Protein AF-0000000074538468 (afdb_homodimer)

InterPro domains:
  IPR001920 Asp/Glu racemase [G3DSA:3.40.50.1860] (4-218)
  IPR001920 Asp/Glu racemase [G3DSA:3.40.50.1860] (105-212)
  IPR001920 Asp/Glu racemase [SSF53681] (1-112)
  IPR001920 Asp/Glu racemase [SSF53681] (119-224)
  IPR004380 Aspartate racemase [TIGR00035] (1-227)
  IPR015942 Asp/Glu/hydantoin racemase [PF01177] (7-216)

pLDDT: mean 96.05, std 5.83, range [41.28, 98.94]

Nearest PDB structures (foldseek):
  2dx7-assembly1_B  TM=8.673E-01  e=2.577E-19  Pyrococcus horikoshii OT3
  3s7z-assembly1_B  TM=9.199E-01  e=1.679E-17  Salmonella enterica subsp. enterica serovar Typhimurium str. LT2
  5b19-assembly1_A  TM=8.582E-01  e=2.141E-14  Picrophilus oshimae DSM 9789
  3ojc-assembly1_A  TM=7.921E-01  e=1.109E-12  Yersinia pestis CO92
  5xnk-assembly1_A-2  TM=8.083E-01  e=8.701E-12  Microcystis aeruginosa PCC 7806

Structure (mmCIF, N/CA/C/O backbone):
data_AF-0000000074538468-model_v1
#
loop_
_entity.id
_entity.type
_entity.pdbx_description
1 polymer 'Aspartate racemase'
#
loop_
_atom_site.group_PDB
_atom_site.id
_atom_site.type_symbol
_atom_site.label_atom_id
_atom_site.label_alt_id
_atom_site.label_comp_id
_atom_site.label_asym_id
_atom_site.label_entity_id
_atom_site.label_seq_id
_atom_site.pdbx_PDB_ins_code
_atom_site.Cartn_x
_atom_site.Cartn_y
_atom_site.Cartn_z
_atom_site.occupancy
_atom_site.B_iso_or_equiv
_atom_site.auth_seq_id
_atom_site.auth_comp_id
_atom_site.auth_asym_id
_atom_site.auth_atom_id
_atom_site.pdbx_PDB_model_num
ATOM 1 N N . MET A 1 1 ? -18.062 -7.855 8.156 1 86.06 1 MET A N 1
ATOM 2 C CA . MET A 1 1 ? -16.875 -7.801 7.316 1 86.06 1 MET A CA 1
ATOM 3 C C . MET A 1 1 ? -15.68 -8.438 8.023 1 86.06 1 MET A C 1
ATOM 5 O O . MET A 1 1 ? -15.508 -8.266 9.234 1 86.06 1 MET A O 1
ATOM 9 N N . LYS A 1 2 ? -14.969 -9.227 7.297 1 93.81 2 LYS A N 1
ATOM 10 C CA . LYS A 1 2 ? -13.852 -9.961 7.898 1 93.81 2 LYS A CA 1
ATOM 11 C C . LYS A 1 2 ? -12.555 -9.164 7.801 1 93.81 2 LYS A C 1
ATOM 13 O O . LYS A 1 2 ? -12.352 -8.414 6.848 1 93.81 2 LYS A O 1
ATOM 18 N N . CYS A 1 3 ? -11.75 -9.344 8.805 1 97.38 3 CYS A N 1
ATOM 19 C CA . CYS A 1 3 ? -10.398 -8.797 8.742 1 97.38 3 CYS A CA 1
ATOM 20 C C . CYS A 1 3 ? -9.484 -9.711 7.934 1 97.38 3 CYS A C 1
ATOM 22 O O . CYS A 1 3 ? -9.453 -10.922 8.156 1 97.38 3 CYS A O 1
ATOM 24 N N . LEU A 1 4 ? -8.797 -9.164 6.98 1 98.62 4 LEU A N 1
ATOM 25 C CA . LEU A 1 4 ? -7.879 -9.914 6.129 1 98.62 4 LEU A CA 1
ATOM 26 C C . LEU A 1 4 ? -6.438 -9.484 6.379 1 98.62 4 LEU A C 1
ATOM 28 O O . LEU A 1 4 ? -6.188 -8.344 6.781 1 98.62 4 LEU A O 1
ATOM 32 N N . GLY A 1 5 ? -5.551 -10.422 6.223 1 98.81 5 GLY A N 1
ATOM 33 C CA . GLY A 1 5 ? -4.129 -10.125 6.34 1 98.81 5 GLY A CA 1
ATOM 34 C C . GLY A 1 5 ? -3.375 -10.297 5.035 1 98.81 5 GLY A C 1
ATOM 35 O O . GLY A 1 5 ? -3.711 -11.156 4.223 1 98.81 5 GLY A O 1
ATOM 36 N N . ILE A 1 6 ? -2.383 -9.484 4.812 1 98.88 6 ILE A N 1
ATOM 37 C CA . ILE A 1 6 ? -1.454 -9.641 3.699 1 98.88 6 ILE A CA 1
ATOM 38 C C . ILE A 1 6 ? -0.046 -9.898 4.234 1 98.88 6 ILE A C 1
ATOM 40 O O . ILE A 1 6 ? 0.525 -9.055 4.926 1 98.88 6 ILE A O 1
ATOM 44 N N . ILE A 1 7 ? 0.457 -11.055 3.99 1 98.88 7 ILE A N 1
ATOM 45 C CA . ILE A 1 7 ? 1.894 -11.25 4.148 1 98.88 7 ILE A CA 1
ATOM 46 C C . ILE A 1 7 ? 2.635 -10.594 2.984 1 98.88 7 ILE A C 1
ATOM 48 O O . ILE A 1 7 ? 2.523 -11.039 1.839 1 98.88 7 ILE A O 1
ATOM 52 N N . GLY A 1 8 ? 3.326 -9.508 3.305 1 98.31 8 GLY A N 1
ATOM 53 C CA . GLY A 1 8 ? 4.031 -8.742 2.293 1 98.31 8 GLY A CA 1
ATOM 54 C C . GLY A 1 8 ? 5.508 -8.562 2.598 1 98.31 8 GLY A C 1
ATOM 55 O O . GLY A 1 8 ? 6.074 -9.312 3.404 1 98.31 8 GLY A O 1
ATOM 56 N N . GLY A 1 9 ? 6.137 -7.703 1.834 1 96.81 9 GLY A N 1
ATOM 57 C CA . GLY A 1 9 ? 7.547 -7.398 2.035 1 96.81 9 GLY A CA 1
ATOM 58 C C . GLY A 1 9 ? 8.461 -8.195 1.123 1 96.81 9 GLY A C 1
ATOM 59 O O . GLY A 1 9 ? 9.664 -7.91 1.039 1 96.81 9 GLY A O 1
ATOM 60 N N . MET A 1 10 ? 7.965 -9.203 0.436 1 96.25 10 MET A N 1
ATOM 61 C CA . MET A 1 10 ? 8.711 -9.977 -0.553 1 96.25 10 MET A CA 1
ATOM 62 C C . MET A 1 10 ? 8.656 -9.305 -1.922 1 96.25 10 MET A C 1
ATOM 64 O O . MET A 1 10 ? 8.383 -9.961 -2.928 1 96.25 10 MET A O 1
ATOM 68 N N . GLY A 1 11 ? 8.922 -8.055 -1.853 1 93.19 11 GLY A N 1
ATOM 69 C CA . GLY A 1 11 ? 8.648 -7.035 -2.857 1 93.19 11 GLY A CA 1
ATOM 70 C C . GLY A 1 11 ? 7.617 -6.016 -2.408 1 93.19 11 GLY A C 1
ATOM 71 O O . GLY A 1 11 ? 6.43 -6.145 -2.717 1 93.19 11 GLY A O 1
ATOM 72 N N . PRO A 1 12 ? 8.07 -5.105 -1.552 1 94.56 12 PRO A N 1
ATOM 73 C CA . PRO A 1 12 ? 7.152 -4.176 -0.893 1 94.56 12 PRO A CA 1
ATOM 74 C C . PRO A 1 12 ? 6.262 -3.424 -1.881 1 94.56 12 PRO A C 1
ATOM 76 O O . PRO A 1 12 ? 5.098 -3.146 -1.582 1 94.56 12 PRO A O 1
ATOM 79 N N . LEU A 1 13 ? 6.766 -3.096 -3.049 1 92 13 LEU A N 1
ATOM 80 C CA . LEU A 1 13 ? 5.949 -2.422 -4.051 1 92 13 LEU A CA 1
ATOM 81 C C . LEU A 1 13 ? 4.805 -3.32 -4.512 1 92 13 LEU A C 1
ATOM 83 O O . LEU A 1 13 ? 3.699 -2.838 -4.777 1 92 13 LEU A O 1
ATOM 87 N N . ALA A 1 14 ? 5.098 -4.645 -4.555 1 90.88 14 ALA A N 1
ATOM 88 C C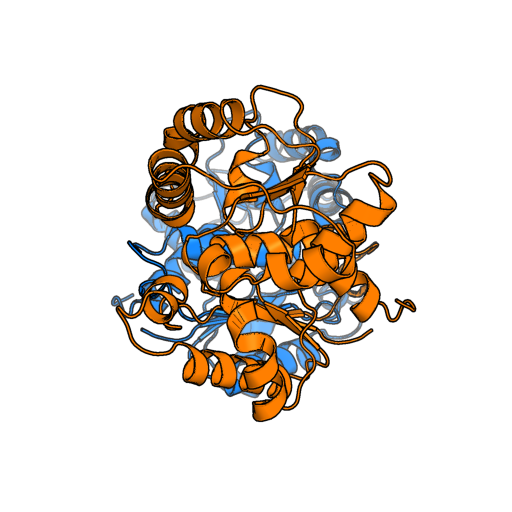A . ALA A 1 14 ? 4.062 -5.609 -4.914 1 90.88 14 ALA A CA 1
ATOM 89 C C . ALA A 1 14 ? 2.98 -5.68 -3.838 1 90.88 14 ALA A C 1
ATOM 91 O O . ALA A 1 14 ? 1.796 -5.824 -4.148 1 90.88 14 ALA A O 1
ATOM 92 N N . SER A 1 15 ? 3.434 -5.605 -2.564 1 95.38 15 SER A N 1
ATOM 93 C CA . SER A 1 15 ? 2.479 -5.57 -1.462 1 95.38 15 SER A CA 1
ATOM 94 C C . SER A 1 15 ? 1.578 -4.34 -1.551 1 95.38 15 SER A C 1
ATOM 96 O O . SER A 1 15 ? 0.366 -4.438 -1.346 1 95.38 15 SER A O 1
ATOM 98 N N . ALA A 1 16 ? 2.203 -3.229 -1.885 1 95.5 16 ALA A N 1
ATOM 99 C CA . ALA A 1 16 ? 1.443 -1.99 -2.037 1 95.5 16 ALA A CA 1
ATOM 100 C C . ALA A 1 16 ? 0.444 -2.098 -3.186 1 95.5 16 ALA A C 1
ATOM 102 O O . ALA A 1 16 ? -0.68 -1.6 -3.088 1 95.5 16 ALA A O 1
ATOM 103 N N . ASP A 1 17 ? 0.855 -2.727 -4.211 1 94.12 17 ASP A N 1
ATOM 104 C CA . ASP A 1 17 ? -0.009 -2.902 -5.375 1 94.12 17 ASP A CA 1
ATOM 105 C C . ASP A 1 17 ? -1.227 -3.758 -5.031 1 94.12 17 ASP A C 1
ATOM 107 O O . ASP A 1 17 ? -2.352 -3.426 -5.41 1 94.12 17 ASP A O 1
ATOM 111 N N . LEU A 1 18 ? -0.994 -4.859 -4.32 1 97.38 18 LEU A N 1
ATOM 112 C CA . LEU A 1 18 ? -2.102 -5.715 -3.91 1 97.38 18 LEU A CA 1
ATOM 113 C C . LEU A 1 18 ? -3.066 -4.957 -3.006 1 97.38 18 LEU A C 1
ATOM 115 O O . LEU A 1 18 ? -4.285 -5.035 -3.189 1 97.38 18 LEU A O 1
ATOM 119 N N . TYR A 1 19 ? -2.557 -4.219 -2.094 1 98.19 19 TYR A N 1
ATOM 120 C CA . TYR A 1 19 ? -3.35 -3.406 -1.18 1 98.19 19 TYR A CA 1
ATOM 121 C C . TYR A 1 19 ? -4.191 -2.391 -1.943 1 98.19 19 TYR A C 1
ATOM 123 O O . TYR A 1 19 ? -5.391 -2.258 -1.692 1 98.19 19 TYR A O 1
ATOM 131 N N . LYS A 1 20 ? -3.592 -1.747 -2.906 1 95.5 20 LYS A N 1
ATOM 132 C CA . LYS A 1 20 ? -4.289 -0.762 -3.727 1 95.5 20 LYS A CA 1
ATOM 133 C C . LYS A 1 20 ? -5.406 -1.414 -4.539 1 95.5 20 LYS A C 1
ATOM 135 O O . LYS A 1 20 ? -6.52 -0.89 -4.605 1 95.5 20 LYS A O 1
ATOM 140 N N . LYS A 1 21 ? -5.125 -2.523 -5.129 1 96.69 21 LYS A N 1
ATOM 141 C CA . LYS A 1 21 ? -6.121 -3.236 -5.926 1 96.69 21 LYS A CA 1
ATOM 142 C C . LYS A 1 21 ? -7.324 -3.635 -5.074 1 96.69 21 LYS A C 1
ATOM 144 O O . LYS A 1 21 ? -8.469 -3.461 -5.492 1 96.69 21 LYS A O 1
ATOM 149 N N . MET A 1 22 ? -7.035 -4.152 -3.869 1 97.69 22 MET A N 1
ATOM 150 C CA . MET A 1 22 ? -8.133 -4.547 -2.984 1 97.69 22 MET A CA 1
ATOM 151 C C . MET A 1 22 ? -8.977 -3.338 -2.594 1 97.69 22 MET A C 1
ATOM 153 O O . MET A 1 22 ? -10.203 -3.432 -2.52 1 97.69 22 MET A O 1
ATOM 157 N N . THR A 1 23 ? -8.32 -2.213 -2.359 1 95.69 23 THR A N 1
ATOM 158 C CA . THR A 1 23 ? -9.016 -0.98 -2.008 1 95.69 23 THR A CA 1
ATOM 159 C C . THR A 1 23 ? -9.93 -0.533 -3.146 1 95.69 23 THR A C 1
ATOM 161 O O . THR A 1 23 ? -11.109 -0.236 -2.928 1 95.69 23 THR A O 1
ATOM 164 N N . GLU A 1 24 ? -9.422 -0.569 -4.352 1 93.88 24 GLU A N 1
ATOM 165 C CA . GLU A 1 24 ? -10.156 -0.087 -5.52 1 93.88 24 GLU A CA 1
ATOM 166 C C . GLU A 1 24 ? -11.305 -1.022 -5.871 1 93.88 24 GLU A C 1
ATOM 168 O O . GLU A 1 24 ? -12.336 -0.581 -6.383 1 93.88 24 GLU A O 1
ATOM 173 N N . LEU A 1 25 ? -11.148 -2.285 -5.535 1 96.25 25 LEU A N 1
ATOM 174 C CA . LEU A 1 25 ? -12.156 -3.285 -5.875 1 96.25 25 LEU A CA 1
ATOM 175 C C . LEU A 1 25 ? -13.289 -3.287 -4.848 1 96.25 25 LEU A C 1
ATOM 177 O O . LEU A 1 25 ? -14.352 -3.865 -5.09 1 96.25 25 LEU A O 1
ATOM 181 N N . THR A 1 26 ? -13.023 -2.74 -3.654 1 95.81 26 THR A N 1
ATOM 182 C CA . THR A 1 26 ? -14.055 -2.689 -2.621 1 95.81 26 THR A CA 1
ATOM 183 C C . THR A 1 26 ? -15.102 -1.632 -2.953 1 95.81 26 THR A C 1
ATOM 185 O O . THR A 1 26 ? -14.766 -0.462 -3.156 1 95.81 26 THR A O 1
ATOM 188 N N . PRO A 1 27 ? -16.391 -2.02 -3.107 1 93 27 PRO A N 1
ATOM 189 C CA . PRO A 1 27 ? -17.438 -1.052 -3.451 1 93 27 PRO A CA 1
ATOM 190 C C . PRO A 1 27 ? -17.797 -0.133 -2.285 1 93 27 PRO A C 1
ATOM 192 O O . PRO A 1 27 ? -18.953 -0.137 -1.823 1 93 27 PRO A O 1
ATOM 195 N N . ALA A 1 28 ? -16.906 0.673 -1.908 1 92.25 28 ALA A N 1
ATOM 196 C CA . ALA A 1 28 ? -17.078 1.569 -0.767 1 92.25 28 ALA A CA 1
ATOM 197 C C . ALA A 1 28 ? -17.469 2.973 -1.223 1 92.25 28 ALA A C 1
ATOM 199 O O . ALA A 1 28 ? -16.969 3.461 -2.24 1 92.25 28 ALA A O 1
ATOM 200 N N . THR A 1 29 ? -18.359 3.574 -0.439 1 90.56 29 THR A N 1
ATOM 201 C CA . THR A 1 29 ? -18.75 4.949 -0.732 1 90.56 29 THR A CA 1
ATOM 202 C C . THR A 1 29 ? -18.172 5.914 0.293 1 90.56 29 THR A C 1
ATOM 204 O O . THR A 1 29 ? -18.281 7.129 0.143 1 90.56 29 THR A O 1
ATOM 207 N N . CYS A 1 30 ? -17.609 5.352 1.353 1 91.5 30 CYS A N 1
ATOM 208 C CA . CYS A 1 30 ? -16.875 6.082 2.381 1 91.5 30 CYS A CA 1
ATOM 209 C C . CYS A 1 30 ? -15.805 5.203 3.008 1 91.5 30 CYS A C 1
ATOM 211 O O . CYS A 1 30 ? -15.734 4.004 2.732 1 91.5 30 CYS A O 1
ATOM 213 N N . ASP A 1 31 ? -14.984 5.742 3.791 1 92.38 31 ASP A N 1
ATOM 214 C CA . ASP A 1 31 ? -13.859 5.012 4.367 1 92.38 31 ASP A CA 1
ATOM 215 C C . ASP A 1 31 ? -14.336 3.775 5.125 1 92.38 31 ASP A C 1
ATOM 217 O O . ASP A 1 31 ? -13.773 2.688 4.961 1 92.38 31 ASP A O 1
ATOM 221 N N . GLN A 1 32 ? -15.391 3.9 5.867 1 94.38 32 GLN A N 1
ATOM 222 C CA . GLN A 1 32 ? -15.812 2.91 6.852 1 94.38 32 GLN A CA 1
ATOM 223 C C . GLN A 1 32 ? -16.391 1.668 6.176 1 94.38 32 GLN A C 1
ATOM 225 O O . GLN A 1 32 ? -16.562 0.633 6.82 1 94.38 32 GLN A O 1
ATOM 230 N N . GLU A 1 33 ? -16.547 1.762 4.863 1 94.62 33 GLU A N 1
ATOM 231 C CA . GLU A 1 33 ? -17.094 0.637 4.113 1 94.62 33 GLU A CA 1
ATOM 232 C C . GLU A 1 33 ? -15.992 -0.214 3.504 1 94.62 33 GLU A C 1
ATOM 234 O O . GLU A 1 33 ? -16.25 -1.307 2.994 1 94.62 33 GLU A O 1
ATOM 239 N N . HIS A 1 34 ? -14.742 0.233 3.629 1 96.5 34 HIS A N 1
ATOM 240 C CA . HIS A 1 34 ? -13.625 -0.563 3.143 1 96.5 34 HIS A CA 1
ATOM 241 C C . HIS A 1 34 ? -13.297 -1.704 4.102 1 96.5 34 HIS A C 1
ATOM 243 O O . HIS A 1 34 ? -13.672 -1.658 5.273 1 96.5 34 HIS A O 1
ATOM 249 N N . LEU A 1 35 ? -12.609 -2.695 3.615 1 97.56 35 LEU 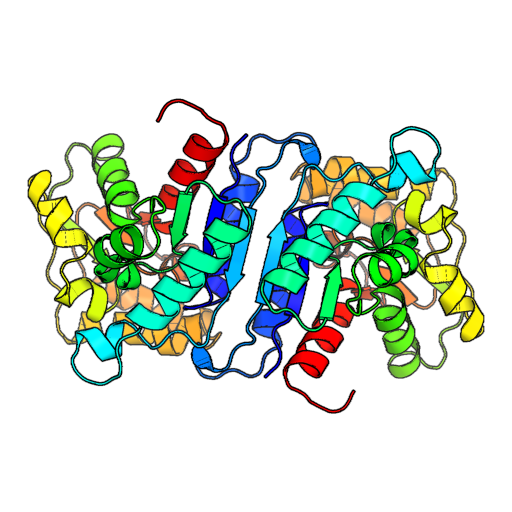A N 1
ATOM 250 C CA . LEU A 1 35 ? -12.219 -3.859 4.406 1 97.56 35 LEU A CA 1
ATOM 251 C C . LEU A 1 35 ? -11.195 -3.477 5.465 1 97.56 35 LEU A C 1
ATOM 253 O O . LEU A 1 35 ? -10.414 -2.537 5.273 1 97.56 35 LEU A O 1
ATOM 257 N N . HIS A 1 36 ? -11.258 -4.113 6.625 1 98.38 36 HIS A N 1
ATOM 258 C CA . HIS A 1 36 ? -10.141 -4.098 7.562 1 98.38 36 HIS A CA 1
ATOM 259 C C . HIS A 1 36 ? -9.016 -5.02 7.102 1 98.38 36 HIS A C 1
ATOM 261 O O . HIS A 1 36 ? -9.188 -6.242 7.062 1 98.38 36 HIS A O 1
ATOM 267 N N . ILE A 1 37 ? -7.914 -4.445 6.668 1 98.75 37 ILE A N 1
ATOM 268 C CA . ILE A 1 37 ? -6.773 -5.188 6.148 1 98.75 37 ILE A CA 1
ATOM 269 C C . ILE A 1 37 ? -5.531 -4.879 6.984 1 98.75 37 ILE A C 1
ATOM 271 O O . ILE A 1 37 ? -5.203 -3.713 7.207 1 98.75 37 ILE A O 1
ATOM 275 N N . VAL A 1 38 ? -4.867 -5.863 7.473 1 98.88 38 VAL A N 1
ATOM 276 C CA . VAL A 1 38 ? -3.58 -5.703 8.141 1 98.88 38 VAL A CA 1
ATOM 277 C C . VAL A 1 38 ? -2.467 -6.25 7.246 1 98.88 38 VAL A C 1
ATOM 279 O O . VAL A 1 38 ? -2.551 -7.379 6.758 1 98.88 38 VAL A O 1
ATOM 282 N N . ILE A 1 39 ? -1.467 -5.438 6.996 1 98.94 39 ILE A N 1
ATOM 283 C CA . ILE A 1 39 ? -0.357 -5.824 6.129 1 98.94 39 ILE A CA 1
ATOM 284 C C . ILE A 1 39 ? 0.92 -5.957 6.957 1 98.94 39 ILE A C 1
ATOM 286 O O . ILE A 1 39 ? 1.281 -5.043 7.703 1 98.94 39 ILE A O 1
ATOM 290 N N . ASP A 1 40 ? 1.543 -7.062 6.918 1 98.88 40 ASP A N 1
ATOM 291 C CA . ASP A 1 40 ? 2.881 -7.258 7.469 1 98.88 40 ASP A CA 1
ATOM 292 C C . ASP A 1 40 ? 3.934 -7.273 6.359 1 98.88 40 ASP A C 1
ATOM 294 O O . ASP A 1 40 ? 4.246 -8.328 5.809 1 98.88 40 ASP A O 1
ATOM 298 N N . SER A 1 41 ? 4.461 -6.082 6.059 1 98.69 41 SER A N 1
ATOM 299 C CA . SER A 1 41 ? 5.574 -5.992 5.121 1 98.69 41 SER A CA 1
ATOM 300 C C . SER A 1 41 ? 6.887 -6.41 5.781 1 98.69 41 SER A C 1
ATOM 302 O O . SER A 1 41 ? 7.684 -5.559 6.176 1 98.69 41 SER A O 1
ATOM 304 N N . TYR A 1 42 ? 7.078 -7.695 5.828 1 98.5 42 TYR A N 1
ATOM 305 C CA . TYR A 1 42 ? 8.211 -8.305 6.516 1 98.5 42 TYR A CA 1
ATOM 306 C C . TYR A 1 42 ? 9.336 -8.625 5.539 1 98.5 42 TYR A C 1
ATOM 308 O O . TYR A 1 42 ? 9.586 -9.789 5.227 1 98.5 42 TYR A O 1
ATOM 316 N N . SER A 1 43 ? 10.102 -7.609 5.156 1 97.44 43 SER A N 1
ATOM 317 C CA . SER A 1 43 ? 11.07 -7.68 4.062 1 97.44 43 SER A CA 1
ATOM 318 C C . SER A 1 43 ? 12.242 -8.586 4.414 1 97.44 43 SER A C 1
ATOM 320 O O . SER A 1 43 ? 12.977 -9.031 3.531 1 97.44 43 SER A O 1
ATOM 322 N N . GLN A 1 44 ? 12.406 -8.922 5.668 1 97.62 44 GLN A N 1
ATOM 323 C CA . GLN A 1 44 ? 13.516 -9.75 6.133 1 97.62 44 GLN A CA 1
ATOM 324 C C . GLN A 1 44 ? 13.289 -11.219 5.785 1 97.62 44 GLN A C 1
ATOM 326 O O . GLN A 1 44 ? 14.195 -12.039 5.945 1 97.62 44 GLN A O 1
ATOM 331 N N . ILE A 1 45 ? 12.086 -11.562 5.285 1 98.31 45 ILE A N 1
ATOM 332 C CA . ILE A 1 45 ? 11.836 -12.914 4.797 1 98.31 45 ILE A CA 1
ATOM 333 C C . ILE A 1 45 ? 12.859 -13.273 3.721 1 98.31 45 ILE A C 1
ATOM 335 O O . ILE A 1 45 ? 13.094 -12.492 2.797 1 98.31 45 ILE A O 1
ATOM 339 N N . GLU A 1 46 ? 13.398 -14.406 3.795 1 98 46 GLU A N 1
ATOM 340 C CA . GLU A 1 46 ? 14.453 -14.844 2.893 1 98 46 GLU A CA 1
ATOM 341 C C . GLU A 1 46 ? 13.938 -14.992 1.465 1 98 46 GLU A C 1
ATOM 343 O O . GLU A 1 46 ? 12.734 -15.125 1.247 1 98 46 GLU A O 1
ATOM 348 N N . ASP A 1 47 ? 14.836 -14.906 0.55 1 96.75 47 ASP A N 1
ATOM 349 C CA . ASP A 1 47 ? 14.492 -15.023 -0.863 1 96.75 47 ASP A CA 1
ATOM 350 C C . ASP A 1 47 ? 13.922 -16.406 -1.174 1 96.75 47 ASP A C 1
ATOM 352 O O . ASP A 1 47 ? 14.594 -17.422 -0.977 1 96.75 47 ASP A O 1
ATOM 356 N N . ARG A 1 48 ? 12.75 -16.453 -1.669 1 97.38 48 ARG A N 1
ATOM 357 C CA . ARG A 1 48 ? 12.031 -17.703 -1.934 1 97.38 48 ARG A CA 1
ATOM 358 C C . ARG A 1 48 ? 12.68 -18.469 -3.08 1 97.38 48 ARG A C 1
ATOM 360 O O . ARG A 1 48 ? 12.922 -19.672 -2.967 1 97.38 48 ARG A O 1
ATOM 367 N N . THR A 1 49 ? 13.008 -17.766 -4.105 1 96.69 49 THR A N 1
ATOM 368 C CA . THR A 1 49 ? 13.586 -18.391 -5.285 1 96.69 49 THR A CA 1
ATOM 369 C C . THR A 1 49 ? 14.945 -19 -4.961 1 96.69 49 THR A C 1
ATOM 371 O O . THR A 1 49 ? 15.227 -20.141 -5.336 1 96.69 49 THR A O 1
ATOM 374 N N . LYS A 1 50 ? 15.773 -18.297 -4.207 1 96.25 50 LYS A N 1
ATOM 375 C CA . LYS A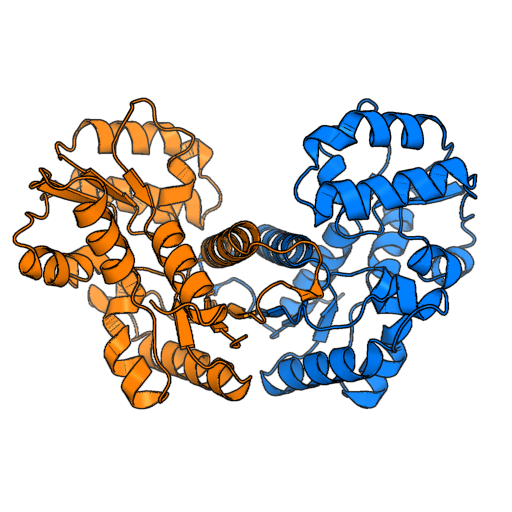 1 50 ? 17.094 -18.812 -3.838 1 96.25 50 LYS A CA 1
ATOM 376 C C . LYS A 1 50 ? 16.969 -20.109 -3.047 1 96.25 50 LYS A C 1
ATOM 378 O O . LYS A 1 50 ? 17.688 -21.078 -3.314 1 96.25 50 LYS A O 1
ATOM 383 N N . PHE A 1 51 ? 16.078 -20.156 -2.168 1 97.81 51 PHE A N 1
ATOM 384 C CA . PHE A 1 51 ? 15.898 -21.375 -1.365 1 97.81 51 PHE A CA 1
ATOM 385 C C . PHE A 1 51 ? 15.453 -22.531 -2.234 1 97.81 51 PHE A C 1
ATOM 387 O O . PHE A 1 51 ? 16.031 -23.625 -2.162 1 97.81 51 PHE A O 1
ATOM 394 N N . ILE A 1 52 ? 14.422 -22.281 -3.049 1 97.69 52 ILE A N 1
ATOM 395 C CA . ILE A 1 52 ? 13.836 -23.344 -3.871 1 97.69 52 ILE A CA 1
ATOM 396 C C . ILE A 1 52 ? 14.883 -23.875 -4.84 1 97.69 52 ILE A C 1
ATOM 398 O O . ILE A 1 52 ? 14.914 -25.078 -5.133 1 97.69 52 ILE A O 1
ATOM 402 N N . MET A 1 53 ? 15.805 -22.984 -5.242 1 96.44 53 MET A N 1
ATOM 403 C CA . MET A 1 53 ? 16.859 -23.375 -6.172 1 96.44 53 MET A CA 1
ATOM 404 C C . MET A 1 53 ? 18.047 -23.984 -5.426 1 96.44 53 MET A C 1
ATOM 406 O O . MET A 1 53 ? 19.062 -24.312 -6.035 1 96.44 53 MET A O 1
ATOM 410 N N . GLY A 1 54 ? 18 -24.047 -4.102 1 96 54 GLY A N 1
ATOM 411 C CA . GLY A 1 54 ? 19.016 -24.688 -3.299 1 96 54 GLY A CA 1
ATOM 412 C C . GLY A 1 54 ? 20.156 -23.766 -2.918 1 96 54 GLY A C 1
ATOM 413 O O . GLY A 1 54 ? 21.266 -24.234 -2.627 1 96 54 GLY A O 1
ATOM 414 N N . GLU A 1 55 ? 19.984 -22.453 -2.883 1 94.5 55 GLU A N 1
ATOM 415 C CA . GLU A 1 55 ? 21.078 -21.516 -2.725 1 94.5 55 GLU A CA 1
ATOM 416 C C . GLU A 1 55 ? 20.875 -20.625 -1.494 1 94.5 55 GLU A C 1
ATOM 418 O O . GLU A 1 55 ? 21.609 -19.656 -1.297 1 94.5 55 GLU A O 1
ATOM 423 N N . GLY A 1 56 ? 20.016 -20.891 -0.596 1 94.94 56 GLY A N 1
ATOM 424 C CA . GLY A 1 56 ? 19.797 -19.984 0.525 1 94.94 56 GLY A CA 1
ATOM 425 C C . GLY A 1 56 ? 18.922 -20.594 1.612 1 94.94 56 GLY A C 1
ATOM 426 O O . GLY A 1 56 ? 18.438 -21.719 1.465 1 94.94 56 GLY A O 1
ATOM 427 N N . PRO A 1 57 ? 18.828 -19.844 2.715 1 97.69 57 PRO A N 1
ATOM 428 C CA . PRO A 1 57 ? 18.031 -20.344 3.842 1 97.69 57 PRO A CA 1
ATOM 429 C C . PRO A 1 57 ? 16.531 -20.359 3.541 1 97.69 57 PRO A C 1
ATOM 431 O O . PRO A 1 57 ? 16.078 -19.656 2.631 1 97.69 57 PRO A O 1
ATOM 434 N N . SER A 1 58 ? 15.852 -21.203 4.355 1 98.5 58 SER A N 1
ATOM 435 C CA . SER A 1 58 ? 14.406 -21.328 4.184 1 98.5 58 SER A CA 1
ATOM 436 C C . SER A 1 58 ? 13.688 -20.062 4.648 1 98.5 58 SER A C 1
ATOM 438 O O . SER A 1 58 ? 13.969 -19.547 5.727 1 98.5 58 SER A O 1
ATOM 440 N N . PRO A 1 59 ? 12.781 -19.562 3.816 1 98.56 59 PRO A N 1
ATOM 441 C CA . PRO A 1 59 ? 11.953 -18.422 4.242 1 98.56 59 PRO A CA 1
ATOM 442 C C . PRO A 1 59 ? 10.812 -18.844 5.164 1 98.56 59 PRO A C 1
ATOM 444 O O . PRO A 1 59 ? 10.125 -17.984 5.73 1 98.56 59 PRO A O 1
ATOM 447 N N . LEU A 1 60 ? 10.594 -20.141 5.402 1 98.75 60 LEU A N 1
ATOM 448 C CA . LEU A 1 60 ? 9.398 -20.672 6.051 1 98.75 60 LEU A CA 1
ATOM 449 C C . LEU A 1 60 ? 9.266 -20.141 7.473 1 98.75 60 LEU A C 1
ATOM 451 O O . LEU A 1 60 ? 8.188 -19.703 7.887 1 98.75 60 LEU A O 1
ATOM 455 N N . PRO A 1 61 ? 10.344 -20.078 8.242 1 98.75 61 PRO A N 1
ATOM 456 C CA . PRO A 1 61 ? 10.18 -19.594 9.617 1 98.75 61 PRO A CA 1
ATOM 457 C C . PRO A 1 61 ? 9.633 -18.172 9.695 1 98.75 61 PRO A C 1
ATOM 459 O O . PRO A 1 61 ? 8.727 -17.906 10.484 1 98.75 61 PRO A O 1
ATOM 462 N N . LYS A 1 62 ? 10.062 -17.297 8.867 1 98.81 62 LYS A N 1
ATOM 463 C CA . LYS A 1 62 ? 9.609 -15.914 8.914 1 98.81 62 LYS A CA 1
ATOM 464 C C . LYS A 1 62 ? 8.234 -15.758 8.273 1 98.81 62 LYS A C 1
ATOM 466 O O . LYS A 1 62 ? 7.453 -14.891 8.672 1 98.81 62 LYS A O 1
ATOM 471 N N . LEU A 1 63 ? 7.996 -16.594 7.273 1 98.88 63 LEU A N 1
ATOM 472 C CA . LEU A 1 63 ? 6.648 -16.609 6.719 1 98.88 63 LEU A CA 1
ATOM 473 C C . LEU A 1 63 ? 5.629 -17.016 7.777 1 98.88 63 LEU A C 1
ATOM 475 O O . LEU A 1 63 ? 4.57 -16.391 7.895 1 98.88 63 LEU A O 1
ATOM 479 N N . VAL A 1 64 ? 5.961 -18.016 8.562 1 98.88 64 VAL A N 1
ATOM 480 C CA . VAL A 1 64 ? 5.086 -18.484 9.633 1 98.88 64 VAL A CA 1
ATOM 481 C C . VAL A 1 64 ? 4.961 -17.406 10.711 1 98.88 64 VAL A C 1
ATOM 483 O O . VAL A 1 64 ? 3.867 -17.156 11.227 1 98.88 64 VAL A O 1
ATOM 486 N N . GLU A 1 65 ? 6.043 -16.797 11 1 98.88 65 GLU A N 1
ATOM 487 C CA . GLU A 1 65 ? 6.039 -15.711 11.969 1 98.88 65 GLU A CA 1
ATOM 488 C C . GLU A 1 65 ? 5.094 -14.594 11.531 1 98.88 65 GLU A C 1
ATOM 490 O O . GLU A 1 65 ? 4.305 -14.094 12.336 1 98.88 65 GLU A O 1
ATOM 495 N N . SER A 1 66 ? 5.176 -14.211 10.32 1 98.88 66 SER A N 1
ATOM 496 C CA . SER A 1 66 ? 4.305 -13.172 9.773 1 98.88 66 SER A CA 1
ATOM 497 C C . SER A 1 66 ? 2.842 -13.602 9.828 1 98.88 66 SER A C 1
ATOM 499 O O . SER A 1 66 ? 1.974 -12.805 10.203 1 98.88 66 SER A O 1
ATOM 501 N N . ALA A 1 67 ? 2.576 -14.836 9.438 1 98.88 67 ALA A N 1
ATOM 502 C CA . ALA A 1 67 ? 1.213 -15.359 9.461 1 98.88 67 ALA A CA 1
ATOM 503 C C . ALA A 1 67 ? 0.64 -15.32 10.875 1 98.88 67 ALA A C 1
ATOM 505 O O . ALA A 1 67 ? -0.509 -14.914 11.078 1 98.88 67 ALA A O 1
ATOM 506 N N . LYS A 1 68 ? 1.414 -15.695 11.828 1 98.88 68 LYS A N 1
ATOM 507 C CA . LYS A 1 68 ? 0.97 -15.688 13.219 1 98.88 68 LYS A CA 1
ATOM 508 C C . LYS A 1 68 ? 0.723 -14.258 13.703 1 98.88 68 LYS A C 1
ATOM 510 O O . LYS A 1 68 ? -0.225 -14.008 14.445 1 98.88 68 LYS A O 1
ATOM 515 N N . ARG A 1 69 ? 1.621 -13.352 13.289 1 98.75 69 ARG A N 1
ATOM 516 C CA . ARG A 1 69 ? 1.437 -11.938 13.633 1 98.75 69 ARG A CA 1
ATOM 517 C C . ARG A 1 69 ? 0.1 -11.422 13.109 1 98.75 69 ARG A C 1
ATOM 519 O O . ARG A 1 69 ? -0.634 -10.742 13.836 1 98.75 69 ARG A O 1
ATOM 526 N N . LEU A 1 70 ? -0.223 -11.758 11.914 1 98.88 70 LEU A N 1
ATOM 527 C CA . LEU A 1 70 ? -1.46 -11.312 11.289 1 98.88 70 LEU A CA 1
ATOM 528 C C . LEU A 1 70 ? -2.67 -11.984 11.93 1 98.88 70 LEU A C 1
ATOM 530 O O . LEU A 1 70 ? -3.705 -11.352 12.133 1 98.88 70 LEU A O 1
ATOM 534 N N . LYS A 1 71 ? -2.535 -13.266 12.234 1 98.62 71 LYS A N 1
ATOM 535 C CA . LYS A 1 71 ? -3.596 -13.961 12.953 1 98.62 71 LYS A CA 1
ATOM 536 C C . LYS A 1 71 ? -3.867 -13.289 14.305 1 98.62 71 LYS A C 1
ATOM 538 O O . LYS A 1 71 ? -5.023 -13.062 14.664 1 98.62 71 LYS A O 1
ATOM 543 N N . ASN A 1 72 ? -2.814 -12.953 14.992 1 98.19 72 ASN A N 1
ATOM 544 C CA . ASN A 1 72 ? -2.93 -12.312 16.297 1 98.19 72 ASN A CA 1
ATOM 545 C C . ASN A 1 72 ? -3.543 -10.922 16.188 1 98.19 72 ASN A C 1
ATOM 547 O O . ASN A 1 72 ? -4.113 -10.414 17.141 1 98.19 72 ASN A O 1
ATOM 551 N N . ALA A 1 73 ? -3.41 -10.359 15.016 1 98.06 73 ALA A N 1
ATOM 552 C CA . ALA A 1 73 ? -3.998 -9.047 14.766 1 98.06 73 ALA A CA 1
ATOM 553 C C . ALA A 1 73 ? -5.488 -9.164 14.453 1 98.06 73 ALA A C 1
ATOM 555 O O . ALA A 1 73 ? -6.176 -8.156 14.289 1 98.06 73 ALA A O 1
ATOM 556 N N . GLY A 1 74 ? -5.973 -10.406 14.312 1 97.56 74 GLY A N 1
ATOM 557 C CA . GLY A 1 74 ? -7.402 -10.609 14.148 1 97.56 74 GLY A CA 1
ATOM 558 C C . GLY A 1 74 ? -7.785 -11.047 12.742 1 97.56 74 GLY A C 1
ATOM 559 O O . GLY A 1 74 ? -8.969 -11.203 12.438 1 97.56 74 GLY A O 1
ATOM 560 N N . CYS A 1 75 ? -6.84 -11.312 11.859 1 98.44 75 CYS A N 1
ATOM 561 C CA . CYS A 1 75 ? -7.137 -11.664 10.477 1 98.44 75 CYS A CA 1
ATOM 562 C C . CYS A 1 75 ? -7.695 -13.078 10.383 1 98.44 75 CYS A C 1
ATOM 564 O O . CYS A 1 75 ? -7.168 -14.008 11.008 1 98.44 75 CYS A O 1
ATOM 566 N N . GLU A 1 76 ? -8.695 -13.234 9.578 1 97.94 76 GLU A N 1
ATOM 567 C CA . GLU A 1 76 ? -9.391 -14.516 9.453 1 97.94 76 GLU A CA 1
ATOM 568 C C . GLU A 1 76 ? -8.883 -15.312 8.258 1 97.94 76 GLU A C 1
ATOM 570 O O . GLU A 1 76 ? -9.094 -16.516 8.172 1 97.94 76 GLU A O 1
ATOM 575 N N . ALA A 1 77 ? -8.273 -14.656 7.328 1 98.44 77 ALA A N 1
ATOM 576 C CA . ALA A 1 77 ? -7.594 -15.25 6.18 1 98.44 77 ALA A CA 1
ATOM 577 C C . ALA A 1 77 ? -6.445 -14.367 5.703 1 98.44 77 ALA A C 1
ATOM 579 O O . ALA A 1 77 ? -6.422 -13.164 5.98 1 98.44 77 ALA A O 1
ATOM 580 N N . LEU A 1 78 ? -5.535 -15.023 5.082 1 98.81 78 LEU A N 1
ATOM 581 C CA . LEU A 1 78 ? -4.34 -14.297 4.656 1 98.81 78 LEU A CA 1
ATOM 582 C C . LEU A 1 78 ? -4.176 -14.359 3.143 1 98.81 78 LEU A C 1
ATOM 584 O O . LEU A 1 78 ? -4.566 -15.344 2.5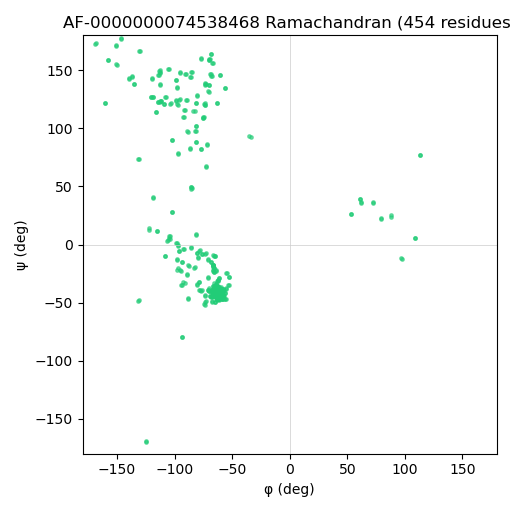14 1 98.81 78 LEU A O 1
ATOM 588 N N . LEU A 1 79 ? -3.73 -13.312 2.59 1 98.75 79 LEU A N 1
ATOM 589 C CA . LEU A 1 79 ? -3.154 -13.242 1.251 1 98.75 79 LEU A CA 1
ATOM 590 C C . LEU A 1 79 ? -1.638 -13.102 1.317 1 98.75 79 LEU A C 1
ATOM 592 O O . LEU A 1 79 ? -1.103 -12.562 2.287 1 98.75 79 LEU A O 1
ATOM 596 N N . MET A 1 80 ? -0.952 -13.586 0.331 1 98.62 80 MET A N 1
ATOM 597 C CA . MET A 1 80 ? 0.481 -13.352 0.176 1 98.62 80 MET A CA 1
ATOM 598 C C . MET A 1 80 ? 0.772 -12.617 -1.128 1 98.62 80 MET A C 1
ATOM 600 O O . MET A 1 80 ? 0.332 -13.039 -2.197 1 98.62 80 MET A O 1
ATOM 604 N N . SER A 1 81 ? 1.49 -11.531 -1.006 1 97.06 81 SER A N 1
ATOM 605 C CA . SER A 1 81 ? 1.828 -10.758 -2.193 1 97.06 81 SER A CA 1
ATOM 606 C C . SER A 1 81 ? 3.084 -11.297 -2.869 1 97.06 81 SER A C 1
ATOM 608 O O . SER A 1 81 ? 4.012 -10.539 -3.168 1 97.06 81 SER A O 1
ATOM 610 N N . CYS A 1 82 ? 3.119 -12.562 -3.09 1 97.44 82 CYS A N 1
ATOM 611 C CA . CYS A 1 82 ? 4.234 -13.25 -3.734 1 97.44 82 CYS A CA 1
ATOM 612 C C . CYS A 1 82 ? 3.797 -14.609 -4.277 1 97.44 82 CYS A C 1
ATOM 614 O O . CYS A 1 82 ? 3.373 -15.477 -3.516 1 97.44 82 CYS A O 1
ATOM 616 N N . ASN A 1 83 ? 3.963 -14.805 -5.543 1 97.69 83 ASN A N 1
ATOM 617 C CA . ASN A 1 83 ? 3.586 -16.062 -6.172 1 97.69 83 ASN A CA 1
ATOM 618 C C . ASN A 1 83 ? 4.48 -17.219 -5.707 1 97.69 83 ASN A C 1
ATOM 620 O O . ASN A 1 83 ? 3.986 -18.281 -5.336 1 97.69 83 ASN A O 1
ATOM 624 N N . THR A 1 84 ? 5.77 -16.984 -5.645 1 97.5 84 THR A N 1
ATOM 625 C CA . THR A 1 84 ? 6.73 -18.031 -5.305 1 97.5 84 THR A CA 1
ATOM 626 C C . THR A 1 84 ? 6.52 -18.5 -3.869 1 97.5 84 THR A C 1
ATOM 628 O O . THR A 1 84 ? 6.664 -19.703 -3.58 1 97.5 84 THR A O 1
ATOM 631 N N . ALA A 1 85 ? 6.125 -17.641 -3.02 1 98.06 85 ALA A N 1
ATOM 632 C CA . ALA A 1 85 ? 5.961 -17.953 -1.604 1 98.06 85 ALA A CA 1
ATOM 633 C C . ALA A 1 85 ? 4.816 -18.953 -1.394 1 98.06 85 ALA A C 1
ATOM 635 O O . ALA A 1 85 ? 4.734 -19.594 -0.349 1 98.06 85 ALA A O 1
ATOM 636 N N . HIS A 1 86 ? 3.953 -19.109 -2.342 1 98.31 86 HIS A N 1
ATOM 637 C CA . HIS A 1 86 ? 2.82 -20.016 -2.195 1 98.31 86 HIS A CA 1
ATOM 638 C C . HIS A 1 86 ? 3.275 -21.469 -2.215 1 98.31 86 HIS A C 1
ATOM 640 O O . HIS A 1 86 ? 2.514 -22.375 -1.852 1 98.31 86 HIS A O 1
ATOM 646 N N . PHE A 1 87 ? 4.551 -21.656 -2.635 1 98.06 87 PHE A N 1
ATOM 647 C CA . PHE A 1 87 ? 5.176 -22.969 -2.443 1 98.06 87 PHE A CA 1
ATOM 648 C C . PHE A 1 87 ? 5.074 -23.406 -0.988 1 98.06 87 PHE A C 1
ATOM 650 O O . PHE A 1 87 ? 4.934 -24.594 -0.705 1 98.06 87 PHE A O 1
ATOM 657 N N . PHE A 1 88 ? 5.012 -22.469 -0.08 1 98.56 88 PHE A N 1
ATOM 658 C CA . PHE A 1 88 ? 5.051 -22.75 1.352 1 98.56 88 PHE A CA 1
ATOM 659 C C . PHE A 1 88 ? 3.662 -22.625 1.964 1 98.56 88 PHE A C 1
ATOM 661 O O . PHE A 1 88 ? 3.504 -22.719 3.182 1 98.56 88 PHE A O 1
ATOM 668 N N . ALA A 1 89 ? 2.615 -22.438 1.192 1 98.44 89 ALA A N 1
ATOM 669 C CA . ALA A 1 89 ? 1.291 -22.078 1.686 1 98.44 89 ALA A CA 1
ATOM 670 C C . ALA A 1 89 ? 0.745 -23.125 2.639 1 98.44 89 ALA A C 1
ATOM 672 O O . ALA A 1 89 ? 0.233 -22.812 3.713 1 98.44 89 ALA A O 1
ATOM 673 N N . GLU A 1 90 ? 0.88 -24.391 2.27 1 98 90 GLU A N 1
ATOM 674 C CA . GLU A 1 90 ? 0.345 -25.469 3.098 1 98 90 GLU A CA 1
ATOM 675 C C . GLU A 1 90 ? 1.044 -25.531 4.453 1 98 90 GLU A C 1
ATOM 677 O O . GLU A 1 90 ? 0.391 -25.672 5.488 1 98 90 GLU A O 1
ATOM 682 N N . ASP A 1 91 ? 2.34 -25.375 4.441 1 98.62 91 ASP A N 1
ATOM 683 C CA . ASP A 1 91 ? 3.115 -25.406 5.676 1 98.62 91 ASP A CA 1
ATOM 684 C C . ASP A 1 91 ? 2.779 -24.203 6.566 1 98.62 91 ASP A C 1
ATOM 686 O O . ASP A 1 91 ? 2.68 -24.344 7.785 1 98.62 91 ASP A O 1
ATOM 690 N N . ILE A 1 92 ? 2.586 -23.062 5.961 1 98.81 92 ILE A N 1
ATOM 691 C CA . ILE A 1 92 ? 2.238 -21.859 6.707 1 98.81 92 ILE A CA 1
ATOM 692 C C . ILE A 1 92 ? 0.882 -22.031 7.383 1 98.81 92 ILE A C 1
ATOM 694 O O . ILE A 1 92 ? 0.731 -21.75 8.57 1 98.81 92 ILE A O 1
ATOM 698 N N . GLN A 1 93 ? -0.105 -22.547 6.613 1 98.62 93 GLN A N 1
ATOM 699 C CA . GLN A 1 93 ? -1.448 -22.75 7.145 1 98.62 93 GLN A CA 1
ATOM 700 C C . GLN A 1 93 ? -1.432 -23.734 8.32 1 98.62 93 GLN A C 1
ATOM 702 O O . GLN A 1 93 ? -2.076 -23.5 9.344 1 98.62 93 GLN A O 1
ATOM 707 N N . LYS A 1 94 ? -0.711 -24.75 8.141 1 98.44 94 LYS A N 1
ATOM 708 C CA . LYS A 1 94 ? -0.638 -25.781 9.172 1 98.44 94 LYS A CA 1
ATOM 709 C C . LYS A 1 94 ? -0.003 -25.234 10.445 1 98.44 94 LYS A C 1
ATOM 711 O O . LYS A 1 94 ? -0.501 -25.484 11.547 1 98.44 94 LYS A O 1
ATOM 716 N N . GLN A 1 95 ? 1.027 -24.516 10.312 1 98.69 95 GLN A N 1
ATOM 717 C CA . GLN A 1 95 ? 1.798 -24.062 11.469 1 98.69 95 GLN A CA 1
ATOM 718 C C . GLN A 1 95 ? 1.154 -22.844 12.125 1 98.69 95 GLN A C 1
ATOM 720 O O . GLN A 1 95 ? 1.222 -22.688 13.344 1 98.69 95 GLN A O 1
ATOM 725 N N . ALA A 1 96 ? 0.533 -21.969 11.336 1 98.56 96 ALA A N 1
ATOM 726 C CA . ALA A 1 96 ? -0.018 -20.719 11.875 1 98.56 96 ALA A CA 1
ATOM 727 C C . ALA A 1 96 ? -1.502 -20.875 12.195 1 98.56 96 ALA A C 1
ATOM 729 O O . ALA A 1 96 ? -2.066 -20.078 12.945 1 98.56 96 ALA A O 1
ATOM 730 N N . GLY A 1 97 ? -2.17 -21.844 11.578 1 98.31 97 GLY A N 1
ATOM 731 C CA . GLY A 1 97 ? -3.578 -22.094 11.844 1 98.31 97 GLY A CA 1
ATOM 732 C C . GLY A 1 97 ? -4.492 -21.031 11.273 1 98.31 97 GLY A C 1
ATOM 733 O O . GLY A 1 97 ? -5.457 -20.625 11.914 1 98.31 97 GLY A O 1
ATOM 734 N N . VAL A 1 98 ? -4.172 -20.516 10.148 1 98.12 98 VAL A N 1
ATOM 735 C CA . VAL A 1 98 ? -4.992 -19.5 9.492 1 98.12 98 VAL A CA 1
ATOM 736 C C . VAL A 1 98 ? -5.035 -19.781 7.988 1 98.12 98 VAL A C 1
ATOM 738 O O . VAL A 1 98 ? -4.035 -20.203 7.398 1 98.12 98 VAL A O 1
ATOM 741 N N . LYS A 1 99 ? -6.125 -19.578 7.355 1 98.25 99 LYS A N 1
ATOM 742 C CA . LYS A 1 99 ? -6.375 -19.875 5.949 1 98.25 99 LYS A CA 1
ATOM 743 C C . LYS A 1 99 ? -5.586 -18.922 5.043 1 98.25 99 LYS A C 1
ATOM 745 O O . LYS A 1 99 ? -5.492 -17.734 5.32 1 98.25 99 LYS A O 1
ATOM 750 N N . ILE A 1 100 ? -5 -19.469 4 1 98.62 100 ILE A N 1
ATOM 751 C CA . ILE A 1 100 ? -4.344 -18.672 2.973 1 98.62 100 ILE A CA 1
ATOM 752 C C . ILE A 1 100 ? -5.121 -18.781 1.662 1 98.62 100 ILE A C 1
ATOM 754 O O . ILE A 1 100 ? -5.398 -19.875 1.184 1 98.62 100 ILE A O 1
ATOM 758 N N . LEU A 1 101 ? -5.57 -17.656 1.088 1 98.38 101 LEU A N 1
ATOM 759 C CA . LEU A 1 101 ? -6.148 -17.609 -0.251 1 98.38 101 LEU A CA 1
ATOM 760 C C . LEU A 1 101 ? -5.062 -17.766 -1.314 1 98.38 101 LEU A C 1
ATOM 762 O O . LEU A 1 101 ? -4.113 -16.969 -1.35 1 98.38 101 LEU A O 1
ATOM 766 N N . HIS A 1 102 ? -5.16 -18.703 -2.113 1 98.06 102 HIS A N 1
ATOM 767 C CA . HIS A 1 102 ? -4.059 -19.125 -2.967 1 98.06 102 HIS A CA 1
ATOM 768 C C . HIS A 1 102 ? -4.074 -18.391 -4.301 1 98.06 102 HIS A C 1
ATOM 770 O O . HIS A 1 102 ? -5.027 -18.516 -5.074 1 98.06 102 HIS A O 1
ATOM 776 N N . ILE A 1 103 ? -3.021 -17.734 -4.668 1 98.31 103 ILE A N 1
ATOM 777 C CA . ILE A 1 103 ? -2.939 -16.812 -5.793 1 98.31 103 ILE A CA 1
ATOM 778 C C . ILE A 1 103 ? -3.008 -17.594 -7.105 1 98.31 103 ILE A C 1
ATOM 780 O O . ILE A 1 103 ? -3.674 -17.172 -8.055 1 98.31 103 ILE A O 1
ATOM 784 N N . ALA A 1 104 ? -2.377 -18.734 -7.164 1 98.12 104 ALA A N 1
ATOM 785 C CA . ALA A 1 104 ? -2.377 -19.516 -8.391 1 98.12 104 ALA A CA 1
ATOM 786 C C . ALA A 1 104 ? -3.768 -20.078 -8.688 1 98.12 104 ALA A C 1
ATOM 788 O O . ALA A 1 104 ? -4.195 -20.109 -9.844 1 98.12 104 ALA A O 1
ATOM 789 N N . ARG A 1 105 ? -4.41 -20.5 -7.633 1 97.75 105 ARG A N 1
ATOM 790 C CA . ARG A 1 105 ? -5.781 -20.984 -7.809 1 97.75 105 ARG A CA 1
ATOM 791 C C . ARG A 1 105 ? -6.68 -19.859 -8.336 1 97.75 105 ARG A C 1
ATOM 793 O O . ARG A 1 105 ? -7.461 -20.078 -9.266 1 97.75 105 ARG A O 1
ATOM 800 N N . ALA A 1 106 ? -6.562 -18.672 -7.758 1 97.88 106 ALA A N 1
ATOM 801 C CA . ALA A 1 106 ? -7.344 -17.531 -8.203 1 97.88 106 ALA A CA 1
ATOM 802 C C . ALA A 1 106 ? -7.098 -17.234 -9.688 1 97.88 106 ALA A C 1
ATOM 804 O O . ALA A 1 106 ? -8.039 -17 -10.445 1 97.88 106 ALA A O 1
ATOM 805 N N . ALA A 1 107 ? -5.848 -17.25 -10.102 1 98.06 107 ALA A N 1
ATOM 806 C CA . ALA A 1 107 ? -5.469 -16.922 -11.477 1 98.06 107 ALA A CA 1
ATOM 807 C C . ALA A 1 107 ? -5.969 -17.984 -12.453 1 98.06 107 ALA A C 1
ATOM 809 O O . ALA A 1 107 ? -6.539 -17.656 -13.492 1 98.06 107 ALA A O 1
ATOM 810 N N . VAL A 1 108 ? -5.785 -19.234 -12.109 1 97.94 108 VAL A N 1
ATOM 811 C CA . VAL A 1 108 ? -6.145 -20.328 -13.016 1 97.94 108 VAL A CA 1
ATOM 812 C C . VAL A 1 108 ? -7.664 -20.422 -13.117 1 97.94 108 VAL A C 1
ATOM 814 O O . VAL A 1 108 ? -8.203 -20.672 -14.203 1 97.94 108 VAL A O 1
ATOM 817 N N . ASP A 1 109 ? -8.375 -20.234 -12.031 1 97.19 109 ASP A N 1
ATOM 818 C CA . ASP A 1 109 ? -9.836 -20.203 -12.07 1 97.19 109 ASP A CA 1
ATOM 819 C C . ASP A 1 109 ? -10.344 -19.109 -13.008 1 97.19 109 ASP A C 1
ATOM 821 O O . ASP A 1 109 ? -11.352 -19.297 -13.703 1 97.19 109 ASP A O 1
ATOM 825 N N . ALA A 1 110 ? -9.672 -17.984 -13 1 97.25 110 ALA A N 1
ATOM 826 C CA . ALA A 1 110 ? -10.055 -16.859 -13.867 1 97.25 110 ALA A CA 1
ATOM 827 C C . ALA A 1 110 ? -9.898 -17.234 -15.344 1 97.25 110 ALA A C 1
ATOM 829 O O . ALA A 1 110 ? -10.68 -16.797 -16.188 1 97.25 110 ALA A O 1
ATOM 830 N N . ILE A 1 111 ? -8.875 -18.031 -15.688 1 97 111 ILE A N 1
ATOM 831 C CA . ILE A 1 111 ? -8.641 -18.469 -17.062 1 97 111 ILE A CA 1
ATOM 832 C C . ILE A 1 111 ? -9.82 -19.312 -17.547 1 97 111 ILE A C 1
ATOM 834 O O . ILE A 1 111 ? -10.328 -19.109 -18.656 1 97 111 ILE A O 1
ATOM 838 N N . LYS A 1 112 ? -10.211 -20.156 -16.703 1 92.75 112 LYS A N 1
ATOM 839 C CA . LYS A 1 112 ? -11.297 -21.062 -17.062 1 92.75 112 LYS A CA 1
ATOM 840 C C . LYS A 1 112 ? -12.586 -20.297 -17.359 1 92.75 112 LYS A C 1
ATOM 842 O O . LYS A 1 112 ? -13.336 -20.672 -18.266 1 92.75 112 LYS A O 1
ATOM 847 N N . GLY A 1 113 ? -12.836 -19.281 -16.656 1 92.62 113 GLY A N 1
ATOM 848 C CA . GLY A 1 113 ? -14.039 -18.484 -16.859 1 92.62 113 GLY A CA 1
ATOM 849 C C . GLY A 1 113 ? -13.969 -17.578 -18.062 1 92.62 113 GLY A C 1
ATOM 850 O O . GLY A 1 113 ? -14.922 -17.484 -18.844 1 92.62 113 GLY A O 1
ATOM 851 N N . ARG A 1 114 ? -12.859 -16.984 -18.312 1 96.56 114 ARG A N 1
ATOM 852 C CA . ARG A 1 114 ? -12.734 -15.922 -19.312 1 96.56 114 ARG A CA 1
ATOM 853 C C . ARG A 1 114 ? -12.336 -16.5 -20.656 1 96.56 114 ARG A C 1
ATOM 855 O O . ARG A 1 114 ? -12.688 -15.953 -21.703 1 96.56 114 ARG A O 1
ATOM 862 N N . TYR A 1 115 ? -11.531 -17.609 -20.578 1 96.88 115 TYR A N 1
ATOM 863 C CA . TYR A 1 115 ? -11.008 -18.203 -21.797 1 96.88 115 TYR A CA 1
ATOM 864 C C . TYR A 1 115 ? -11.234 -19.719 -21.797 1 96.88 115 TYR A C 1
ATOM 866 O O . TYR A 1 115 ? -10.281 -20.484 -21.781 1 96.88 115 TYR A O 1
ATOM 874 N N . PRO A 1 116 ? -12.43 -20.156 -22 1 94 116 PRO A N 1
ATOM 875 C CA . PRO A 1 116 ? -12.766 -21.578 -21.875 1 94 116 PRO A CA 1
ATOM 876 C C . PRO A 1 116 ? -12.094 -22.438 -22.953 1 94 116 PRO A C 1
ATOM 878 O O . PRO A 1 116 ? -11.922 -23.641 -22.75 1 94 116 PRO A O 1
ATOM 881 N N . ASP A 1 117 ? -11.641 -21.812 -24.031 1 96.06 117 ASP A N 1
ATOM 882 C CA . ASP A 1 117 ? -11.062 -22.594 -25.109 1 96.06 117 ASP A CA 1
ATOM 883 C C . ASP A 1 117 ? -9.531 -22.594 -25.031 1 96.06 117 ASP A C 1
ATOM 885 O O . ASP A 1 117 ? -8.867 -23.25 -25.828 1 96.06 117 ASP A O 1
ATOM 889 N N . ALA A 1 118 ? -9.031 -21.938 -24.031 1 97.38 118 ALA A N 1
ATOM 890 C CA . ALA A 1 118 ? -7.578 -21.875 -23.875 1 97.38 118 ALA A CA 1
ATOM 891 C C . ALA A 1 118 ? -7.008 -23.234 -23.516 1 97.38 118 ALA A C 1
ATOM 893 O O . ALA A 1 118 ? -7.652 -24.016 -22.797 1 97.38 118 ALA A O 1
ATOM 894 N N . LYS A 1 119 ? -5.777 -23.516 -24 1 97.88 119 LYS A N 1
ATOM 895 C CA . LYS A 1 119 ? -5.098 -24.766 -23.656 1 97.88 119 LYS A CA 1
ATOM 896 C C . LYS A 1 119 ? -3.662 -24.5 -23.219 1 97.88 119 LYS A C 1
ATOM 898 O O . LYS A 1 119 ? -3.211 -25.062 -22.203 1 97.88 119 LYS A O 1
ATOM 903 N N . ASP A 1 120 ? -2.932 -23.703 -24.016 1 98.44 120 ASP A N 1
ATOM 904 C CA . ASP A 1 120 ? -1.535 -23.391 -23.734 1 98.44 120 ASP A CA 1
ATOM 905 C C . ASP A 1 120 ? -1.42 -22.125 -22.875 1 98.44 120 ASP A C 1
ATOM 907 O O . ASP A 1 120 ? -1.795 -21.031 -23.312 1 98.44 120 ASP A O 1
ATOM 911 N N . ILE A 1 121 ? -0.898 -22.281 -21.656 1 98.69 121 ILE A N 1
ATOM 912 C CA . ILE A 1 121 ? -0.811 -21.172 -20.703 1 98.69 121 ILE A CA 1
ATOM 913 C C . ILE A 1 121 ? 0.655 -20.828 -20.438 1 98.69 121 ILE A C 1
ATOM 915 O O . ILE A 1 121 ? 1.441 -21.703 -20.047 1 98.69 121 ILE A O 1
ATOM 919 N N . ALA A 1 122 ? 1.079 -19.578 -20.672 1 98.69 122 ALA A N 1
ATOM 920 C CA . ALA A 1 122 ? 2.42 -19.109 -20.344 1 98.69 122 ALA A CA 1
ATOM 921 C C . ALA A 1 122 ? 2.447 -18.484 -18.938 1 98.69 122 ALA A C 1
ATOM 923 O O . ALA A 1 122 ? 1.875 -17.422 -18.719 1 98.69 122 ALA A O 1
ATOM 924 N N . VAL A 1 123 ? 3.084 -19.172 -18.031 1 98.56 123 VAL A N 1
ATOM 925 C CA . VAL A 1 123 ? 3.213 -18.688 -16.656 1 98.56 123 VAL A CA 1
ATOM 926 C C . VAL A 1 123 ? 4.469 -17.828 -16.531 1 98.56 123 VAL A C 1
ATOM 928 O O . VAL A 1 123 ? 5.57 -18.359 -16.359 1 98.56 123 VAL A O 1
ATOM 931 N N . ILE A 1 124 ? 4.289 -16.531 -16.609 1 98.44 124 ILE A N 1
ATOM 932 C CA . ILE A 1 124 ? 5.418 -15.609 -16.531 1 98.44 124 ILE A CA 1
ATOM 933 C C . ILE A 1 124 ? 5.781 -15.367 -15.07 1 98.44 124 ILE A C 1
ATOM 935 O O . ILE A 1 124 ? 5.148 -14.562 -14.391 1 98.44 124 ILE A O 1
ATOM 939 N N . ALA A 1 125 ? 6.797 -16.109 -14.633 1 97.75 125 ALA A N 1
ATOM 940 C CA . ALA A 1 125 ? 7.105 -16.156 -13.203 1 97.75 125 ALA A CA 1
ATOM 941 C C . ALA A 1 125 ? 8.602 -16.312 -12.969 1 97.75 125 ALA A C 1
ATOM 943 O O . ALA A 1 125 ? 9.383 -16.359 -13.922 1 97.75 125 ALA A O 1
ATOM 944 N N . THR A 1 126 ? 8.992 -16.312 -11.727 1 95.94 126 THR A N 1
ATOM 945 C CA . THR A 1 126 ? 10.375 -16.562 -11.352 1 95.94 126 THR A CA 1
ATOM 946 C C . THR A 1 126 ? 10.758 -18.016 -11.633 1 95.94 126 THR A C 1
ATOM 948 O O . THR A 1 126 ? 9.883 -18.875 -11.742 1 95.94 126 THR A O 1
ATOM 951 N N . SER A 1 127 ? 12.07 -18.25 -11.648 1 96.69 127 SER A N 1
ATOM 952 C CA . SER A 1 127 ? 12.57 -19.625 -11.781 1 96.69 127 SER A CA 1
ATOM 953 C C . SER A 1 127 ? 12.133 -20.484 -10.602 1 96.69 127 SER A C 1
ATOM 955 O O . SER A 1 127 ? 11.891 -21.672 -10.758 1 96.69 127 SER A O 1
ATOM 957 N N . GLY A 1 128 ? 12.008 -19.828 -9.453 1 96.38 128 GLY A N 1
ATOM 958 C CA . GLY A 1 128 ? 11.531 -20.562 -8.281 1 96.38 128 GLY A CA 1
ATOM 959 C C . GLY A 1 128 ? 10.102 -21.047 -8.422 1 96.38 128 GLY A C 1
ATOM 960 O O . GLY A 1 128 ? 9.797 -22.203 -8.109 1 96.38 128 GLY A O 1
ATOM 961 N N . THR A 1 129 ? 9.25 -20.156 -8.914 1 97.12 129 THR A N 1
ATOM 962 C CA . THR A 1 129 ? 7.848 -20.5 -9.125 1 97.12 129 THR A CA 1
ATOM 963 C C . THR A 1 129 ? 7.715 -21.656 -10.117 1 97.12 129 THR A C 1
ATOM 965 O O . THR A 1 129 ? 6.922 -22.578 -9.914 1 97.12 129 THR A O 1
ATOM 968 N N . LYS A 1 130 ? 8.508 -21.594 -11.164 1 96.81 130 LYS A N 1
ATOM 969 C CA . LYS A 1 130 ? 8.484 -22.625 -12.195 1 96.81 130 LYS A CA 1
ATOM 970 C C . LYS A 1 130 ? 9 -23.953 -11.648 1 96.81 130 LYS A C 1
ATOM 972 O O . LYS A 1 130 ? 8.344 -24.984 -11.805 1 96.81 130 LYS A O 1
ATOM 977 N N . LYS A 1 131 ? 10.117 -23.922 -11 1 96.12 131 LYS A N 1
ATOM 978 C CA . LYS A 1 131 ? 10.734 -25.125 -10.461 1 96.12 131 LYS A CA 1
ATOM 979 C C . LYS A 1 131 ? 9.82 -25.797 -9.438 1 96.12 131 LYS A C 1
ATOM 981 O O . LYS A 1 131 ? 9.695 -27.031 -9.422 1 96.12 131 LYS A O 1
ATOM 986 N N . ALA A 1 132 ? 9.188 -25 -8.664 1 96.81 132 ALA A N 1
ATOM 987 C CA . ALA A 1 132 ? 8.328 -25.5 -7.594 1 96.81 132 ALA A CA 1
ATOM 988 C C . ALA A 1 132 ? 6.969 -25.938 -8.141 1 96.81 132 ALA A C 1
ATOM 990 O O . ALA A 1 132 ? 6.16 -26.516 -7.418 1 96.81 132 ALA A O 1
ATOM 991 N N . ARG A 1 133 ? 6.707 -25.594 -9.359 1 97.19 133 ARG A N 1
ATOM 992 C CA . ARG A 1 133 ? 5.469 -25.969 -10.039 1 97.19 133 ARG A CA 1
ATOM 993 C C . ARG A 1 133 ? 4.254 -25.391 -9.32 1 97.19 133 ARG A C 1
ATOM 995 O O . ARG A 1 133 ? 3.229 -26.062 -9.188 1 97.19 133 ARG A O 1
ATOM 1002 N N . VAL A 1 134 ? 4.371 -24.188 -8.844 1 97.62 134 VAL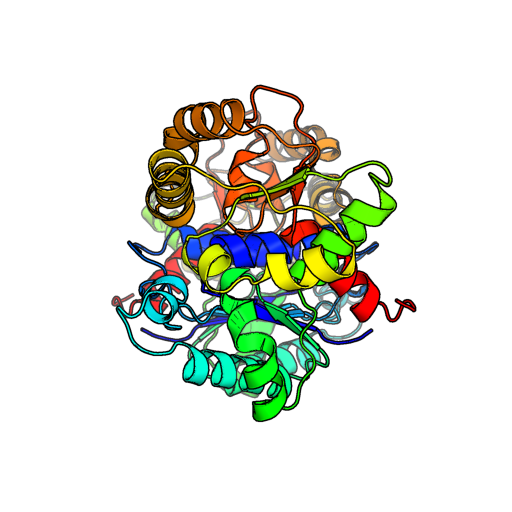 A N 1
ATOM 1003 C CA . VAL A 1 134 ? 3.328 -23.516 -8.062 1 97.62 134 VAL A CA 1
ATOM 1004 C C . VAL A 1 134 ? 2.045 -23.438 -8.883 1 97.62 134 VAL A C 1
ATOM 1006 O O . VAL A 1 134 ? 0.949 -23.656 -8.359 1 97.62 134 VAL A O 1
ATOM 1009 N N . TYR A 1 135 ? 2.158 -23.125 -10.164 1 98.19 135 TYR A N 1
ATOM 1010 C CA . TYR A 1 135 ? 1.001 -22.984 -11.039 1 98.19 135 TYR A CA 1
ATOM 1011 C C . TYR A 1 135 ? 0.708 -24.297 -11.766 1 98.19 135 TYR A C 1
ATOM 1013 O O . TYR A 1 135 ? -0.454 -24.656 -11.977 1 98.19 135 TYR A O 1
ATOM 1021 N N . ASP A 1 136 ? 1.742 -25.031 -12.102 1 97.06 136 ASP A N 1
ATOM 1022 C CA . ASP A 1 136 ? 1.616 -26.203 -12.953 1 97.06 136 ASP A CA 1
ATOM 1023 C C . ASP A 1 136 ? 0.733 -27.266 -12.297 1 97.06 136 ASP A C 1
ATOM 1025 O O . ASP A 1 136 ? -0.036 -27.953 -12.977 1 97.06 136 ASP A O 1
ATOM 1029 N N . LYS A 1 137 ? 0.837 -27.391 -11.031 1 95.94 137 LYS A N 1
ATOM 1030 C CA . LYS A 1 137 ? 0.017 -28.359 -10.305 1 95.94 137 LYS A CA 1
ATOM 1031 C C . LYS A 1 137 ? -1.47 -28.062 -10.484 1 95.94 137 LYS A C 1
ATOM 1033 O O . LYS A 1 137 ? -2.273 -28.984 -10.656 1 95.94 137 LYS A O 1
ATOM 1038 N N . ILE A 1 138 ? -1.802 -26.844 -10.461 1 96.69 138 ILE A N 1
ATOM 1039 C CA . ILE A 1 138 ? -3.195 -26.438 -10.586 1 96.69 138 ILE A CA 1
ATOM 1040 C C . ILE A 1 138 ? -3.623 -26.5 -12.047 1 96.69 138 ILE A C 1
ATOM 1042 O O . ILE A 1 138 ? -4.746 -26.906 -12.352 1 96.69 138 ILE A O 1
ATOM 1046 N N . LEU A 1 139 ? -2.74 -26.109 -12.969 1 97.69 139 LEU A N 1
ATOM 1047 C CA . LEU A 1 139 ? -3.023 -26.203 -14.391 1 97.69 139 LEU A CA 1
ATOM 1048 C C . LEU A 1 139 ? -3.33 -27.656 -14.781 1 97.69 139 LEU A C 1
ATOM 1050 O O . LEU A 1 139 ? -4.246 -27.906 -15.57 1 97.69 139 LEU A O 1
ATOM 1054 N N . ASP A 1 140 ? -2.607 -28.562 -14.195 1 96.81 140 ASP A N 1
ATOM 1055 C CA . ASP A 1 140 ? -2.801 -29.984 -14.469 1 96.81 140 ASP A CA 1
ATOM 1056 C C . ASP A 1 140 ? -4.211 -30.422 -14.086 1 96.81 140 ASP A C 1
ATOM 1058 O O . ASP A 1 140 ? -4.816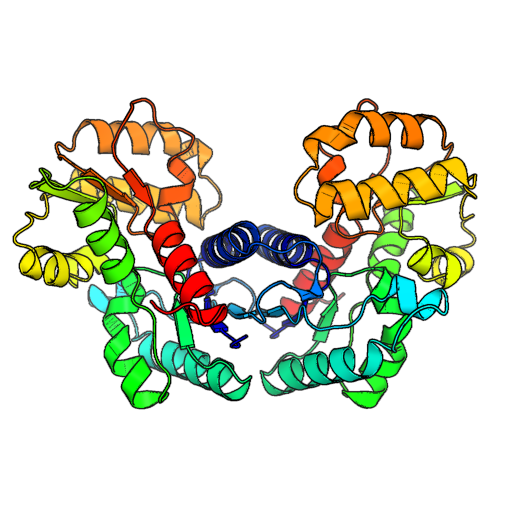 -31.25 -14.773 1 96.81 140 ASP A O 1
ATOM 1062 N N . GLU A 1 141 ? -4.711 -29.859 -13.016 1 95.31 141 GLU A N 1
ATOM 1063 C CA . GLU A 1 141 ? -6.059 -30.203 -12.562 1 95.31 141 GLU A CA 1
ATOM 1064 C C . GLU A 1 141 ? -7.102 -29.844 -13.617 1 95.31 141 GLU A C 1
ATOM 1066 O O . GLU A 1 141 ? -8.148 -30.484 -13.695 1 95.31 141 GLU A O 1
ATOM 1071 N N . TYR A 1 142 ? -6.828 -28.859 -14.414 1 94.75 142 TYR A N 1
ATOM 1072 C CA . TYR A 1 142 ? -7.781 -28.391 -15.414 1 94.75 142 TYR A CA 1
ATOM 1073 C C . TYR A 1 142 ? -7.375 -28.844 -16.812 1 94.75 142 TYR A C 1
ATOM 1075 O O . TYR A 1 142 ? -7.957 -28.406 -17.812 1 94.75 142 TYR A O 1
ATOM 1083 N N . ARG A 1 143 ? -6.344 -29.641 -16.906 1 95.75 143 ARG A N 1
ATOM 1084 C CA . ARG A 1 143 ? -5.84 -30.172 -18.156 1 95.75 143 ARG A CA 1
ATOM 1085 C C . ARG A 1 143 ? -5.367 -29.062 -19.094 1 95.75 143 ARG A C 1
ATOM 1087 O O . ARG A 1 143 ? -5.641 -29.094 -20.297 1 95.75 143 ARG A O 1
ATOM 1094 N N . LEU A 1 144 ? -4.812 -28.078 -18.5 1 97.62 144 LEU A N 1
ATOM 1095 C CA . LEU A 1 144 ? -4.156 -27.016 -19.234 1 97.62 144 LEU A CA 1
ATOM 1096 C C . LEU A 1 144 ? -2.66 -27.266 -19.359 1 97.62 144 LEU A C 1
ATOM 1098 O O . LEU A 1 144 ? -2.062 -27.891 -18.484 1 97.62 144 LEU A O 1
ATOM 1102 N N . ASN A 1 145 ? -2.08 -26.812 -20.469 1 97.75 145 ASN A N 1
ATOM 1103 C CA . ASN A 1 145 ? -0.657 -27.016 -20.719 1 97.75 145 ASN A CA 1
ATOM 1104 C C . ASN A 1 145 ? 0.166 -25.812 -20.281 1 97.75 145 ASN A C 1
ATOM 1106 O O . ASN A 1 145 ? -0.124 -24.672 -20.672 1 97.75 145 ASN A O 1
ATOM 1110 N N . SER A 1 146 ? 1.118 -26.047 -19.453 1 97.69 146 SER A N 1
ATOM 1111 C CA . SER A 1 146 ? 2.086 -25 -19.141 1 97.69 146 SER A CA 1
ATOM 1112 C C . SER A 1 146 ? 3.162 -24.906 -20.219 1 97.69 146 SER A C 1
ATOM 1114 O O . SER A 1 146 ? 3.92 -25.859 -20.438 1 97.69 146 SER A O 1
ATOM 1116 N N . VAL A 1 147 ? 3.291 -23.781 -20.797 1 97.5 147 VAL A N 1
ATOM 1117 C CA . VAL A 1 147 ? 4.238 -23.578 -21.891 1 97.5 147 VAL A CA 1
ATOM 1118 C C . VAL A 1 147 ? 5.66 -23.531 -21.328 1 97.5 147 VAL A C 1
ATOM 1120 O O . VAL A 1 147 ? 5.906 -22.922 -20.281 1 97.5 147 VAL A O 1
ATOM 1123 N N . SER A 1 148 ? 6.574 -24.156 -22.031 1 96.06 148 SER A N 1
ATOM 1124 C CA . SER A 1 148 ? 7.98 -24.141 -21.656 1 96.06 148 SER A CA 1
ATOM 1125 C C . SER A 1 148 ? 8.688 -22.906 -22.203 1 96.06 148 SER A C 1
ATOM 1127 O O . SER A 1 148 ? 8.32 -22.391 -23.266 1 96.06 148 SER A O 1
ATOM 1129 N N . PHE A 1 149 ? 9.648 -22.484 -21.453 1 97.5 149 PHE A N 1
ATOM 1130 C CA . PHE A 1 149 ? 10.484 -21.359 -21.875 1 97.5 149 PHE A CA 1
ATOM 1131 C C . PHE A 1 149 ? 11.914 -21.828 -22.141 1 97.5 149 PHE A C 1
ATOM 1133 O O . PHE A 1 149 ? 12.398 -22.766 -21.5 1 97.5 149 PHE A O 1
ATOM 1140 N N . THR A 1 150 ? 12.617 -21.141 -23.094 1 97.44 150 THR A N 1
ATOM 1141 C CA . THR A 1 150 ? 14.055 -21.344 -23.203 1 97.44 150 THR A CA 1
ATOM 1142 C C . THR A 1 150 ? 14.781 -20.734 -22 1 97.44 150 THR A C 1
ATOM 1144 O O . THR A 1 150 ? 14.211 -19.922 -21.266 1 97.44 150 THR A O 1
ATOM 1147 N N . LYS A 1 151 ? 16.016 -21.25 -21.797 1 97.44 151 LYS A N 1
ATOM 1148 C CA . LYS A 1 151 ? 16.812 -20.672 -20.719 1 97.44 151 LYS A CA 1
ATOM 1149 C C . LYS A 1 151 ? 16.969 -19.172 -20.891 1 97.44 151 LYS A C 1
ATOM 1151 O O . LYS A 1 151 ? 16.906 -18.422 -19.906 1 97.44 151 LYS A O 1
ATOM 1156 N N . GLU A 1 152 ? 17.109 -18.75 -22.094 1 97.12 152 GLU A N 1
ATOM 1157 C CA . GLU A 1 152 ? 17.266 -17.328 -22.391 1 97.12 152 GLU A CA 1
ATOM 1158 C C . GLU A 1 152 ? 16.016 -16.547 -22.031 1 97.12 152 GLU A C 1
ATOM 1160 O O . GLU A 1 152 ? 16.094 -15.453 -21.453 1 97.12 152 GLU A O 1
ATOM 1165 N N . GLN A 1 153 ? 14.883 -17.078 -22.359 1 97.81 153 GLN A N 1
ATOM 1166 C CA . GLN A 1 153 ? 13.609 -16.438 -22.031 1 97.81 153 GLN A CA 1
ATOM 1167 C C . GLN A 1 153 ? 13.43 -16.328 -20.531 1 97.81 153 GLN A C 1
ATOM 1169 O O . GLN A 1 153 ? 13.086 -15.258 -20.016 1 97.81 153 GLN A O 1
ATOM 1174 N N . GLN A 1 154 ? 13.703 -17.422 -19.844 1 98.12 154 GLN A N 1
ATOM 1175 C CA . GLN A 1 154 ? 13.531 -17.438 -18.391 1 98.12 154 GLN A CA 1
ATOM 1176 C C . GLN A 1 154 ? 14.508 -16.5 -17.703 1 98.12 154 GLN A C 1
ATOM 1178 O O . GLN A 1 154 ? 14.141 -15.789 -16.766 1 98.12 154 GLN A O 1
ATOM 1183 N N . ASP A 1 155 ? 15.766 -16.469 -18.172 1 97.88 155 ASP A N 1
ATOM 1184 C CA . ASP A 1 155 ? 16.766 -15.57 -17.609 1 97.88 155 ASP A CA 1
ATOM 1185 C C . ASP A 1 155 ? 16.359 -14.109 -17.812 1 97.88 155 ASP A C 1
ATOM 1187 O O . ASP A 1 155 ? 16.562 -13.273 -16.938 1 97.88 155 ASP A O 1
ATOM 1191 N N . GLY A 1 156 ? 15.812 -13.867 -18.984 1 97.88 156 GLY A N 1
ATOM 1192 C CA . GLY A 1 156 ? 15.328 -12.523 -19.266 1 97.88 156 GLY A CA 1
ATOM 1193 C C . GLY A 1 156 ? 14.195 -12.102 -18.359 1 97.88 156 GLY A C 1
ATOM 1194 O O . GLY A 1 156 ? 14.156 -10.961 -17.891 1 97.88 156 GLY A O 1
ATOM 1195 N N . ILE A 1 157 ? 13.227 -13 -18.141 1 98 157 ILE A N 1
ATOM 1196 C CA . ILE A 1 157 ? 12.109 -12.734 -17.234 1 98 157 ILE A CA 1
ATOM 1197 C C . ILE A 1 157 ? 12.633 -12.453 -15.836 1 98 157 ILE A C 1
ATOM 1199 O O . ILE A 1 157 ? 12.219 -11.492 -15.188 1 98 157 ILE A O 1
ATOM 1203 N N . MET A 1 158 ? 13.609 -13.227 -15.398 1 97.69 158 MET A N 1
ATOM 1204 C CA . MET A 1 158 ? 14.219 -13.023 -14.086 1 97.69 158 MET A CA 1
ATOM 1205 C C . MET A 1 158 ? 14.867 -11.648 -13.992 1 97.69 158 MET A C 1
ATOM 1207 O O . MET A 1 158 ? 14.742 -10.969 -12.969 1 97.69 158 MET A O 1
ATOM 1211 N N . ASP A 1 159 ? 15.531 -11.242 -15.039 1 97.25 159 ASP A N 1
ATOM 1212 C CA . ASP A 1 159 ? 16.172 -9.922 -15.062 1 97.25 159 ASP A CA 1
ATOM 1213 C C . ASP A 1 159 ? 15.125 -8.812 -14.961 1 97.25 159 ASP A C 1
ATOM 1215 O O . ASP A 1 159 ? 15.328 -7.836 -14.234 1 97.25 159 ASP A O 1
ATOM 1219 N N . CYS A 1 160 ? 14.055 -8.992 -15.68 1 96.81 160 CYS A N 1
ATOM 1220 C CA . CYS A 1 160 ? 12.984 -8 -15.633 1 96.81 160 CYS A CA 1
ATOM 1221 C C . CYS A 1 160 ? 12.445 -7.855 -14.211 1 96.81 160 CYS A C 1
ATOM 1223 O O . CYS A 1 160 ? 12.148 -6.746 -13.766 1 96.81 160 CYS A O 1
ATOM 1225 N N . ILE A 1 161 ? 12.344 -8.984 -13.5 1 95.19 161 ILE A N 1
ATOM 1226 C CA . ILE A 1 161 ? 11.781 -9 -12.156 1 95.19 161 ILE A CA 1
ATOM 1227 C C . ILE A 1 161 ? 12.781 -8.398 -11.172 1 95.19 161 ILE A C 1
ATOM 1229 O O . ILE A 1 161 ? 12.469 -7.43 -10.477 1 95.19 161 ILE A O 1
ATOM 1233 N N . TYR A 1 162 ? 14.023 -8.867 -11.18 1 94.44 162 TYR A N 1
ATOM 1234 C CA . TYR A 1 162 ? 14.977 -8.555 -10.117 1 94.44 162 TYR A CA 1
ATOM 1235 C C . TYR A 1 162 ? 15.742 -7.277 -10.422 1 94.44 162 TYR A C 1
ATOM 1237 O O . TYR A 1 162 ? 15.898 -6.414 -9.555 1 94.44 162 TYR A O 1
ATOM 1245 N N . LYS A 1 163 ? 16.203 -7.188 -11.625 1 93.62 163 LYS A N 1
ATOM 1246 C CA . LYS A 1 163 ? 17.016 -6.031 -11.992 1 93.62 163 LYS A CA 1
ATOM 1247 C C . LYS A 1 163 ? 16.141 -4.883 -12.484 1 93.62 163 LYS A C 1
ATOM 1249 O O . LYS A 1 163 ? 16.562 -3.729 -12.508 1 93.62 163 LYS A O 1
ATOM 1254 N N . GLY A 1 164 ? 14.938 -5.125 -12.852 1 93.56 164 GLY A N 1
ATOM 1255 C CA . GLY A 1 164 ? 14.008 -4.113 -13.32 1 93.56 164 GLY A CA 1
ATOM 1256 C C . GLY A 1 164 ? 13.117 -3.562 -12.227 1 93.56 164 GLY A C 1
ATOM 1257 O O . GLY A 1 164 ? 13.438 -2.545 -11.609 1 93.56 164 GLY A O 1
ATOM 1258 N N . VAL A 1 165 ? 12.047 -4.375 -11.898 1 90.12 165 VAL A N 1
ATOM 1259 C CA . VAL A 1 165 ? 10.984 -3.854 -11.047 1 90.12 165 VAL A CA 1
ATOM 1260 C C . VAL A 1 165 ? 11.484 -3.742 -9.609 1 90.12 165 VAL A C 1
ATOM 1262 O O . VAL A 1 165 ? 11.367 -2.686 -8.984 1 90.12 165 VAL A O 1
ATOM 1265 N N . LYS A 1 166 ? 12.117 -4.816 -9.07 1 88.94 166 LYS A N 1
ATOM 1266 C CA . LYS A 1 166 ? 12.555 -4.801 -7.68 1 88.94 166 LYS A CA 1
ATOM 1267 C C . LYS A 1 166 ? 13.656 -3.762 -7.461 1 88.94 166 LYS A C 1
ATOM 1269 O O . LYS A 1 166 ? 13.844 -3.279 -6.34 1 88.94 166 LYS A O 1
ATOM 1274 N N . ALA A 1 167 ? 14.297 -3.381 -8.562 1 87.81 167 ALA A N 1
ATOM 1275 C CA . ALA A 1 167 ? 15.359 -2.387 -8.477 1 87.81 167 ALA A CA 1
ATOM 1276 C C . ALA A 1 167 ? 14.836 -0.993 -8.812 1 87.81 167 ALA A C 1
ATOM 1278 O O . ALA A 1 167 ? 15.602 -0.027 -8.844 1 87.81 167 ALA A O 1
ATOM 1279 N N . GLY A 1 168 ? 13.609 -0.906 -9.125 1 84.38 168 GLY A N 1
ATOM 1280 C CA . GLY A 1 168 ? 13.016 0.388 -9.43 1 84.38 168 GLY A CA 1
ATOM 1281 C C . GLY A 1 168 ? 13.32 0.875 -10.828 1 84.38 168 GLY A C 1
ATOM 1282 O O . GLY A 1 168 ? 13.297 2.08 -11.094 1 84.38 168 GLY A O 1
ATOM 1283 N N . LYS A 1 169 ? 13.656 0.01 -11.758 1 90.69 169 LYS A N 1
ATOM 1284 C CA . LYS A 1 169 ? 14.055 0.352 -13.117 1 90.69 169 LYS A CA 1
ATOM 1285 C C . LYS A 1 169 ? 13.102 -0.252 -14.141 1 90.69 169 LYS A C 1
ATOM 1287 O O . LYS A 1 169 ? 13.531 -0.764 -15.18 1 90.69 169 LYS A O 1
ATOM 1292 N N . THR A 1 170 ? 11.836 -0.236 -13.844 1 91.31 170 THR A N 1
ATOM 1293 C CA . THR A 1 170 ? 10.805 -0.87 -14.664 1 91.31 170 THR A CA 1
ATOM 1294 C C . THR A 1 170 ? 10.859 -0.354 -16.094 1 91.31 170 THR A C 1
ATOM 1296 O O . THR A 1 170 ? 10.898 -1.143 -17.047 1 91.31 170 THR A O 1
ATOM 1299 N N . GLN A 1 171 ? 10.945 0.921 -16.297 1 94.12 171 GLN A N 1
ATOM 1300 C CA . GLN A 1 171 ? 10.891 1.522 -17.625 1 94.12 171 GLN A CA 1
ATOM 1301 C C . GLN A 1 171 ? 12.055 1.06 -18.484 1 94.12 171 GLN A C 1
ATOM 1303 O O . GLN A 1 171 ? 11.898 0.835 -19.688 1 94.12 171 GLN A O 1
ATOM 1308 N N . GLU A 1 172 ? 13.172 0.888 -17.875 1 96.12 172 GLU A N 1
ATOM 1309 C CA . GLU A 1 172 ? 14.375 0.476 -18.594 1 96.12 172 GLU A CA 1
ATOM 1310 C C . GLU A 1 172 ? 14.234 -0.941 -19.141 1 96.12 172 GLU A C 1
ATOM 1312 O O . GLU A 1 172 ? 14.867 -1.295 -20.125 1 96.12 172 GLU A O 1
ATOM 1317 N N . PHE A 1 173 ? 13.367 -1.694 -18.562 1 97.25 173 PHE A N 1
ATOM 1318 C CA . PHE A 1 173 ? 13.297 -3.109 -18.906 1 97.25 173 PHE A CA 1
ATOM 1319 C C . PHE A 1 173 ? 12.07 -3.402 -19.75 1 97.25 173 PHE A C 1
ATOM 1321 O O . PHE A 1 173 ? 11.836 -4.547 -20.156 1 97.25 173 PHE A O 1
ATOM 1328 N N . VAL A 1 174 ? 11.281 -2.391 -20.109 1 97.56 174 VAL A N 1
ATOM 1329 C CA . VAL A 1 174 ? 10.055 -2.559 -20.875 1 97.56 174 VAL A CA 1
ATOM 1330 C C . VAL A 1 174 ? 10.383 -3.162 -22.234 1 97.56 174 VAL A C 1
ATOM 1332 O O . VAL A 1 174 ? 9.766 -4.145 -22.656 1 97.56 174 VAL A O 1
ATOM 1335 N N . PRO A 1 175 ? 11.43 -2.65 -22.984 1 97.69 175 PRO A N 1
ATOM 1336 C CA . PRO A 1 175 ? 11.727 -3.246 -24.281 1 97.69 175 PRO A CA 1
ATOM 1337 C C . PRO A 1 175 ? 12.188 -4.699 -24.188 1 97.69 175 PRO A C 1
ATOM 1339 O O . PRO A 1 175 ? 11.844 -5.52 -25.031 1 97.69 175 PRO A O 1
ATOM 1342 N N . ILE A 1 176 ? 12.922 -4.98 -23.156 1 97.62 176 ILE A N 1
ATOM 1343 C CA . ILE A 1 176 ? 13.406 -6.34 -22.953 1 97.62 176 ILE A CA 1
ATOM 1344 C C . ILE A 1 176 ? 12.234 -7.273 -22.672 1 97.62 176 ILE A C 1
ATOM 1346 O O . ILE A 1 176 ? 12.141 -8.359 -23.25 1 97.62 176 ILE A O 1
ATOM 1350 N N . PHE A 1 177 ? 11.344 -6.859 -21.891 1 98.06 177 PHE A N 1
ATOM 1351 C CA . PHE A 1 177 ? 10.164 -7.652 -21.547 1 98.06 177 PHE A CA 1
ATOM 1352 C C . PHE A 1 177 ? 9.328 -7.941 -22.781 1 98.06 177 PHE A C 1
ATOM 1354 O O . PHE A 1 177 ? 8.953 -9.086 -23.031 1 98.06 177 PHE A O 1
ATOM 1361 N N . ASN A 1 178 ? 9.109 -6.883 -23.531 1 98.31 178 ASN A N 1
ATOM 1362 C CA . ASN A 1 178 ? 8.312 -7.039 -24.75 1 98.31 178 ASN A CA 1
ATOM 1363 C C . ASN A 1 178 ? 8.961 -8 -25.734 1 98.31 178 ASN A C 1
ATOM 1365 O O . ASN A 1 178 ? 8.273 -8.805 -26.359 1 98.31 178 ASN A O 1
ATOM 1369 N N . LYS A 1 179 ? 10.211 -7.922 -25.812 1 97.94 179 LYS A N 1
ATOM 1370 C CA . LYS A 1 179 ? 10.938 -8.828 -26.703 1 97.94 179 LYS A CA 1
ATOM 1371 C C . LYS A 1 179 ? 10.781 -10.281 -26.25 1 97.94 179 LYS A C 1
ATOM 1373 O O . LYS A 1 179 ? 10.547 -11.164 -27.078 1 97.94 179 LYS A O 1
ATOM 1378 N N . ILE A 1 180 ? 10.898 -10.555 -25 1 98.12 180 ILE A N 1
ATOM 1379 C CA . ILE A 1 180 ? 10.789 -11.898 -24.453 1 98.12 180 ILE A CA 1
ATOM 1380 C C . ILE A 1 180 ? 9.383 -12.445 -24.688 1 98.12 180 ILE A C 1
ATOM 1382 O O . ILE A 1 180 ? 9.219 -13.562 -25.188 1 98.12 180 ILE A O 1
ATOM 1386 N N . ILE A 1 181 ? 8.352 -11.633 -24.391 1 98 181 ILE A N 1
ATOM 1387 C CA . ILE A 1 181 ? 6.965 -12.062 -24.469 1 98 181 ILE A CA 1
ATOM 1388 C C . ILE A 1 181 ? 6.594 -12.336 -25.922 1 98 181 ILE A C 1
ATOM 1390 O O . ILE A 1 181 ? 5.855 -13.281 -26.219 1 98 181 ILE A O 1
ATOM 1394 N N . SER A 1 182 ? 7.137 -11.539 -26.828 1 97.56 182 SER A N 1
ATOM 1395 C CA . SER A 1 182 ? 6.828 -11.703 -28.25 1 97.56 182 SER A CA 1
ATOM 1396 C C . SER A 1 182 ? 7.328 -13.047 -28.766 1 97.56 182 SER A C 1
ATOM 1398 O O . SER A 1 182 ? 6.797 -13.578 -29.734 1 97.56 182 SER A O 1
ATOM 1400 N N . GLY A 1 183 ? 8.305 -13.648 -28.094 1 97.12 183 GLY A N 1
ATOM 1401 C CA . GLY A 1 183 ? 8.875 -14.914 -28.5 1 97.12 183 GLY A CA 1
ATOM 1402 C C . GLY A 1 183 ? 8.203 -16.109 -27.859 1 97.12 183 GLY A C 1
ATOM 1403 O O . GLY A 1 183 ? 8.531 -17.266 -28.172 1 97.12 183 GLY A O 1
ATOM 1404 N N . ILE A 1 184 ? 7.273 -15.914 -26.984 1 97.56 184 ILE A N 1
ATOM 1405 C CA . ILE A 1 184 ? 6.543 -16.969 -26.297 1 97.56 184 ILE A CA 1
ATOM 1406 C C . ILE A 1 184 ? 5.152 -17.109 -26.906 1 97.56 184 ILE A C 1
ATOM 1408 O O . ILE A 1 184 ? 4.3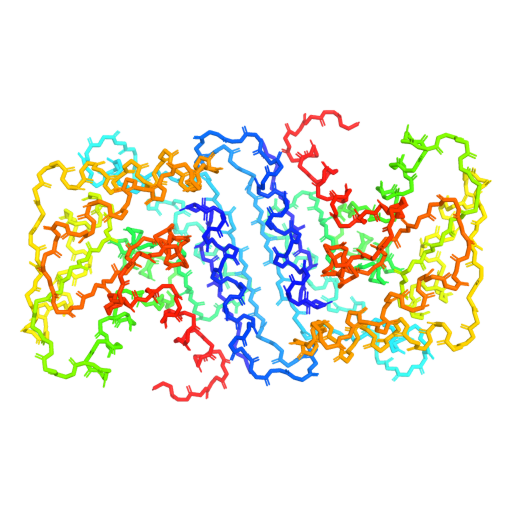75 -16.156 -26.922 1 97.56 184 ILE A O 1
ATOM 1412 N N . LYS A 1 185 ? 4.852 -18.266 -27.391 1 96.94 185 LYS A N 1
ATOM 1413 C CA . LYS A 1 185 ? 3.529 -18.516 -27.953 1 96.94 185 LYS A CA 1
ATOM 1414 C C . LYS A 1 185 ? 2.633 -19.234 -26.953 1 96.94 185 LYS A C 1
ATOM 1416 O O . LYS A 1 185 ? 2.98 -20.312 -26.469 1 96.94 185 LYS A O 1
ATOM 1421 N N . ALA A 1 186 ? 1.506 -18.688 -26.656 1 98.19 186 ALA A N 1
ATOM 1422 C CA . ALA A 1 186 ? 0.52 -19.25 -25.734 1 98.19 186 ALA A CA 1
ATOM 1423 C C . ALA A 1 186 ? -0.871 -18.688 -26 1 98.19 186 ALA A C 1
ATOM 1425 O O . ALA A 1 186 ? -1.011 -17.656 -26.672 1 98.19 186 ALA A O 1
ATOM 1426 N N . ASP A 1 187 ? -1.878 -19.359 -25.578 1 98.25 187 ASP A N 1
ATOM 1427 C CA . ASP A 1 187 ? -3.244 -18.844 -25.672 1 98.25 187 ASP A CA 1
ATOM 1428 C C . ASP A 1 187 ? -3.486 -17.734 -24.656 1 98.25 187 ASP A C 1
ATOM 1430 O O . ASP A 1 187 ? -4.168 -16.75 -24.953 1 98.25 187 ASP A O 1
ATOM 1434 N N . VAL A 1 188 ? -3.016 -17.938 -23.438 1 98.44 188 VAL A N 1
ATOM 1435 C CA . VAL A 1 188 ? -3.17 -17.016 -22.312 1 98.44 188 VAL A CA 1
ATOM 1436 C C . VAL A 1 188 ? -1.858 -16.922 -21.547 1 98.44 188 VAL A C 1
ATOM 1438 O O . VAL A 1 188 ? -1.104 -17.891 -21.453 1 98.44 188 VAL A O 1
ATOM 1441 N N . TYR A 1 189 ? -1.584 -15.727 -21.047 1 98.56 189 TYR A N 1
ATOM 1442 C CA . TYR A 1 189 ? -0.414 -15.453 -20.219 1 98.56 189 TYR A CA 1
ATOM 1443 C C . TYR A 1 189 ? -0.822 -15.117 -18.781 1 98.56 189 TYR A C 1
ATOM 1445 O O . TYR A 1 189 ? -1.818 -14.422 -18.562 1 98.56 189 TYR A O 1
ATOM 1453 N N . ILE A 1 190 ? -0.119 -15.648 -17.844 1 98.56 190 ILE A N 1
ATOM 1454 C CA . ILE A 1 190 ? -0.347 -15.273 -16.453 1 98.56 190 ILE A CA 1
ATOM 1455 C C . ILE A 1 190 ? 0.822 -14.438 -15.945 1 98.56 190 ILE A C 1
ATOM 1457 O O . ILE A 1 190 ? 1.977 -14.867 -16 1 98.56 190 ILE A O 1
ATOM 1461 N N . ALA A 1 191 ? 0.534 -13.219 -15.516 1 98.25 191 ALA A N 1
ATOM 1462 C CA . ALA A 1 191 ? 1.515 -12.453 -14.758 1 98.25 191 ALA A CA 1
ATOM 1463 C C . ALA A 1 191 ? 1.68 -13.016 -13.352 1 98.25 191 ALA A C 1
ATOM 1465 O O . ALA A 1 191 ? 1.086 -12.508 -12.391 1 98.25 191 ALA A O 1
ATOM 1466 N N . ALA A 1 192 ? 2.562 -14 -13.273 1 97.88 192 ALA A N 1
ATOM 1467 C CA . ALA A 1 192 ? 2.645 -14.844 -12.086 1 97.88 192 ALA A CA 1
ATOM 1468 C C . ALA A 1 192 ? 3.832 -14.445 -11.211 1 97.88 192 ALA A C 1
ATOM 1470 O O . ALA A 1 192 ? 4.504 -15.312 -10.641 1 97.88 192 ALA A O 1
ATOM 1471 N N . CYS A 1 193 ? 4.215 -13.297 -11.25 1 95.56 193 CYS A N 1
ATOM 1472 C CA . CYS A 1 193 ? 5.055 -12.57 -10.305 1 95.56 193 CYS A CA 1
ATOM 1473 C C . CYS A 1 193 ? 4.492 -11.18 -10.023 1 95.56 193 CYS A C 1
ATOM 1475 O O . CYS A 1 193 ? 4.027 -10.5 -10.938 1 95.56 193 CYS A O 1
ATOM 1477 N N . THR A 1 194 ? 4.539 -10.836 -8.828 1 89.56 194 THR A N 1
ATOM 1478 C CA . THR A 1 194 ? 3.852 -9.617 -8.406 1 89.56 194 THR A CA 1
ATOM 1479 C C . THR A 1 194 ? 4.5 -8.391 -9.031 1 89.56 194 THR A C 1
ATOM 1481 O O . THR A 1 194 ? 3.895 -7.312 -9.07 1 89.56 194 THR A O 1
ATOM 1484 N N . GLU A 1 195 ? 5.633 -8.578 -9.656 1 90.19 195 GLU A N 1
ATOM 1485 C CA . GLU A 1 195 ? 6.328 -7.512 -10.367 1 90.19 195 GLU A CA 1
ATOM 1486 C C . GLU A 1 195 ? 5.867 -7.434 -11.82 1 90.19 195 GLU A C 1
ATOM 1488 O O . GLU A 1 195 ? 5.906 -6.367 -12.438 1 90.19 195 GLU A O 1
ATOM 1493 N N . ILE A 1 196 ? 5.395 -8.484 -12.375 1 94.44 196 ILE A N 1
ATOM 1494 C CA . ILE A 1 196 ? 5.113 -8.594 -13.805 1 94.44 196 ILE A CA 1
ATOM 1495 C C . ILE A 1 196 ? 3.963 -7.668 -14.18 1 94.44 196 ILE A C 1
ATOM 1497 O O . ILE A 1 196 ? 3.988 -7.031 -15.234 1 94.44 196 ILE A O 1
ATOM 1501 N N . PRO A 1 197 ? 2.922 -7.543 -13.344 1 93.12 197 PRO A N 1
ATOM 1502 C CA . PRO A 1 197 ? 1.833 -6.621 -13.672 1 93.12 197 PRO A CA 1
ATOM 1503 C C . PRO A 1 197 ? 2.324 -5.199 -13.93 1 93.12 197 PRO A C 1
ATOM 1505 O O . PRO A 1 197 ? 1.682 -4.445 -14.672 1 93.12 197 PRO A O 1
ATOM 1508 N N . MET A 1 198 ? 3.447 -4.879 -13.383 1 90.44 198 MET A N 1
ATOM 1509 C CA . MET A 1 198 ? 3.988 -3.535 -13.555 1 90.44 198 MET A CA 1
ATOM 1510 C C . MET A 1 198 ? 4.387 -3.289 -15.008 1 90.44 198 MET A C 1
ATOM 1512 O O . MET A 1 198 ? 4.551 -2.143 -15.422 1 90.44 198 MET A O 1
ATOM 1516 N N . PHE A 1 199 ? 4.559 -4.301 -15.852 1 94.56 199 PHE A N 1
ATOM 1517 C CA . PHE A 1 199 ? 4.941 -4.195 -17.25 1 94.56 199 PHE A CA 1
ATOM 1518 C C . PHE A 1 199 ? 3.709 -4.164 -18.156 1 94.56 199 PHE A C 1
ATOM 1520 O O . PHE A 1 199 ? 3.797 -3.791 -19.328 1 94.56 199 PHE A O 1
ATOM 1527 N N . LEU A 1 200 ? 2.555 -4.512 -17.688 1 95.69 200 LEU A N 1
ATOM 1528 C CA . LEU A 1 200 ? 1.389 -4.781 -18.516 1 95.69 200 LEU A CA 1
ATOM 1529 C C . LEU A 1 200 ? 0.922 -3.518 -19.234 1 95.69 200 LEU A C 1
ATOM 1531 O O . LEU A 1 200 ? 0.526 -3.564 -20.406 1 95.69 200 LEU A O 1
ATOM 1535 N N . PRO A 1 201 ? 0.996 -2.344 -18.578 1 93.12 201 PRO A N 1
ATOM 1536 C CA . PRO A 1 201 ? 0.573 -1.122 -19.281 1 93.12 201 PRO A CA 1
ATOM 1537 C C . PRO A 1 201 ? 1.457 -0.783 -20.469 1 93.12 201 PRO A C 1
ATOM 1539 O O . PRO A 1 201 ? 1.083 0.045 -21.312 1 93.12 201 PRO A O 1
ATOM 1542 N N . PHE A 1 202 ? 2.559 -1.438 -20.641 1 95.31 202 PHE A N 1
ATOM 1543 C CA . PHE A 1 202 ? 3.535 -1.055 -21.656 1 95.31 202 PHE A CA 1
ATOM 1544 C C . PHE A 1 202 ? 3.666 -2.137 -22.719 1 95.31 202 PHE A C 1
ATOM 1546 O O . PHE A 1 202 ? 4.574 -2.09 -23.547 1 95.31 202 PHE A O 1
ATOM 1553 N N . LEU A 1 203 ? 2.775 -3.055 -22.688 1 96.5 203 LEU A N 1
ATOM 1554 C CA . LEU A 1 203 ? 2.809 -4.109 -23.688 1 96.5 203 LEU A CA 1
ATOM 1555 C C . LEU A 1 203 ? 2.652 -3.531 -25.094 1 96.5 203 LEU A C 1
ATOM 1557 O O . LEU A 1 203 ? 1.879 -2.592 -25.297 1 96.5 203 LEU A O 1
ATOM 1561 N N . ASP A 1 204 ? 3.314 -4.145 -26.031 1 95.88 204 ASP A N 1
ATOM 1562 C CA . ASP A 1 204 ? 3.309 -3.611 -27.391 1 95.88 204 ASP A CA 1
ATOM 1563 C C . ASP A 1 204 ? 2.277 -4.332 -28.25 1 95.88 204 ASP A C 1
ATOM 1565 O O . ASP A 1 204 ? 2.045 -3.943 -29.406 1 95.88 204 ASP A O 1
ATOM 1569 N N . ARG A 1 205 ? 1.758 -5.441 -27.766 1 94.69 205 ARG A N 1
ATOM 1570 C CA . ARG A 1 205 ? 0.704 -6.203 -28.422 1 94.69 205 ARG A CA 1
ATOM 1571 C C . ARG A 1 205 ? -0.425 -6.535 -27.453 1 94.69 205 ARG A C 1
ATOM 1573 O O . ARG A 1 205 ? -0.284 -6.352 -26.25 1 94.69 205 ARG A O 1
ATOM 1580 N N . ASP A 1 206 ? -1.511 -6.977 -28.094 1 93.5 206 ASP A N 1
ATOM 1581 C CA . ASP A 1 206 ? -2.666 -7.336 -27.281 1 93.5 206 ASP A CA 1
ATOM 1582 C C . ASP A 1 206 ? -2.582 -8.789 -26.812 1 93.5 206 ASP A C 1
ATOM 1584 O O . ASP A 1 206 ? -3.184 -9.68 -27.422 1 93.5 206 ASP A O 1
ATOM 1588 N N . TYR A 1 207 ? -1.886 -9.07 -25.797 1 96.38 207 TYR A N 1
ATOM 1589 C CA . TYR A 1 207 ? -1.806 -10.398 -25.188 1 96.38 207 TYR A CA 1
ATOM 1590 C C . TYR A 1 207 ? -2.939 -10.609 -24.203 1 96.38 207 TYR A C 1
ATOM 1592 O O . TYR A 1 207 ? -3.365 -9.672 -23.516 1 96.38 207 TYR A O 1
ATOM 1600 N N . LYS A 1 208 ? -3.4 -11.781 -24.156 1 97.19 208 LYS A N 1
ATOM 1601 C CA . LYS A 1 208 ? -4.379 -12.141 -23.141 1 97.19 208 LYS A CA 1
ATOM 1602 C C . LYS A 1 208 ? -3.691 -12.461 -21.812 1 97.19 208 LYS A C 1
ATOM 1604 O O . LYS A 1 208 ? -3.416 -13.625 -21.516 1 97.19 208 LYS A O 1
ATOM 1609 N N . PHE A 1 209 ? -3.502 -11.422 -21.016 1 97.75 209 PHE A N 1
ATOM 1610 C CA . PHE A 1 209 ? -2.834 -11.586 -19.734 1 97.75 209 PHE A CA 1
ATOM 1611 C C . PHE A 1 209 ? -3.85 -11.695 -18.609 1 97.75 209 PHE A C 1
ATOM 1613 O O . PHE A 1 209 ? -4.816 -10.93 -18.562 1 97.75 209 PHE A O 1
ATOM 1620 N N . ILE A 1 210 ? -3.611 -12.641 -17.719 1 97.88 210 ILE A N 1
ATOM 1621 C CA . ILE A 1 210 ? -4.242 -12.68 -16.406 1 97.88 210 ILE A CA 1
ATOM 1622 C C . ILE A 1 210 ? -3.293 -12.094 -15.367 1 97.88 210 ILE A C 1
ATOM 1624 O O . ILE A 1 210 ? -2.168 -12.578 -15.203 1 97.88 210 ILE A O 1
ATOM 1628 N N . ASP A 1 211 ? -3.686 -11.07 -14.695 1 97.88 211 ASP A N 1
ATOM 1629 C CA . ASP A 1 211 ? -2.959 -10.516 -13.562 1 97.88 211 ASP A CA 1
ATOM 1630 C C . ASP A 1 211 ? -3.26 -11.305 -12.281 1 97.88 211 ASP A C 1
ATOM 1632 O O . ASP A 1 211 ? -4.305 -11.102 -11.656 1 97.88 211 ASP A O 1
ATOM 1636 N N . ALA A 1 212 ? -2.338 -12.125 -11.945 1 98 212 ALA A N 1
ATOM 1637 C CA . ALA A 1 212 ? -2.574 -13.008 -10.812 1 98 212 ALA A CA 1
ATOM 1638 C C . ALA A 1 212 ? -2.879 -12.219 -9.547 1 98 212 ALA A C 1
ATOM 1640 O O . ALA A 1 212 ? -3.709 -12.625 -8.727 1 98 212 ALA A O 1
ATOM 1641 N N . THR A 1 213 ? -2.217 -11.109 -9.352 1 97.69 213 THR A N 1
ATOM 1642 C CA . THR A 1 213 ? -2.424 -10.289 -8.164 1 97.69 213 THR A CA 1
ATOM 1643 C C . THR A 1 213 ? -3.82 -9.672 -8.172 1 97.69 213 THR A C 1
ATOM 1645 O O . THR A 1 213 ? -4.453 -9.555 -7.117 1 97.69 213 THR A O 1
ATOM 1648 N N . LEU A 1 214 ? -4.277 -9.25 -9.328 1 97.94 214 LEU A N 1
ATOM 1649 C CA . LEU A 1 214 ? -5.633 -8.727 -9.445 1 97.94 214 LEU A CA 1
ATOM 1650 C C . LEU A 1 214 ? -6.664 -9.797 -9.109 1 97.94 214 LEU A C 1
ATOM 1652 O O . LEU A 1 214 ? -7.641 -9.531 -8.406 1 97.94 214 LEU A O 1
ATOM 1656 N N . GLU A 1 215 ? -6.438 -10.992 -9.625 1 98.19 215 GLU A N 1
ATOM 1657 C CA . GLU A 1 215 ? -7.367 -12.086 -9.344 1 98.19 215 GLU A CA 1
ATOM 1658 C C . GLU A 1 215 ? -7.379 -12.438 -7.859 1 98.19 215 GLU A C 1
ATOM 1660 O O . GLU A 1 215 ? -8.43 -12.734 -7.297 1 98.19 215 GLU A O 1
ATOM 1665 N N . LEU A 1 216 ? -6.188 -12.445 -7.262 1 98.38 216 LEU A N 1
ATOM 1666 C CA . LEU A 1 216 ? -6.113 -12.672 -5.82 1 98.38 216 LEU A CA 1
ATOM 1667 C C . LEU A 1 216 ? -6.879 -11.594 -5.062 1 98.38 216 LEU A C 1
ATOM 1669 O O . LEU A 1 216 ? -7.586 -11.891 -4.094 1 98.38 216 LEU A O 1
ATOM 1673 N N . ALA A 1 217 ? -6.715 -10.328 -5.473 1 98.5 217 ALA A N 1
ATOM 1674 C CA . ALA A 1 217 ? -7.418 -9.211 -4.848 1 98.5 217 ALA A CA 1
ATOM 1675 C C . ALA A 1 217 ? -8.93 -9.414 -4.906 1 98.5 217 ALA A C 1
ATOM 1677 O O . ALA A 1 217 ? -9.633 -9.172 -3.922 1 98.5 217 ALA A O 1
ATOM 1678 N N . LYS A 1 218 ? -9.43 -9.844 -6.074 1 98 218 LYS A N 1
ATOM 1679 C CA . LYS A 1 218 ? -10.859 -10.094 -6.234 1 98 218 LYS A CA 1
ATOM 1680 C C . LYS A 1 218 ? -11.352 -11.141 -5.238 1 98 218 LYS A C 1
ATOM 1682 O O . LYS A 1 218 ? -12.375 -10.953 -4.578 1 98 218 LYS A O 1
ATOM 1687 N N . VAL A 1 219 ? -10.562 -12.219 -5.102 1 97.81 219 VAL A N 1
ATOM 1688 C CA . VAL A 1 219 ? -10.914 -13.297 -4.184 1 97.81 219 VAL A CA 1
ATOM 1689 C C . VAL A 1 219 ? -10.891 -12.781 -2.746 1 97.81 219 VAL A C 1
ATOM 1691 O O . VAL A 1 219 ? -11.781 -13.094 -1.951 1 97.81 219 VAL A O 1
ATOM 1694 N N . GLY A 1 220 ? -9.883 -12.023 -2.404 1 98.19 220 GLY A N 1
ATOM 1695 C CA . GLY A 1 220 ? -9.781 -11.43 -1.078 1 98.19 220 GLY A CA 1
ATOM 1696 C C . GLY A 1 220 ? -10.953 -10.531 -0.733 1 98.19 220 GLY A C 1
ATOM 1697 O O . GLY A 1 220 ? -11.523 -10.633 0.357 1 98.19 220 GLY A O 1
ATOM 1698 N N . VAL A 1 221 ? -11.32 -9.648 -1.653 1 98.12 221 VAL A N 1
ATOM 1699 C CA . VAL A 1 221 ? -12.414 -8.711 -1.428 1 98.12 221 VAL A CA 1
ATOM 1700 C C . VAL A 1 221 ? -13.719 -9.477 -1.262 1 98.12 221 VAL A C 1
ATOM 1702 O O . VAL A 1 221 ? -14.516 -9.172 -0.366 1 98.12 221 VAL A O 1
ATOM 1705 N N . GLU A 1 222 ? -13.93 -10.477 -2.1 1 97.06 222 GLU A N 1
ATOM 1706 C CA . GLU A 1 222 ? -15.133 -11.305 -1.993 1 97.06 222 GLU A CA 1
ATOM 1707 C C . GLU A 1 222 ? -15.195 -12.016 -0.645 1 97.06 222 GLU A C 1
ATOM 1709 O O . GLU A 1 222 ? -16.25 -12.031 0.005 1 97.06 222 GLU A O 1
ATOM 1714 N N . PHE A 1 223 ? -14.094 -12.578 -0.26 1 96.81 223 PHE A N 1
ATOM 1715 C CA . PHE A 1 223 ? -14.031 -13.273 1.023 1 96.81 223 PHE A CA 1
ATOM 1716 C C . PHE A 1 223 ? -14.32 -12.305 2.168 1 96.81 223 PHE A C 1
ATOM 1718 O O . PHE A 1 223 ? -15.078 -12.633 3.084 1 96.81 223 PHE A O 1
ATOM 1725 N N . GLY A 1 224 ? -13.711 -11.125 2.137 1 96.62 224 GLY A N 1
ATOM 1726 C CA . GLY A 1 224 ? -13.844 -10.133 3.191 1 96.62 224 GLY A CA 1
ATOM 1727 C C . GLY A 1 224 ? -15.258 -9.602 3.328 1 96.62 224 GLY A C 1
ATOM 1728 O O . GLY A 1 224 ? -15.719 -9.328 4.438 1 96.62 224 GLY A O 1
ATOM 1729 N N . LEU A 1 225 ? -15.922 -9.414 2.18 1 94.69 225 LEU A N 1
ATOM 1730 C CA . LEU A 1 225 ? -17.266 -8.875 2.172 1 94.69 225 LEU A CA 1
ATOM 1731 C C . LEU A 1 225 ? -18.297 -9.961 2.469 1 94.69 225 LEU A C 1
ATOM 1733 O O . LEU A 1 225 ? -19.484 -9.68 2.586 1 94.69 225 LEU A O 1
ATOM 1737 N N . GLU A 1 226 ? -17.766 -11.117 2.844 1 84.31 226 GLU A N 1
ATOM 1738 C CA . GLU A 1 226 ? -18.609 -12.266 3.154 1 84.31 226 GLU A CA 1
ATOM 1739 C C . GLU A 1 226 ? -19.578 -12.562 2.008 1 84.31 226 GLU A C 1
ATOM 1741 O O . GLU A 1 226 ? -20.734 -12.914 2.242 1 84.31 226 GLU A O 1
ATOM 1746 N N . ARG A 1 227 ? -19.125 -12.164 0.994 1 65.19 227 ARG A N 1
ATOM 1747 C CA . ARG A 1 227 ? -19.906 -12.602 -0.148 1 65.19 227 ARG A CA 1
ATOM 1748 C C . ARG A 1 227 ? -19.531 -14.023 -0.562 1 65.19 227 ARG A C 1
ATOM 1750 O O . ARG A 1 227 ? -18.391 -14.445 -0.364 1 65.19 227 ARG A O 1
ATOM 1757 N N . LYS A 1 228 ? -20.406 -14.875 -0.435 1 47.66 228 LYS A N 1
ATOM 1758 C CA . LYS A 1 228 ? -20.266 -16.297 -0.761 1 47.66 228 LYS A CA 1
ATOM 1759 C C . LYS A 1 228 ? -19.344 -16.5 -1.959 1 47.66 228 LYS A C 1
ATOM 1761 O O . LYS A 1 228 ? -19.531 -15.867 -3.002 1 47.66 228 LYS A O 1
ATOM 1766 N N . ILE A 1 229 ? -18.047 -16.703 -1.682 1 41.44 229 ILE A N 1
ATOM 1767 C CA . ILE A 1 229 ? -17.281 -17.281 -2.783 1 41.44 229 ILE A CA 1
ATOM 1768 C C . ILE A 1 229 ? -17.797 -18.688 -3.086 1 41.44 229 ILE A C 1
ATOM 1770 O O . ILE A 1 229 ? -18.125 -19.453 -2.17 1 41.44 229 ILE A O 1
ATOM 1774 N N . MET B 1 1 ? 17.516 -2.352 12.18 1 86.31 1 MET B N 1
ATOM 1775 C CA . MET B 1 1 ? 16.359 -1.693 11.555 1 86.31 1 MET B CA 1
ATOM 1776 C C . MET B 1 1 ? 15.117 -1.85 12.422 1 86.31 1 MET B C 1
ATOM 1778 O O . MET B 1 1 ? 14.891 -2.91 13 1 86.31 1 MET B O 1
ATOM 1782 N N . LYS B 1 2 ? 14.422 -0.766 12.562 1 93.75 2 LYS B N 1
ATOM 1783 C CA . LYS B 1 2 ? 13.258 -0.779 13.445 1 93.75 2 LYS B CA 1
ATOM 1784 C C . LYS B 1 2 ? 11.992 -1.152 12.68 1 93.75 2 LYS B C 1
ATOM 1786 O O . LYS B 1 2 ? 11.867 -0.842 11.492 1 93.75 2 LYS B O 1
ATOM 1791 N N . CYS B 1 3 ? 11.125 -1.824 13.383 1 97.44 3 CYS B N 1
ATOM 1792 C CA . CYS B 1 3 ? 9.797 -2.064 12.836 1 97.44 3 CYS B CA 1
ATOM 1793 C C . CYS B 1 3 ? 8.898 -0.848 13.023 1 97.44 3 CYS B C 1
ATOM 1795 O O . CYS B 1 3 ? 8.82 -0.295 14.125 1 97.44 3 CYS B O 1
ATOM 1797 N N . LEU B 1 4 ? 8.289 -0.393 11.977 1 98.62 4 LEU B N 1
ATOM 1798 C CA . LEU B 1 4 ? 7.398 0.762 12.016 1 98.62 4 LEU B CA 1
ATOM 1799 C C . LEU B 1 4 ? 5.957 0.346 11.734 1 98.62 4 LEU B C 1
ATOM 1801 O O . LEU B 1 4 ? 5.715 -0.652 11.055 1 98.62 4 LEU B O 1
ATOM 1805 N N . GLY B 1 5 ? 5.047 1.054 12.344 1 98.81 5 GLY B N 1
ATOM 1806 C CA . GLY B 1 5 ? 3.631 0.825 12.094 1 98.81 5 GLY B CA 1
ATOM 1807 C C . GLY B 1 5 ? 2.951 1.989 11.406 1 98.81 5 GLY B C 1
ATOM 1808 O O . GLY B 1 5 ? 3.312 3.148 11.625 1 98.81 5 GLY B O 1
ATOM 1809 N N . ILE B 1 6 ? 1.995 1.707 10.562 1 98.88 6 ILE B N 1
ATOM 1810 C CA . ILE B 1 6 ? 1.131 2.719 9.961 1 98.88 6 ILE B CA 1
ATOM 1811 C C . ILE B 1 6 ? -0.313 2.49 10.406 1 98.88 6 ILE B C 1
ATOM 1813 O O . ILE B 1 6 ? -0.899 1.445 10.109 1 98.88 6 ILE B O 1
ATOM 1817 N N . ILE B 1 7 ? -0.832 3.4 11.148 1 98.88 7 ILE B N 1
ATOM 1818 C CA . ILE B 1 7 ? -2.281 3.434 11.312 1 98.88 7 ILE B CA 1
ATOM 1819 C C . ILE B 1 7 ? -2.934 3.986 10.047 1 98.88 7 ILE B C 1
ATOM 1821 O O . ILE B 1 7 ? -2.77 5.164 9.727 1 98.88 7 ILE B O 1
ATOM 1825 N N . GLY B 1 8 ? -3.607 3.094 9.344 1 98.31 8 GLY B N 1
ATOM 1826 C CA . GLY B 1 8 ? -4.234 3.457 8.078 1 98.31 8 GLY B CA 1
ATOM 1827 C C . GLY B 1 8 ? -5.719 3.152 8.039 1 98.31 8 GLY B C 1
ATOM 1828 O O . GLY B 1 8 ? -6.348 2.961 9.086 1 98.31 8 GLY B O 1
ATOM 1829 N N . GLY B 1 9 ? -6.289 3.27 6.852 1 96.81 9 GLY B N 1
ATOM 1830 C CA . GLY B 1 9 ? -7.699 2.969 6.648 1 96.81 9 GLY B CA 1
ATOM 1831 C C . GLY B 1 9 ? -8.578 4.203 6.676 1 96.81 9 GLY B C 1
ATOM 1832 O O . GLY B 1 9 ? -9.758 4.137 6.316 1 96.81 9 GLY B O 1
ATOM 1833 N N . MET B 1 10 ? -8.07 5.344 7.121 1 96.25 10 MET B N 1
ATOM 1834 C CA . MET B 1 10 ? -8.781 6.621 7.098 1 96.25 10 MET B CA 1
ATOM 1835 C C . MET B 1 10 ? -8.617 7.305 5.742 1 96.25 10 MET B C 1
ATOM 1837 O O . MET B 1 10 ? -8.297 8.492 5.676 1 96.25 10 MET B O 1
ATOM 1841 N N . GLY B 1 11 ? -8.859 6.488 4.766 1 93.19 11 GLY B N 1
ATOM 1842 C CA . GLY B 1 11 ? -8.492 6.668 3.371 1 93.19 11 GLY B CA 1
ATOM 1843 C C . GLY B 1 11 ? -7.461 5.664 2.891 1 93.19 11 GLY B C 1
ATOM 1844 O O . GLY B 1 11 ? -6.262 5.953 2.885 1 93.19 11 GLY B O 1
ATOM 1845 N N . PRO B 1 12 ? -7.934 4.441 2.645 1 94.5 12 PRO B N 1
ATOM 1846 C CA . PRO B 1 12 ? -7.027 3.33 2.352 1 94.5 12 PRO B CA 1
ATOM 1847 C C . PRO B 1 12 ? -6.062 3.639 1.21 1 94.5 12 PRO B C 1
ATOM 1849 O O . PRO B 1 12 ? -4.91 3.197 1.233 1 94.5 12 PRO B O 1
ATOM 1852 N N . LEU B 1 13 ? -6.492 4.395 0.217 1 92.06 13 LEU B N 1
ATOM 1853 C CA . LEU B 1 13 ? -5.598 4.766 -0.875 1 92.06 13 LEU B CA 1
ATOM 1854 C C . LEU B 1 13 ? -4.453 5.637 -0.369 1 92.06 13 LEU B C 1
ATOM 1856 O O . LEU B 1 13 ? -3.324 5.527 -0.849 1 92.06 13 LEU B O 1
ATOM 1860 N N . ALA B 1 14 ? -4.781 6.48 0.647 1 90.88 14 ALA B N 1
ATOM 1861 C CA . ALA B 1 14 ? -3.754 7.32 1.259 1 90.88 14 ALA B CA 1
ATOM 1862 C C . ALA B 1 14 ? -2.74 6.473 2.023 1 90.88 14 ALA B C 1
ATOM 1864 O O . ALA B 1 14 ? -1.544 6.773 2.02 1 90.88 14 ALA B O 1
ATOM 1865 N N . SER B 1 15 ? -3.266 5.418 2.703 1 95.38 15 SER B N 1
ATOM 1866 C CA . SER B 1 15 ? -2.375 4.492 3.393 1 95.38 15 SER B CA 1
ATOM 1867 C C . SER B 1 15 ? -1.434 3.797 2.416 1 95.38 15 SER B C 1
ATOM 1869 O O . SER B 1 15 ? -0.239 3.66 2.686 1 95.38 15 SER B O 1
ATOM 1871 N N . ALA B 1 16 ? -2 3.418 1.294 1 95.5 16 ALA B N 1
ATOM 1872 C CA . ALA B 1 16 ? -1.196 2.771 0.26 1 95.5 16 ALA B CA 1
ATOM 1873 C C . ALA B 1 16 ? -0.138 3.723 -0.288 1 95.5 16 ALA B C 1
ATOM 1875 O O . ALA B 1 16 ? 0.993 3.314 -0.561 1 95.5 16 ALA B O 1
ATOM 1876 N N . ASP B 1 17 ? -0.509 4.93 -0.433 1 94.12 17 ASP B N 1
ATOM 1877 C CA . ASP B 1 17 ? 0.413 5.938 -0.945 1 94.12 17 ASP B CA 1
ATOM 1878 C C . ASP B 1 17 ? 1.584 6.148 0.012 1 94.12 17 ASP B C 1
ATOM 1880 O O . ASP B 1 17 ? 2.738 6.215 -0.417 1 94.12 17 ASP B O 1
ATOM 1884 N N . LEU B 1 18 ? 1.279 6.262 1.306 1 97.44 18 LEU B N 1
ATOM 1885 C CA . LEU B 1 18 ? 2.336 6.422 2.299 1 97.44 18 LEU B CA 1
ATOM 1886 C C . LEU B 1 18 ? 3.273 5.219 2.295 1 97.44 18 LEU B C 1
ATOM 1888 O O . LEU B 1 18 ? 4.496 5.379 2.314 1 97.44 18 LEU B O 1
ATOM 1892 N N . TYR B 1 19 ? 2.734 4.059 2.229 1 98.19 19 TYR B N 1
ATOM 1893 C CA . TYR B 1 19 ? 3.502 2.82 2.178 1 98.19 19 TYR B CA 1
ATOM 1894 C C . TYR B 1 19 ? 4.414 2.793 0.955 1 98.19 19 TYR B C 1
ATOM 1896 O O . TYR B 1 19 ? 5.598 2.477 1.064 1 98.19 19 TYR B O 1
ATOM 1904 N N . LYS B 1 20 ? 3.887 3.188 -0.17 1 95.56 20 LYS B N 1
ATOM 1905 C CA . LYS B 1 20 ? 4.656 3.229 -1.41 1 95.56 20 LYS B CA 1
ATOM 1906 C C . LYS B 1 20 ? 5.797 4.234 -1.316 1 95.56 20 LYS B C 1
ATOM 1908 O O . LYS B 1 20 ? 6.926 3.939 -1.713 1 95.56 20 LYS B O 1
ATOM 1913 N N . LYS B 1 21 ? 5.516 5.383 -0.806 1 96.69 21 LYS B N 1
ATOM 1914 C CA . LYS B 1 21 ? 6.535 6.418 -0.661 1 96.69 21 LYS B CA 1
ATOM 1915 C C . LYS B 1 21 ? 7.672 5.945 0.237 1 96.69 21 LYS B C 1
ATOM 1917 O O . LYS B 1 21 ? 8.844 6.145 -0.085 1 96.69 21 LYS B O 1
ATOM 1922 N N . MET B 1 22 ? 7.309 5.301 1.361 1 97.75 22 MET B N 1
ATOM 1923 C CA . MET B 1 22 ? 8.336 4.801 2.27 1 97.75 22 MET B CA 1
ATOM 1924 C C . MET B 1 22 ? 9.195 3.738 1.591 1 97.75 22 MET B C 1
ATOM 1926 O O . MET B 1 22 ? 10.406 3.699 1.783 1 97.75 22 MET B O 1
ATOM 1930 N N . THR B 1 23 ? 8.555 2.893 0.795 1 95.69 23 THR B N 1
ATOM 1931 C CA . THR B 1 23 ? 9.273 1.852 0.062 1 95.69 23 THR B CA 1
ATOM 1932 C C . THR B 1 23 ? 10.258 2.465 -0.924 1 95.69 23 THR B C 1
ATOM 1934 O O . THR B 1 23 ? 11.43 2.074 -0.961 1 95.69 23 THR B O 1
ATOM 1937 N N . GLU B 1 24 ? 9.82 3.461 -1.646 1 94 24 GLU B N 1
ATOM 1938 C CA . GLU B 1 24 ? 10.633 4.082 -2.688 1 94 24 GLU B CA 1
ATOM 1939 C C . GLU B 1 24 ? 11.781 4.891 -2.082 1 94 24 GLU B C 1
ATOM 1941 O O . GLU B 1 24 ? 12.852 5.004 -2.684 1 94 24 GLU B O 1
ATOM 1946 N N . LEU B 1 25 ? 11.555 5.391 -0.886 1 96.25 25 LEU B N 1
ATOM 1947 C CA . LEU B 1 25 ? 12.555 6.23 -0.231 1 96.25 25 LEU B CA 1
ATOM 1948 C C . LEU B 1 25 ? 13.617 5.383 0.452 1 96.25 25 LEU B C 1
ATOM 1950 O O . LEU B 1 25 ? 14.672 5.891 0.832 1 96.25 25 LEU B O 1
ATOM 1954 N N . THR B 1 26 ? 13.297 4.109 0.717 1 95.88 26 THR B N 1
ATOM 1955 C CA . THR B 1 26 ? 14.266 3.221 1.357 1 95.88 26 THR B CA 1
ATOM 1956 C C . THR B 1 26 ? 15.359 2.816 0.375 1 95.88 26 THR B C 1
ATOM 1958 O O . THR B 1 26 ? 15.07 2.283 -0.699 1 95.88 26 THR B O 1
ATOM 1961 N N . PRO B 1 27 ? 16.656 3.135 0.676 1 93.12 27 PRO B N 1
ATOM 1962 C CA . PRO B 1 27 ? 17.75 2.793 -0.243 1 93.12 27 PRO B CA 1
ATOM 1963 C C . PRO B 1 27 ? 18.062 1.299 -0.253 1 93.12 27 PRO B C 1
ATOM 1965 O O . PRO B 1 27 ? 19.172 0.898 0.093 1 93.12 27 PRO B O 1
ATOM 1968 N N . ALA B 1 28 ? 17.172 0.529 -0.736 1 92.38 28 ALA B N 1
ATOM 1969 C CA . ALA B 1 28 ? 17.297 -0.926 -0.753 1 92.38 28 ALA B CA 1
ATOM 1970 C C . ALA B 1 28 ? 17.766 -1.42 -2.123 1 92.38 28 ALA B C 1
ATOM 1972 O O . ALA B 1 28 ? 17.344 -0.891 -3.154 1 92.38 28 ALA B O 1
ATOM 1973 N N . THR B 1 29 ? 18.625 -2.432 -2.074 1 90.69 29 THR B N 1
ATOM 1974 C CA . THR B 1 29 ? 19.078 -3.037 -3.32 1 90.69 29 THR B CA 1
ATOM 1975 C C . THR B 1 29 ? 18.469 -4.418 -3.51 1 90.69 29 THR B C 1
ATOM 1977 O O . THR B 1 29 ? 18.625 -5.035 -4.566 1 90.69 29 THR B O 1
ATOM 1980 N N . CYS B 1 30 ? 17.828 -4.906 -2.463 1 91.69 30 CYS B N 1
ATOM 1981 C CA . CYS B 1 30 ? 17.062 -6.145 -2.473 1 91.69 30 CYS B CA 1
ATOM 1982 C C . CYS B 1 30 ? 15.922 -6.082 -1.462 1 91.69 30 CYS B C 1
ATOM 1984 O O . CYS B 1 30 ? 15.836 -5.141 -0.674 1 91.69 30 CYS B O 1
ATOM 1986 N N . ASP B 1 31 ? 15.07 -7.012 -1.482 1 92.56 31 ASP B N 1
ATOM 1987 C CA . ASP B 1 31 ? 13.891 -7 -0.624 1 92.56 31 ASP B CA 1
ATOM 1988 C C . ASP B 1 31 ? 14.281 -6.875 0.847 1 92.56 31 ASP B C 1
ATOM 1990 O O . ASP B 1 31 ? 13.703 -6.074 1.583 1 92.56 31 ASP B O 1
ATOM 1994 N N . GLN B 1 32 ? 15.305 -7.57 1.258 1 94.5 32 GLN B N 1
ATOM 1995 C CA . GLN B 1 32 ? 15.633 -7.777 2.664 1 94.5 32 GLN B CA 1
ATOM 1996 C C . GLN B 1 32 ? 16.203 -6.504 3.287 1 94.5 32 GLN B C 1
ATOM 1998 O O . GLN B 1 32 ? 16.328 -6.406 4.512 1 94.5 32 GLN B O 1
ATOM 2003 N N . GLU B 1 33 ? 16.453 -5.516 2.443 1 94.75 33 GLU B N 1
ATOM 2004 C CA . GLU B 1 33 ? 17.016 -4.258 2.926 1 94.75 33 GLU B CA 1
ATOM 2005 C C . GLU B 1 33 ? 15.914 -3.225 3.178 1 94.75 33 GLU B C 1
ATOM 2007 O O . GLU B 1 33 ? 16.172 -2.172 3.766 1 94.75 33 GLU B O 1
ATOM 2012 N N . HIS B 1 34 ? 14.68 -3.549 2.826 1 96.62 34 HIS B N 1
ATOM 2013 C CA . HIS B 1 34 ? 13.562 -2.646 3.104 1 96.62 34 HIS B CA 1
ATOM 2014 C C . HIS B 1 34 ? 13.156 -2.713 4.57 1 96.62 34 HIS B C 1
ATOM 2016 O O . HIS B 1 34 ? 13.453 -3.691 5.262 1 96.62 34 HIS B O 1
ATOM 2022 N N . LEU B 1 35 ? 12.477 -1.704 5.039 1 97.56 35 LEU B N 1
ATOM 2023 C CA . LEU B 1 35 ? 12.008 -1.626 6.418 1 97.56 35 LEU B CA 1
ATOM 2024 C C . LEU B 1 35 ? 10.93 -2.668 6.684 1 97.56 35 LEU B C 1
ATOM 2026 O O . LEU B 1 35 ? 10.188 -3.047 5.773 1 97.56 35 LEU B O 1
ATOM 2030 N N . HIS B 1 36 ? 10.906 -3.223 7.883 1 98.38 36 HIS B N 1
ATOM 2031 C CA . HIS B 1 36 ? 9.742 -3.949 8.367 1 98.38 36 HIS B CA 1
ATOM 2032 C C . HIS B 1 36 ? 8.617 -2.992 8.766 1 98.38 36 HIS B C 1
ATOM 2034 O O . HIS B 1 36 ? 8.758 -2.23 9.727 1 98.38 36 HIS B O 1
ATOM 2040 N N . ILE B 1 37 ? 7.562 -2.965 7.977 1 98.75 37 ILE B N 1
ATOM 2041 C CA . ILE B 1 37 ? 6.434 -2.068 8.195 1 98.75 37 ILE B CA 1
ATOM 2042 C C . ILE B 1 37 ? 5.152 -2.883 8.375 1 98.75 37 ILE B C 1
ATOM 2044 O O . ILE B 1 37 ? 4.844 -3.752 7.555 1 98.75 37 ILE B O 1
ATOM 2048 N N . VAL B 1 38 ? 4.434 -2.658 9.414 1 98.88 38 VAL B N 1
ATOM 2049 C CA . VAL B 1 38 ? 3.111 -3.246 9.609 1 98.88 38 VAL B CA 1
ATOM 2050 C C . VAL B 1 38 ? 2.037 -2.174 9.438 1 98.88 38 VAL B C 1
ATOM 2052 O O . VAL B 1 38 ? 2.119 -1.106 10.055 1 98.88 38 VAL B O 1
ATOM 2055 N N . ILE B 1 39 ? 1.077 -2.436 8.578 1 98.94 39 ILE B N 1
ATOM 2056 C CA . ILE B 1 39 ? 0.009 -1.481 8.305 1 98.94 39 ILE B CA 1
ATOM 2057 C C . ILE B 1 39 ? -1.317 -2.023 8.828 1 98.94 39 ILE B C 1
ATOM 2059 O O . ILE B 1 39 ? -1.695 -3.158 8.531 1 98.94 39 ILE B O 1
ATOM 2063 N N . ASP B 1 40 ? -1.966 -1.303 9.664 1 98.88 40 ASP B N 1
ATOM 2064 C CA . ASP B 1 40 ? -3.338 -1.586 10.07 1 98.88 40 ASP B CA 1
ATOM 2065 C C . ASP B 1 40 ? -4.324 -0.664 9.359 1 98.88 40 ASP B C 1
ATOM 2067 O O . ASP B 1 40 ? -4.641 0.42 9.852 1 98.88 40 ASP B O 1
ATOM 2071 N N . SER B 1 41 ? -4.797 -1.128 8.188 1 98.69 41 SER B N 1
ATOM 2072 C CA . SER B 1 41 ? -5.852 -0.402 7.492 1 98.69 41 SER B CA 1
ATOM 2073 C C . SER B 1 41 ? -7.211 -0.641 8.141 1 98.69 41 SER B C 1
ATOM 2075 O O . SER B 1 41 ? -8 -1.45 7.66 1 98.69 41 SER B O 1
ATOM 2077 N N . TYR B 1 42 ? -7.441 0.102 9.188 1 98.5 42 TYR B N 1
ATOM 2078 C CA . TYR B 1 42 ? -8.625 -0.047 10.023 1 98.5 42 TYR B CA 1
ATOM 2079 C C . TYR B 1 42 ? -9.703 0.957 9.625 1 98.5 42 TYR B C 1
ATOM 2081 O O . TYR B 1 42 ? -9.961 1.921 10.352 1 98.5 42 TYR B O 1
ATOM 2089 N N . SER B 1 43 ? -10.422 0.671 8.547 1 97.44 43 SER B N 1
ATOM 2090 C CA . SER B 1 43 ? -11.328 1.614 7.891 1 97.44 43 SER B CA 1
ATOM 2091 C C . SER B 1 43 ? -12.539 1.915 8.758 1 97.44 43 SER B C 1
ATOM 2093 O O . SER B 1 43 ? -13.234 2.91 8.547 1 97.44 43 SER B O 1
ATOM 2095 N N . GLN B 1 44 ? -12.781 1.121 9.766 1 97.56 44 GLN B N 1
ATOM 2096 C CA . GLN B 1 44 ? -13.945 1.279 10.641 1 97.56 44 GLN B CA 1
ATOM 2097 C C . GLN B 1 44 ? -13.742 2.434 11.617 1 97.56 44 GLN B C 1
ATOM 2099 O O . GLN B 1 44 ? -14.672 2.824 12.328 1 97.56 44 GLN B O 1
ATOM 2104 N N . ILE B 1 45 ? -12.516 3.002 11.656 1 98.31 45 ILE B N 1
ATOM 2105 C CA . ILE B 1 45 ? -12.281 4.203 12.453 1 98.31 45 ILE B CA 1
ATOM 2106 C C . ILE B 1 45 ? -13.25 5.301 12.031 1 98.31 45 ILE B C 1
ATOM 2108 O O . ILE B 1 45 ? -13.406 5.574 10.836 1 98.31 45 ILE B O 1
ATOM 2112 N N . GLU B 1 46 ? -13.82 5.945 12.953 1 98 46 GLU B N 1
ATOM 2113 C CA . GLU B 1 46 ? -14.844 6.953 12.703 1 98 46 GLU B CA 1
ATOM 2114 C C . GLU B 1 46 ? -14.258 8.172 12 1 98 46 GLU B C 1
ATOM 2116 O O . GLU B 1 46 ? -13.047 8.398 12.047 1 98 46 GLU B O 1
ATOM 2121 N N . ASP B 1 47 ? -15.102 8.875 11.328 1 96.69 47 ASP B N 1
ATOM 2122 C CA . ASP B 1 47 ? -14.68 10.062 10.594 1 96.69 47 ASP B CA 1
ATOM 2123 C C . ASP B 1 47 ? -14.133 11.133 11.547 1 96.69 47 ASP B C 1
ATOM 2125 O O . ASP B 1 47 ? -14.844 11.602 12.43 1 96.69 47 ASP B O 1
ATOM 2129 N N . ARG B 1 48 ? -12.938 11.531 11.352 1 97.31 48 ARG B N 1
ATOM 2130 C CA . ARG B 1 48 ? -12.25 12.477 12.227 1 97.31 48 ARG B CA 1
ATOM 2131 C C . ARG B 1 48 ? -12.852 13.867 12.117 1 97.31 48 ARG B C 1
ATOM 2133 O O . ARG B 1 48 ? -13.141 14.516 13.125 1 97.31 48 ARG B O 1
ATOM 2140 N N . THR B 1 49 ? -13.094 14.266 10.914 1 96.62 49 THR B N 1
ATOM 2141 C CA . THR B 1 49 ? -13.617 15.602 10.672 1 96.62 49 THR B CA 1
ATOM 2142 C C . THR B 1 49 ? -15.016 15.742 11.273 1 96.62 49 THR B C 1
ATOM 2144 O O . THR B 1 49 ? -15.312 16.734 11.945 1 96.62 49 THR B O 1
ATOM 2147 N N . LYS B 1 50 ? -15.859 14.742 11.117 1 96.19 50 LYS B N 1
ATOM 2148 C CA . LYS B 1 50 ? -17.203 14.789 11.672 1 96.19 50 LYS B CA 1
ATOM 2149 C C . LYS B 1 50 ? -17.172 14.938 13.188 1 96.19 50 LYS B C 1
ATOM 2151 O O . LYS B 1 50 ? -17.922 15.742 13.75 1 96.19 50 LYS B O 1
ATOM 2156 N N . PHE B 1 51 ? -16.344 14.242 13.812 1 97.75 51 PHE B N 1
ATOM 2157 C CA . PHE B 1 51 ? -16.25 14.32 15.266 1 97.75 51 PHE B CA 1
ATOM 2158 C C . PHE B 1 51 ? -15.789 15.711 15.703 1 97.75 51 PHE B C 1
ATOM 2160 O O . PHE B 1 51 ? -16.406 16.328 16.578 1 97.75 51 PHE B O 1
ATOM 2167 N N . ILE B 1 52 ? -14.703 16.188 15.078 1 97.62 52 ILE B N 1
ATOM 2168 C CA . ILE B 1 52 ? -14.102 17.453 15.461 1 97.62 52 ILE B CA 1
ATOM 2169 C C . ILE B 1 52 ? -15.109 18.578 15.242 1 97.62 52 ILE B C 1
ATOM 2171 O O . ILE B 1 52 ? -15.156 19.531 16.031 1 97.62 52 ILE B O 1
ATOM 2175 N N . MET B 1 53 ? -15.984 18.391 14.242 1 96.38 53 MET B N 1
ATOM 2176 C CA . MET B 1 53 ? -17 19.391 13.93 1 96.38 53 MET B CA 1
ATOM 2177 C C . MET B 1 53 ? -18.234 19.203 14.789 1 96.38 53 MET B C 1
ATOM 2179 O O . MET B 1 53 ? -19.234 19.922 14.633 1 96.38 53 MET B O 1
ATOM 2183 N N . GLY B 1 54 ? -18.266 18.172 15.633 1 95.94 54 GLY B N 1
ATOM 2184 C CA . GLY B 1 54 ? -19.344 17.953 16.578 1 95.94 54 GLY B CA 1
ATOM 2185 C C . GLY B 1 54 ? -20.484 17.141 15.992 1 95.94 54 GLY B C 1
ATOM 2186 O O . GLY B 1 54 ? -21.625 17.219 16.469 1 95.94 54 GLY B O 1
ATOM 2187 N N . GLU B 1 55 ? -20.266 16.312 14.984 1 94.5 55 GLU B N 1
ATOM 2188 C CA . GLU B 1 55 ? -21.344 15.641 14.25 1 94.5 55 GLU B CA 1
ATOM 2189 C C . GLU B 1 55 ? -21.188 14.125 14.305 1 94.5 55 GLU B C 1
ATOM 2191 O O . GLU B 1 55 ? -21.906 13.398 13.602 1 94.5 55 GLU B O 1
ATOM 2196 N N . GLY B 1 56 ? -20.391 13.539 15.094 1 94.94 56 GLY B N 1
ATOM 2197 C CA . GLY B 1 56 ? -20.203 12.094 15.062 1 94.94 56 GLY B CA 1
ATOM 2198 C C . GLY B 1 56 ? -19.422 11.578 16.266 1 94.94 56 GLY B C 1
ATOM 2199 O O . GLY B 1 56 ? -18.938 12.359 17.078 1 94.94 56 GLY B O 1
ATOM 2200 N N . PRO B 1 57 ? -19.359 10.234 16.328 1 97.62 57 PRO B N 1
ATOM 2201 C CA . PRO B 1 57 ? -18.641 9.609 17.453 1 97.62 57 PRO B CA 1
ATOM 2202 C C . PRO B 1 57 ? -17.141 9.82 17.375 1 97.62 57 PRO B C 1
ATOM 2204 O O . PRO B 1 57 ? -16.609 10.109 16.297 1 97.62 57 PRO B O 1
ATOM 2207 N N . SER B 1 58 ? -16.516 9.664 18.578 1 98.44 58 SER B N 1
ATOM 2208 C CA . SER B 1 58 ? -15.078 9.828 18.656 1 98.44 58 SER B CA 1
ATOM 2209 C C . SER B 1 58 ? -14.344 8.68 17.969 1 98.44 58 SER B C 1
ATOM 2211 O O . SER B 1 58 ? -14.672 7.512 18.188 1 98.44 58 SER B O 1
ATOM 2213 N N . PRO B 1 59 ? -13.375 9.008 17.109 1 98.5 59 PRO B N 1
ATOM 2214 C CA . PRO B 1 59 ? -12.547 7.961 16.516 1 98.5 59 PRO B CA 1
ATOM 2215 C C . PRO B 1 59 ? -11.469 7.449 17.469 1 98.5 59 PRO B C 1
ATOM 2217 O O . PRO B 1 59 ? -10.789 6.461 17.172 1 98.5 59 PRO B O 1
ATOM 2220 N N . LEU B 1 60 ? -11.305 8.031 18.656 1 98.75 60 LEU B N 1
ATOM 2221 C CA . LEU B 1 60 ? -10.164 7.801 19.547 1 98.75 60 LEU B CA 1
ATOM 2222 C C . LEU B 1 60 ? -10.102 6.34 19.984 1 98.75 60 LEU B C 1
ATOM 2224 O O . LEU B 1 60 ? -9.031 5.723 19.938 1 98.75 60 LEU B O 1
ATOM 2228 N N . PRO B 1 61 ? -11.211 5.715 20.328 1 98.75 61 PRO B N 1
ATOM 2229 C CA . PRO B 1 61 ? -11.109 4.328 20.781 1 98.75 61 PRO B CA 1
ATOM 2230 C C . PRO B 1 61 ? -10.523 3.396 19.734 1 98.75 61 PRO B C 1
ATOM 2232 O O . PRO B 1 61 ? -9.664 2.572 20.031 1 98.75 61 PRO B O 1
ATOM 2235 N N . LYS B 1 62 ? -10.883 3.543 18.5 1 98.81 62 LYS B N 1
ATOM 2236 C CA . LYS B 1 62 ? -10.398 2.658 17.438 1 98.81 62 LYS B CA 1
ATOM 2237 C C . LYS B 1 62 ? -8.984 3.037 17.016 1 98.81 62 LYS B C 1
ATOM 2239 O O 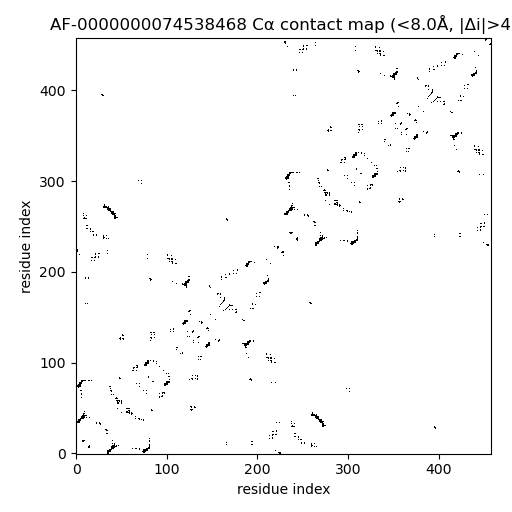. LYS B 1 62 ? -8.195 2.176 16.625 1 98.81 62 LYS B O 1
ATOM 2244 N N . LEU B 1 63 ? -8.711 4.328 17.094 1 98.88 63 LEU B N 1
ATOM 2245 C CA . LEU B 1 63 ? -7.332 4.746 16.859 1 98.88 63 LEU B CA 1
ATOM 2246 C C . LEU B 1 63 ? -6.387 4.113 17.859 1 98.88 63 LEU B C 1
ATOM 2248 O O . LEU B 1 63 ? -5.32 3.611 17.5 1 98.88 63 LEU B O 1
ATOM 2252 N N . VAL B 1 64 ? -6.797 4.102 19.125 1 98.88 64 VAL B N 1
ATOM 2253 C CA . VAL B 1 64 ? -5.996 3.506 20.188 1 98.88 64 VAL B CA 1
ATOM 2254 C C . VAL B 1 64 ? -5.902 1.995 19.984 1 98.88 64 VAL B C 1
ATOM 2256 O O . VAL B 1 64 ? -4.836 1.404 20.172 1 98.88 64 VAL B O 1
ATOM 2259 N N . GLU B 1 65 ? -6.977 1.428 19.625 1 98.88 65 GLU B N 1
ATOM 2260 C CA . GLU B 1 65 ? -6.996 -0.003 19.328 1 98.88 65 GLU B CA 1
ATOM 2261 C C . GLU B 1 65 ? -5.992 -0.358 18.234 1 98.88 65 GLU B C 1
ATOM 2263 O O . GLU B 1 65 ? -5.238 -1.325 18.375 1 98.88 65 GLU B O 1
ATOM 2268 N N . SER B 1 66 ? -5.992 0.382 17.188 1 98.81 66 SER B N 1
ATOM 2269 C CA . SER B 1 66 ? -5.059 0.169 16.094 1 98.81 66 SER B CA 1
ATOM 2270 C C . SER B 1 66 ? -3.615 0.34 16.547 1 98.81 66 SER B C 1
ATOM 2272 O O . SER B 1 66 ? -2.748 -0.463 16.188 1 98.81 66 SER B O 1
ATOM 2274 N N . ALA B 1 67 ? -3.371 1.395 17.312 1 98.88 67 ALA B N 1
ATOM 2275 C CA . ALA B 1 67 ? -2.027 1.648 17.828 1 98.88 67 ALA B CA 1
ATOM 2276 C C . ALA B 1 67 ? -1.534 0.482 18.672 1 98.88 67 ALA B C 1
ATOM 2278 O O . ALA B 1 67 ? -0.388 0.046 18.547 1 98.88 67 ALA B O 1
ATOM 2279 N N . LYS B 1 68 ? -2.377 -0.024 19.5 1 98.88 68 LYS B N 1
ATOM 2280 C CA . LYS B 1 68 ? -2.012 -1.151 20.359 1 98.88 68 LYS B CA 1
ATOM 2281 C C . LYS B 1 68 ? -1.754 -2.406 19.531 1 98.88 68 LYS B C 1
ATOM 2283 O O . LYS B 1 68 ? -0.844 -3.182 19.828 1 98.88 68 LYS B O 1
ATOM 2288 N N . ARG B 1 69 ? -2.596 -2.611 18.5 1 98.75 69 ARG B N 1
ATOM 2289 C CA . ARG B 1 69 ? -2.391 -3.736 17.594 1 98.75 69 ARG B CA 1
ATOM 2290 C C . ARG B 1 69 ? -1.013 -3.674 16.953 1 98.75 69 ARG B C 1
ATOM 2292 O O . ARG B 1 69 ? -0.305 -4.68 16.891 1 98.75 69 ARG B O 1
ATOM 2299 N N . LEU B 1 70 ? -0.634 -2.525 16.516 1 98.88 70 LEU B N 1
ATOM 2300 C CA . LEU B 1 70 ? 0.651 -2.332 15.852 1 98.88 70 LEU B CA 1
ATOM 2301 C C . LEU B 1 70 ? 1.802 -2.469 16.844 1 98.88 70 LEU B C 1
ATOM 2303 O O . LEU B 1 70 ? 2.84 -3.049 16.516 1 98.88 70 LEU B O 1
ATOM 2307 N N . LYS B 1 71 ? 1.61 -1.939 18.047 1 98.69 71 LYS B N 1
ATOM 2308 C CA . LYS B 1 71 ? 2.607 -2.135 19.094 1 98.69 71 LYS B CA 1
ATOM 2309 C C . LYS B 1 71 ? 2.818 -3.617 19.375 1 98.69 71 LYS B C 1
ATOM 2311 O O . LYS B 1 71 ? 3.957 -4.082 19.484 1 98.69 71 LYS B O 1
ATOM 2316 N N . ASN B 1 72 ? 1.738 -4.34 19.469 1 98.19 72 ASN B N 1
ATOM 2317 C CA . ASN B 1 72 ? 1.796 -5.77 19.734 1 98.19 72 ASN B CA 1
ATOM 2318 C C . ASN B 1 72 ? 2.451 -6.539 18.594 1 98.19 72 ASN B C 1
ATOM 2320 O O . ASN B 1 72 ? 2.988 -7.629 18.797 1 98.19 72 ASN B O 1
ATOM 2324 N N . ALA B 1 73 ? 2.396 -5.938 17.438 1 98.12 73 ALA B N 1
ATOM 2325 C CA . ALA B 1 73 ? 3.037 -6.543 16.266 1 98.12 73 ALA B CA 1
ATOM 2326 C C . ALA B 1 73 ? 4.535 -6.266 16.266 1 98.12 73 ALA B C 1
ATOM 2328 O O . ALA B 1 73 ? 5.262 -6.766 15.398 1 98.12 73 ALA B O 1
ATOM 2329 N N . GLY B 1 74 ? 5.004 -5.422 17.203 1 97.62 74 GLY B N 1
ATOM 2330 C CA . GLY B 1 74 ? 6.434 -5.211 17.344 1 97.62 74 GLY B CA 1
ATOM 2331 C C . GLY B 1 74 ? 6.887 -3.84 16.875 1 97.62 74 GLY B C 1
ATOM 2332 O O . GLY B 1 74 ? 8.078 -3.535 16.891 1 97.62 74 GLY B O 1
ATOM 2333 N N . CYS B 1 75 ? 5.984 -2.949 16.5 1 98.44 75 CYS B N 1
ATOM 2334 C CA . CYS B 1 75 ? 6.348 -1.638 15.977 1 98.44 75 CYS B CA 1
ATOM 2335 C C . CYS B 1 75 ? 6.871 -0.732 17.078 1 98.44 75 CYS B C 1
ATOM 2337 O O . CYS B 1 75 ? 6.281 -0.659 18.156 1 98.44 75 CYS B O 1
ATOM 2339 N N . GLU B 1 76 ? 7.906 -0.014 16.781 1 98 76 GLU B N 1
ATOM 2340 C CA . GLU B 1 76 ? 8.57 0.833 17.766 1 98 76 GLU B CA 1
ATOM 2341 C C . GLU B 1 76 ? 8.102 2.281 17.656 1 98 76 GLU B C 1
ATOM 2343 O O . GLU B 1 76 ? 8.289 3.072 18.578 1 98 76 GLU B O 1
ATOM 2348 N N . ALA B 1 77 ? 7.582 2.648 16.531 1 98.44 77 ALA B N 1
ATOM 2349 C CA . ALA B 1 77 ? 6.957 3.941 16.281 1 98.44 77 ALA B CA 1
ATOM 2350 C C . ALA B 1 77 ? 5.863 3.822 15.219 1 98.44 77 ALA B C 1
ATOM 2352 O O . ALA B 1 77 ? 5.859 2.879 14.422 1 98.44 77 ALA B O 1
ATOM 2353 N N . LEU B 1 78 ? 4.965 4.742 15.32 1 98.81 78 LEU B N 1
ATOM 2354 C CA . LEU B 1 78 ? 3.82 4.68 14.422 1 98.81 78 LEU B CA 1
ATOM 2355 C C . LEU B 1 78 ? 3.744 5.93 13.547 1 98.81 78 LEU B C 1
ATOM 2357 O O . LEU B 1 78 ? 4.148 7.016 13.977 1 98.81 78 LEU B O 1
ATOM 2361 N N . LEU B 1 79 ? 3.359 5.75 12.352 1 98.75 79 LEU B N 1
ATOM 2362 C CA . LEU B 1 79 ? 2.865 6.797 11.469 1 98.75 79 LEU B CA 1
ATOM 2363 C C . LEU B 1 79 ? 1.352 6.703 11.305 1 98.75 79 LEU B C 1
ATOM 2365 O O . LEU B 1 79 ? 0.777 5.617 11.422 1 98.75 79 LEU B O 1
ATOM 2369 N N . MET B 1 80 ? 0.712 7.805 11.062 1 98.62 80 MET B N 1
ATOM 2370 C CA . MET B 1 80 ? -0.701 7.828 10.695 1 98.62 80 MET B CA 1
ATOM 2371 C C . MET B 1 80 ? -0.895 8.438 9.305 1 98.62 80 MET B C 1
ATOM 2373 O O . MET B 1 80 ? -0.407 9.531 9.031 1 98.62 80 MET B O 1
ATOM 2377 N N . SER B 1 81 ? -1.585 7.703 8.477 1 97.06 81 SER B N 1
ATOM 2378 C CA . SER B 1 81 ? -1.828 8.195 7.125 1 97.06 81 SER B CA 1
ATOM 2379 C C . SER B 1 81 ? -3.059 9.094 7.074 1 97.06 81 SER B C 1
ATOM 2381 O O . SER B 1 81 ? -3.941 8.898 6.238 1 97.06 81 SER B O 1
ATOM 2383 N N . CYS B 1 82 ? -3.129 10.039 7.953 1 97.38 82 CYS B N 1
ATOM 2384 C CA . CYS B 1 82 ? -4.223 10.992 8.047 1 97.38 82 CYS B CA 1
ATOM 2385 C C . CYS B 1 82 ? -3.797 12.234 8.828 1 97.38 82 CYS B C 1
ATOM 2387 O O . CYS B 1 82 ? -3.441 12.133 10.008 1 97.38 82 CYS B O 1
ATOM 2389 N N . ASN B 1 83 ? -3.895 13.359 8.219 1 97.69 83 ASN B N 1
ATOM 2390 C CA . ASN B 1 83 ? -3.518 14.609 8.875 1 97.69 83 ASN B CA 1
ATOM 2391 C C . ASN B 1 83 ? -4.469 14.953 10.016 1 97.69 83 ASN B C 1
ATOM 2393 O O . ASN B 1 83 ? -4.031 15.281 11.117 1 97.69 83 ASN B O 1
ATOM 2397 N N . THR B 1 84 ? -5.758 14.812 9.797 1 97.44 84 THR B N 1
ATOM 2398 C CA . THR B 1 84 ? -6.77 15.188 10.781 1 97.44 84 THR B CA 1
ATOM 2399 C C . THR B 1 84 ? -6.656 14.328 12.031 1 97.44 84 THR B C 1
ATOM 2401 O O . THR B 1 84 ? -6.852 14.82 13.148 1 97.44 84 THR B O 1
ATOM 2404 N N . ALA B 1 85 ? -6.289 13.117 11.867 1 98.06 85 ALA B N 1
ATOM 2405 C CA . ALA B 1 85 ? -6.215 12.18 12.984 1 98.06 85 ALA B CA 1
ATOM 2406 C C . ALA B 1 85 ? -5.117 12.57 13.969 1 98.06 85 ALA B C 1
ATOM 2408 O O . ALA B 1 85 ? -5.117 12.125 15.117 1 98.06 85 ALA B O 1
ATOM 2409 N N . HIS B 1 86 ? -4.207 13.398 13.57 1 98.31 86 HIS B N 1
ATOM 2410 C CA . HIS B 1 86 ? -3.113 13.797 14.453 1 98.31 86 HIS B CA 1
ATOM 2411 C C . HIS B 1 86 ? -3.611 14.703 15.57 1 98.31 86 HIS B C 1
ATOM 2413 O O . HIS B 1 86 ? -2.898 14.938 16.547 1 98.31 86 HIS B O 1
ATOM 2419 N N . PHE B 1 87 ? -4.867 15.188 15.406 1 98 87 PHE B N 1
ATOM 2420 C CA . PHE B 1 87 ? -5.543 15.836 16.516 1 98 87 PHE B CA 1
ATOM 2421 C C . PHE B 1 87 ? -5.535 14.945 17.75 1 98 87 PHE B C 1
ATOM 2423 O O . PHE B 1 87 ? -5.449 15.43 18.875 1 98 87 PHE B O 1
ATOM 2430 N N . PHE B 1 88 ? -5.484 13.648 17.562 1 98.5 88 PHE B N 1
ATOM 2431 C CA . PHE B 1 88 ? -5.613 12.68 18.641 1 98.5 88 PHE B CA 1
ATOM 2432 C C . PHE B 1 88 ? -4.258 12.078 18.984 1 98.5 88 PHE B C 1
ATOM 2434 O O . PHE B 1 88 ? -4.172 11.156 19.797 1 98.5 88 PHE B O 1
ATOM 2441 N N . ALA B 1 89 ? -3.162 12.555 18.438 1 98.44 89 ALA B N 1
ATOM 2442 C CA . ALA B 1 89 ? -1.858 11.898 18.516 1 98.44 89 ALA B CA 1
ATOM 2443 C C . ALA B 1 89 ? -1.398 11.758 19.953 1 98.44 89 ALA B C 1
ATOM 2445 O O . ALA B 1 89 ? -0.939 10.688 20.375 1 98.44 89 ALA B O 1
ATOM 2446 N N . GLU B 1 90 ? -1.548 12.812 20.734 1 98 90 GLU B N 1
ATOM 2447 C CA . GLU B 1 90 ? -1.093 12.789 22.125 1 98 90 GLU B CA 1
ATOM 2448 C C . GLU B 1 90 ? -1.868 11.758 22.938 1 98 90 GLU B C 1
ATOM 2450 O O . GLU B 1 90 ? -1.28 11 23.719 1 98 90 GLU B O 1
ATOM 2455 N N . ASP B 1 91 ? -3.158 11.719 22.734 1 98.69 91 ASP B N 1
ATOM 2456 C CA . ASP B 1 91 ? -4.004 10.766 23.453 1 98.69 91 ASP B CA 1
ATOM 2457 C C . ASP B 1 91 ? -3.682 9.328 23.062 1 98.69 91 ASP B C 1
ATOM 2459 O O . ASP B 1 91 ? -3.656 8.43 23.906 1 98.69 91 ASP B O 1
ATOM 2463 N N . ILE B 1 92 ? -3.426 9.117 21.781 1 98.81 92 ILE B N 1
ATOM 2464 C CA . ILE B 1 92 ? -3.086 7.785 21.281 1 98.81 92 ILE B CA 1
ATOM 2465 C C . ILE B 1 92 ? -1.776 7.32 21.922 1 98.81 92 ILE B C 1
ATOM 2467 O O . ILE B 1 92 ? -1.686 6.195 22.422 1 98.81 92 ILE B O 1
ATOM 2471 N N . GLN B 1 93 ? -0.762 8.211 21.922 1 98.62 93 GLN B N 1
ATOM 2472 C CA . GLN B 1 93 ? 0.542 7.871 22.484 1 98.62 93 GLN B CA 1
ATOM 2473 C C . GLN B 1 93 ? 0.429 7.523 23.969 1 98.62 93 GLN B C 1
ATOM 2475 O O . GLN B 1 93 ? 1.022 6.547 24.422 1 98.62 93 GLN B O 1
ATOM 2480 N N . LYS B 1 94 ? -0.308 8.297 24.625 1 98.44 94 LYS B N 1
ATOM 2481 C CA . LYS B 1 94 ? -0.471 8.094 26.062 1 98.44 94 LYS B CA 1
ATOM 2482 C C . LYS B 1 94 ? -1.163 6.77 26.359 1 98.44 94 LYS B C 1
ATOM 2484 O O . LYS B 1 94 ? -0.735 6.023 27.25 1 98.44 94 LYS B O 1
ATOM 2489 N N . GLN B 1 95 ? -2.158 6.477 25.641 1 98.69 95 GLN B N 1
ATOM 2490 C CA . GLN B 1 95 ? -2.979 5.305 25.938 1 98.69 95 GLN B CA 1
ATOM 2491 C C . GLN B 1 95 ? -2.34 4.031 25.406 1 98.69 95 GLN B C 1
ATOM 2493 O O . GLN B 1 95 ? -2.467 2.963 26 1 98.69 95 GLN B O 1
ATOM 2498 N N . ALA B 1 96 ? -1.657 4.105 24.25 1 98.56 96 ALA B N 1
ATOM 2499 C CA . ALA B 1 96 ? -1.099 2.914 23.609 1 98.56 96 ALA B CA 1
ATOM 2500 C C . ALA B 1 96 ? 0.359 2.711 24.016 1 98.56 96 ALA B C 1
ATOM 2502 O O . ALA B 1 96 ? 0.904 1.614 23.875 1 98.56 96 ALA B O 1
ATOM 2503 N N . GLY B 1 97 ? 1.031 3.773 24.453 1 98.31 97 GLY B N 1
ATOM 2504 C CA . GLY B 1 97 ? 2.412 3.668 24.906 1 98.31 97 GLY B CA 1
ATOM 2505 C C . GLY B 1 97 ? 3.391 3.457 23.766 1 98.31 97 GLY B C 1
ATOM 2506 O O . GLY B 1 97 ? 4.332 2.67 23.875 1 98.31 97 GLY B O 1
ATOM 2507 N N . VAL B 1 98 ? 3.154 4.047 22.656 1 98.19 98 VAL B N 1
ATOM 2508 C CA . VAL B 1 98 ? 4.043 3.947 21.516 1 98.19 98 VAL B CA 1
ATOM 2509 C C . VAL B 1 98 ? 4.164 5.309 20.828 1 98.19 98 VAL B C 1
ATOM 2511 O O . VAL B 1 98 ? 3.188 6.059 20.75 1 98.19 98 VAL B O 1
ATOM 2514 N N . LYS B 1 99 ? 5.297 5.66 20.344 1 98.25 99 LYS B N 1
ATOM 2515 C CA . LYS B 1 99 ? 5.617 6.953 19.75 1 98.25 99 LYS B CA 1
ATOM 2516 C C . LYS B 1 99 ? 4.91 7.125 18.406 1 98.25 99 LYS B C 1
ATOM 2518 O O . LYS B 1 99 ? 4.836 6.188 17.609 1 98.25 99 LYS B O 1
ATOM 2523 N N . ILE B 1 100 ? 4.371 8.305 18.188 1 98.62 100 ILE B N 1
ATOM 2524 C CA . ILE B 1 100 ? 3.797 8.664 16.891 1 98.62 100 ILE B CA 1
ATOM 2525 C C . ILE B 1 100 ? 4.645 9.75 16.234 1 98.62 100 ILE B C 1
ATOM 2527 O O . ILE B 1 100 ? 4.914 10.789 16.844 1 98.62 100 ILE B O 1
ATOM 2531 N N . LEU B 1 101 ? 5.152 9.531 15.023 1 98.38 101 LEU B N 1
ATOM 2532 C CA . LEU B 1 101 ? 5.809 10.555 14.211 1 98.38 101 LEU B CA 1
ATOM 2533 C C . LEU B 1 101 ? 4.785 11.516 13.625 1 98.38 101 LEU B C 1
ATOM 2535 O O . LEU B 1 101 ? 3.867 11.102 12.914 1 98.38 101 LEU B O 1
ATOM 2539 N N . HIS B 1 102 ? 4.895 12.719 13.914 1 98.06 102 HIS B N 1
ATOM 2540 C CA . HIS B 1 102 ? 3.83 13.688 13.672 1 98.06 102 HIS B CA 1
ATOM 2541 C C . HIS B 1 102 ? 3.945 14.297 12.281 1 98.06 102 HIS B C 1
ATOM 2543 O O . HIS B 1 102 ? 4.938 14.969 11.977 1 98.06 102 HIS B O 1
ATOM 2549 N N . ILE B 1 103 ? 2.943 14.227 11.484 1 98.31 103 ILE B N 1
ATOM 2550 C CA . ILE B 1 103 ? 2.953 14.57 10.062 1 98.31 103 ILE B CA 1
ATOM 2551 C C . ILE B 1 103 ? 3.072 16.078 9.898 1 98.31 103 ILE B C 1
ATOM 2553 O O . ILE B 1 103 ? 3.803 16.562 9.031 1 98.31 103 ILE B O 1
ATOM 2557 N N . ALA B 1 104 ? 2.414 16.844 10.742 1 98.12 104 ALA B N 1
ATOM 2558 C CA . ALA B 1 104 ? 2.461 18.297 10.625 1 98.12 104 ALA B CA 1
ATOM 2559 C C . ALA B 1 104 ? 3.85 18.828 10.969 1 98.12 104 ALA B C 1
ATOM 2561 O O . ALA B 1 104 ? 4.34 19.766 10.328 1 98.12 104 ALA B O 1
ATOM 2562 N N . ARG B 1 105 ? 4.418 18.234 11.992 1 97.75 105 ARG B N 1
ATOM 2563 C CA . ARG B 1 105 ? 5.777 18.625 12.344 1 97.75 105 ARG B CA 1
ATOM 2564 C C . ARG B 1 105 ? 6.738 18.344 11.188 1 97.75 105 ARG B C 1
ATOM 2566 O O . ARG B 1 105 ? 7.566 19.188 10.852 1 97.75 105 ARG B O 1
ATOM 2573 N N . ALA B 1 106 ? 6.621 17.172 10.586 1 97.88 106 ALA B N 1
ATOM 2574 C CA . ALA B 1 106 ? 7.465 16.812 9.445 1 97.88 106 ALA B CA 1
ATOM 2575 C C . ALA B 1 106 ? 7.312 17.812 8.312 1 97.88 106 ALA B C 1
ATOM 2577 O O . ALA B 1 106 ? 8.305 18.266 7.73 1 97.88 106 ALA B O 1
ATOM 2578 N N . ALA B 1 107 ? 6.09 18.188 8 1 98.06 107 ALA B N 1
ATOM 2579 C CA . ALA B 1 107 ? 5.805 19.094 6.891 1 98.06 107 ALA B CA 1
ATOM 2580 C C . ALA B 1 107 ? 6.328 20.5 7.18 1 98.06 107 ALA B C 1
ATOM 2582 O O . ALA B 1 107 ? 6.969 21.125 6.328 1 98.06 107 ALA B O 1
ATOM 2583 N N . VAL B 1 108 ? 6.082 21 8.375 1 97.94 108 VAL B N 1
ATOM 2584 C CA . VAL B 1 108 ? 6.461 22.359 8.711 1 97.94 108 VAL B CA 1
ATOM 2585 C C . VAL B 1 108 ? 7.98 22.469 8.82 1 97.94 108 VAL B C 1
ATOM 2587 O O . VAL B 1 108 ? 8.578 23.453 8.406 1 97.94 108 VAL B O 1
ATOM 2590 N N . ASP B 1 109 ? 8.641 21.453 9.359 1 97.19 109 ASP B N 1
ATOM 2591 C CA . ASP B 1 109 ? 10.094 21.438 9.406 1 97.19 109 ASP B CA 1
ATOM 2592 C C . ASP B 1 109 ? 10.695 21.5 8 1 97.19 109 ASP B C 1
ATOM 2594 O O . ASP B 1 109 ? 11.727 22.141 7.793 1 97.19 109 ASP B O 1
ATOM 2598 N N . ALA B 1 110 ? 10.055 20.844 7.059 1 97.25 110 ALA B N 1
ATOM 2599 C CA . ALA B 1 110 ? 10.523 20.859 5.68 1 97.25 110 ALA B CA 1
ATOM 2600 C C . ALA B 1 110 ? 10.438 22.25 5.082 1 97.25 110 ALA B C 1
ATOM 2602 O O . ALA B 1 110 ? 11.281 22.641 4.27 1 97.25 110 ALA B O 1
ATOM 2603 N N . ILE B 1 111 ? 9.414 23.031 5.449 1 97.06 111 ILE B N 1
ATOM 2604 C CA . ILE B 1 111 ? 9.25 24.406 4.957 1 97.06 111 ILE B CA 1
ATOM 2605 C C . ILE B 1 111 ? 10.43 25.25 5.414 1 97.06 111 ILE B C 1
ATOM 2607 O O . ILE B 1 111 ? 11 26 4.621 1 97.06 111 ILE B O 1
ATOM 2611 N N . LYS B 1 112 ? 10.75 25.078 6.605 1 92.81 112 LYS B N 1
ATOM 2612 C CA . LYS B 1 112 ? 11.82 25.891 7.184 1 92.81 112 LYS B CA 1
ATOM 2613 C C . LYS B 1 112 ? 13.148 25.625 6.473 1 92.81 112 LYS B C 1
ATOM 2615 O O . LYS B 1 112 ? 13.938 26.547 6.27 1 92.81 112 LYS B O 1
ATOM 2620 N N . GLY B 1 113 ? 13.383 24.453 6.094 1 92.62 113 GLY B N 1
ATOM 2621 C CA . GLY B 1 113 ? 14.617 24.094 5.414 1 92.62 113 GLY B CA 1
ATOM 2622 C C . GLY B 1 113 ? 14.648 24.516 3.959 1 92.62 113 GLY B C 1
ATOM 2623 O O . GLY B 1 113 ? 15.648 25.047 3.482 1 92.62 113 GLY B O 1
ATOM 2624 N N . ARG B 1 114 ? 13.578 24.375 3.273 1 96.56 114 ARG B N 1
ATOM 2625 C CA . ARG B 1 114 ? 13.539 24.547 1.825 1 96.56 114 ARG B CA 1
ATOM 2626 C C . ARG B 1 114 ? 13.203 25.984 1.453 1 96.56 114 ARG B C 1
ATOM 2628 O O . ARG B 1 114 ? 13.633 26.484 0.406 1 96.56 114 ARG B O 1
ATOM 2635 N N . TYR B 1 115 ? 12.375 26.594 2.326 1 96.88 115 TYR B N 1
ATOM 2636 C CA . TYR B 1 115 ? 11.906 27.953 2.045 1 96.88 115 TYR B CA 1
ATOM 2637 C C . TYR B 1 115 ? 12.094 28.859 3.26 1 96.88 115 TYR B C 1
ATOM 2639 O O . TYR B 1 115 ? 11.117 29.344 3.836 1 96.88 115 TYR B O 1
ATOM 2647 N N . PRO B 1 116 ? 13.273 29.25 3.557 1 94.06 116 PRO B N 1
ATOM 2648 C CA . PRO B 1 116 ? 13.562 30 4.785 1 94.06 116 PRO B CA 1
ATOM 2649 C C . PRO B 1 116 ? 12.922 31.391 4.789 1 94.06 116 PRO B C 1
ATOM 2651 O O . PRO B 1 116 ? 12.703 31.953 5.859 1 94.06 116 PRO B O 1
ATOM 2654 N N . ASP B 1 117 ? 12.562 31.891 3.623 1 96.06 117 ASP B N 1
ATOM 2655 C CA . ASP B 1 117 ? 12.016 33.25 3.559 1 96.06 117 ASP B CA 1
ATOM 2656 C C . ASP B 1 117 ? 10.492 33.219 3.512 1 96.06 117 ASP B C 1
ATOM 2658 O O . ASP B 1 117 ? 9.852 34.281 3.52 1 96.06 117 ASP B O 1
ATOM 2662 N N . ALA B 1 118 ? 9.938 32.031 3.564 1 97.38 118 ALA B N 1
ATOM 2663 C CA . ALA B 1 118 ? 8.484 31.922 3.516 1 97.38 118 ALA B CA 1
ATOM 2664 C C . ALA B 1 118 ? 7.848 32.469 4.793 1 97.38 118 ALA B C 1
ATOM 2666 O O . ALA B 1 118 ? 8.43 32.375 5.875 1 97.38 118 ALA B O 1
ATOM 2667 N N . LYS B 1 119 ? 6.648 33.062 4.645 1 97.81 119 LYS B N 1
ATOM 2668 C CA . LYS B 1 119 ? 5.914 33.562 5.797 1 97.81 119 LYS B CA 1
ATOM 2669 C C . LYS B 1 119 ? 4.461 33.094 5.777 1 97.81 119 LYS B C 1
ATOM 2671 O O . LYS B 1 119 ? 3.938 32.625 6.797 1 97.81 119 LYS B O 1
ATOM 2676 N N . ASP B 1 120 ? 3.801 33.25 4.621 1 98.44 120 ASP B N 1
ATOM 2677 C CA . ASP B 1 120 ? 2.4 32.875 4.457 1 98.44 120 ASP B CA 1
ATOM 2678 C C . ASP B 1 120 ? 2.273 31.453 3.953 1 98.44 120 ASP B C 1
ATOM 2680 O O . ASP B 1 120 ? 2.707 31.125 2.844 1 98.44 120 ASP B O 1
ATOM 2684 N N . ILE B 1 121 ? 1.673 30.578 4.781 1 98.69 121 ILE B N 1
ATOM 2685 C CA . ILE B 1 121 ? 1.564 29.156 4.469 1 98.69 121 ILE B CA 1
ATOM 2686 C C . ILE B 1 121 ? 0.097 28.781 4.266 1 98.69 121 ILE B C 1
ATOM 2688 O O . ILE B 1 121 ? -0.737 29.016 5.145 1 98.69 121 ILE B O 1
ATOM 2692 N N . ALA B 1 122 ? -0.272 28.219 3.1 1 98.69 122 ALA B N 1
ATOM 2693 C CA . ALA B 1 122 ? -1.616 27.703 2.848 1 98.69 122 ALA B CA 1
ATOM 2694 C C . ALA B 1 122 ? -1.707 26.219 3.189 1 98.69 122 ALA B C 1
ATOM 2696 O O . ALA B 1 122 ? -1.115 25.391 2.506 1 98.69 122 ALA B O 1
ATOM 2697 N N . VAL B 1 123 ? -2.418 25.938 4.254 1 98.56 123 VAL B N 1
ATOM 2698 C CA . VAL B 1 123 ? -2.615 24.562 4.684 1 98.56 123 VAL B CA 1
ATOM 2699 C C . VAL B 1 123 ? -3.85 23.969 4 1 98.56 123 VAL B C 1
ATOM 2701 O O . VAL B 1 123 ? -4.977 24.188 4.457 1 98.56 123 VAL B O 1
ATOM 2704 N N . ILE B 1 124 ? -3.631 23.25 2.922 1 98.38 124 ILE B N 1
ATOM 2705 C CA . ILE B 1 124 ? -4.734 22.656 2.172 1 98.38 124 ILE B CA 1
ATOM 2706 C C . ILE B 1 124 ? -5.18 21.359 2.84 1 98.38 124 ILE B C 1
ATOM 2708 O O . ILE B 1 124 ? -4.566 20.312 2.635 1 98.38 124 ILE B O 1
ATOM 2712 N N . ALA B 1 125 ? -6.23 21.484 3.633 1 97.75 125 ALA B N 1
ATOM 2713 C CA . ALA B 1 125 ? -6.625 20.391 4.512 1 97.75 125 ALA B CA 1
ATOM 2714 C C . ALA B 1 125 ? -8.141 20.344 4.688 1 97.75 125 ALA B C 1
ATOM 2716 O O . ALA B 1 125 ? -8.867 21.156 4.105 1 97.75 125 ALA B O 1
ATOM 2717 N N . THR B 1 126 ? -8.602 19.359 5.406 1 95.81 126 THR B N 1
ATOM 2718 C CA . THR B 1 126 ? -10.016 19.25 5.754 1 95.81 126 THR B CA 1
ATOM 2719 C C . THR B 1 126 ? -10.414 20.359 6.719 1 95.81 126 THR B C 1
ATOM 2721 O O . THR B 1 126 ? -9.562 20.938 7.395 1 95.81 126 THR B O 1
ATOM 2724 N N . SER B 1 127 ? -11.742 20.547 6.824 1 96.62 127 SER B N 1
ATOM 2725 C CA . SER B 1 127 ? -12.266 21.5 7.805 1 96.62 127 SER B CA 1
ATOM 2726 C C . SER B 1 127 ? -11.922 21.062 9.227 1 96.62 127 SER B C 1
ATOM 2728 O O . SER B 1 127 ? -11.703 21.906 10.102 1 96.62 127 SER B O 1
ATOM 2730 N N . GLY B 1 128 ? -11.852 19.75 9.414 1 96.31 128 GLY B N 1
ATOM 2731 C CA . GLY B 1 128 ? -11.469 19.234 10.719 1 96.31 128 GLY B CA 1
ATOM 2732 C C . GLY B 1 128 ? -10.047 19.594 11.109 1 96.31 128 GLY B C 1
ATOM 2733 O O . GLY B 1 128 ? -9.797 20.047 12.234 1 96.31 128 GLY B O 1
ATOM 2734 N N . THR B 1 129 ? -9.141 19.438 10.156 1 97.06 129 THR B N 1
ATOM 2735 C CA . THR B 1 129 ? -7.734 19.766 10.375 1 97.06 129 THR B CA 1
ATOM 2736 C C . THR B 1 129 ? -7.578 21.25 10.703 1 97.06 129 THR B C 1
ATOM 2738 O O . THR B 1 129 ? -6.824 21.609 11.609 1 97.06 129 THR B O 1
ATOM 2741 N N . LYS B 1 130 ? -8.305 22.078 9.992 1 96.81 130 LYS B N 1
ATOM 2742 C CA . LYS B 1 130 ? -8.258 23.516 10.195 1 96.81 130 LYS B CA 1
ATOM 2743 C C . LYS B 1 130 ? -8.836 23.906 11.555 1 96.81 130 LYS B C 1
ATOM 2745 O O . LYS B 1 130 ? -8.211 24.625 12.328 1 96.81 130 LYS B O 1
ATOM 2750 N N . LYS B 1 131 ? -9.992 23.391 11.852 1 96.06 131 LYS B N 1
ATOM 2751 C CA . LYS B 1 131 ? -10.672 23.703 13.102 1 96.06 131 LYS B CA 1
ATOM 2752 C C . LYS B 1 131 ? -9.836 23.266 14.305 1 96.06 131 LYS B C 1
ATOM 2754 O O . LYS B 1 131 ? -9.75 23.984 15.305 1 96.06 131 LYS B O 1
ATOM 2759 N N . ALA B 1 132 ? -9.219 22.141 14.172 1 96.75 132 ALA B N 1
ATOM 2760 C CA . ALA B 1 132 ? -8.438 21.578 15.266 1 96.75 132 ALA B CA 1
ATOM 2761 C C . ALA B 1 132 ? -7.062 22.234 15.359 1 96.75 132 ALA B C 1
ATOM 2763 O O . ALA B 1 132 ? -6.312 21.984 16.312 1 96.75 132 ALA B O 1
ATOM 2764 N N . ARG B 1 133 ? -6.723 23 14.367 1 97.19 133 ARG B N 1
ATOM 2765 C CA . ARG B 1 133 ? -5.461 23.719 14.328 1 97.19 133 ARG B CA 1
ATOM 2766 C C . ARG B 1 133 ? -4.273 22.766 14.367 1 97.19 133 ARG B C 1
ATOM 2768 O O . ARG B 1 133 ? -3.273 23.031 15.039 1 97.19 133 ARG B O 1
ATOM 2775 N N . VAL B 1 134 ? -4.379 21.656 13.688 1 97.62 134 VAL B N 1
ATOM 2776 C CA . VAL B 1 134 ? -3.365 20.609 13.688 1 97.62 134 VAL B CA 1
ATOM 2777 C C . VAL B 1 134 ? -2.035 21.172 13.203 1 97.62 134 VAL B C 1
ATOM 2779 O O . VAL B 1 134 ? -0.978 20.859 13.75 1 97.62 134 VAL B O 1
ATOM 2782 N N . TYR B 1 135 ? -2.072 22.016 12.188 1 98.19 135 TYR B N 1
ATOM 2783 C CA . TYR B 1 135 ? -0.864 22.594 11.609 1 98.19 135 TYR B CA 1
ATOM 2784 C C . TYR B 1 135 ? -0.569 23.953 12.234 1 98.19 135 TYR B C 1
ATOM 2786 O O . TYR B 1 135 ? 0.592 24.297 12.461 1 98.19 135 TYR B O 1
ATOM 2794 N N . ASP B 1 136 ? -1.605 24.688 12.555 1 97.12 136 ASP B N 1
ATOM 2795 C CA . ASP B 1 136 ? -1.466 26.078 12.992 1 97.12 136 ASP B CA 1
ATOM 2796 C C . ASP B 1 136 ? -0.657 26.172 14.281 1 97.12 136 ASP B C 1
ATOM 2798 O O . ASP B 1 136 ? 0.132 27.094 14.461 1 97.12 136 ASP B O 1
ATOM 2802 N N . LYS B 1 137 ? -0.839 25.234 15.125 1 96.06 137 LYS B N 1
ATOM 2803 C CA . LYS B 1 137 ? -0.094 25.219 16.375 1 96.06 137 LYS B CA 1
ATOM 2804 C C . LYS B 1 137 ? 1.409 25.141 16.125 1 96.06 137 LYS B C 1
ATOM 2806 O O . LYS B 1 137 ? 2.193 25.812 16.812 1 96.06 137 LYS B O 1
ATOM 2811 N N . ILE B 1 138 ? 1.778 24.375 15.195 1 96.75 138 ILE B N 1
ATOM 2812 C CA . ILE B 1 138 ? 3.189 24.203 14.875 1 96.75 138 ILE B CA 1
ATOM 2813 C C . ILE B 1 138 ? 3.701 25.391 14.078 1 96.75 138 ILE B C 1
ATOM 2815 O O . ILE B 1 138 ? 4.828 25.859 14.289 1 96.75 138 ILE B O 1
ATOM 2819 N N . LEU B 1 139 ? 2.889 25.906 13.148 1 97.69 139 LEU B N 1
ATOM 2820 C CA . LEU B 1 139 ? 3.25 27.094 12.398 1 97.69 139 LEU B CA 1
ATOM 2821 C C . LEU B 1 139 ? 3.535 28.266 13.328 1 97.69 139 LEU B C 1
ATOM 2823 O O . LEU B 1 139 ? 4.484 29.031 13.117 1 97.69 139 LEU B O 1
ATOM 2827 N N . ASP B 1 140 ? 2.752 28.375 14.367 1 96.81 140 ASP B N 1
ATOM 2828 C CA . ASP B 1 140 ? 2.918 29.438 15.352 1 96.81 140 ASP B CA 1
ATOM 2829 C C . ASP B 1 140 ? 4.289 29.359 16.016 1 96.81 140 ASP B C 1
ATOM 2831 O O . ASP B 1 140 ? 4.906 30.391 16.297 1 96.81 140 ASP B O 1
ATOM 2835 N N . GLU B 1 141 ? 4.738 28.156 16.25 1 95.25 141 GLU B N 1
ATOM 2836 C CA . GLU B 1 141 ? 6.043 27.969 16.875 1 95.25 141 GLU B CA 1
ATOM 2837 C C . GLU B 1 141 ? 7.156 28.562 16.016 1 95.25 141 GLU B C 1
ATOM 2839 O O . GLU B 1 141 ? 8.188 28.984 16.547 1 95.25 141 GLU B O 1
ATOM 2844 N N . TYR B 1 142 ? 6.973 28.609 14.727 1 94.81 142 TYR B N 1
ATOM 2845 C CA . TYR B 1 142 ? 7.992 29.094 13.812 1 94.81 142 TYR B CA 1
ATOM 2846 C C . TYR B 1 142 ? 7.66 30.5 13.312 1 94.81 142 TYR B C 1
ATOM 2848 O O . TYR B 1 142 ? 8.32 31.016 12.406 1 94.81 142 TYR B O 1
ATOM 2856 N N . ARG B 1 143 ? 6.617 31.078 13.828 1 95.81 143 ARG B N 1
ATOM 2857 C CA . ARG B 1 143 ? 6.172 32.406 13.469 1 95.81 143 ARG B CA 1
ATOM 2858 C C . ARG B 1 143 ? 5.789 32.5 11.992 1 95.81 143 ARG B C 1
ATOM 2860 O O . ARG B 1 143 ? 6.133 33.469 11.312 1 95.81 143 ARG B O 1
ATOM 2867 N N . LEU B 1 144 ? 5.223 31.453 11.531 1 97.62 144 LEU B N 1
ATOM 2868 C CA . LEU B 1 144 ? 4.645 31.406 10.188 1 97.62 144 LEU B CA 1
ATOM 2869 C C . LEU B 1 144 ? 3.148 31.703 10.234 1 97.62 144 LEU B C 1
ATOM 2871 O O . LEU B 1 144 ? 2.482 31.406 11.227 1 97.62 144 LEU B O 1
ATOM 2875 N N . ASN B 1 145 ? 2.646 32.312 9.18 1 97.75 145 ASN B N 1
ATOM 2876 C CA . ASN B 1 145 ? 1.235 32.688 9.102 1 97.75 145 ASN B CA 1
ATOM 2877 C C . ASN B 1 145 ? 0.426 31.641 8.352 1 97.75 145 ASN B C 1
ATOM 2879 O O . ASN B 1 145 ? 0.769 31.266 7.227 1 97.75 145 ASN B O 1
ATOM 2883 N N . SER B 1 146 ? -0.583 31.156 8.984 1 97.62 146 SER B N 1
ATOM 2884 C CA . SER B 1 146 ? -1.537 30.297 8.281 1 97.62 146 SER B CA 1
ATOM 2885 C C . SER B 1 146 ? -2.541 31.141 7.488 1 97.62 146 SER B C 1
ATOM 2887 O O . SER B 1 146 ? -3.312 31.906 8.07 1 97.62 146 SER B O 1
ATOM 2889 N N . VAL B 1 147 ? -2.596 30.922 6.242 1 97.56 147 VAL B N 1
ATOM 2890 C CA . VAL B 1 147 ? -3.471 31.688 5.363 1 97.56 147 VAL B CA 1
ATOM 2891 C C . VAL B 1 147 ? -4.922 31.266 5.574 1 97.56 147 VAL B C 1
ATOM 2893 O O . VAL B 1 147 ? -5.211 30.078 5.703 1 97.56 147 VAL B O 1
ATOM 2896 N N . SER B 1 148 ? -5.812 32.219 5.609 1 96 148 SER B N 1
ATOM 2897 C CA . SER B 1 148 ? -7.238 31.953 5.742 1 96 148 SER B CA 1
ATOM 2898 C C . SER B 1 148 ? -7.871 31.672 4.383 1 96 148 SER B C 1
ATOM 2900 O O . SER B 1 148 ? -7.426 32.188 3.363 1 96 148 SER B O 1
ATOM 2902 N N . PHE B 1 149 ? -8.867 30.844 4.426 1 97.5 149 PHE B N 1
ATOM 2903 C CA . PHE B 1 149 ? -9.641 30.531 3.234 1 97.5 149 PHE B CA 1
ATOM 2904 C C . PHE B 1 149 ? -11.062 31.062 3.361 1 97.5 149 PHE B C 1
ATOM 2906 O O . PHE B 1 149 ? -11.609 31.141 4.465 1 97.5 149 PHE B O 1
ATOM 2913 N N . THR B 1 150 ? -11.688 31.422 2.199 1 97.44 150 THR B N 1
ATOM 2914 C CA . THR B 1 150 ? -13.125 31.672 2.211 1 97.44 150 THR B CA 1
ATOM 2915 C C . THR B 1 150 ? -13.898 30.375 2.41 1 97.44 150 THR B C 1
ATOM 2917 O O . THR B 1 150 ? -13.352 29.281 2.24 1 97.44 150 THR B O 1
ATOM 2920 N N . LYS B 1 151 ? -15.164 30.547 2.857 1 97.38 151 LYS B N 1
ATOM 2921 C CA . LYS B 1 151 ? -16.016 29.375 3 1 97.38 151 LYS B CA 1
ATOM 2922 C C . LYS B 1 151 ? -16.109 28.594 1.689 1 97.38 151 LYS B C 1
ATOM 2924 O O . LYS B 1 151 ? -16.094 27.375 1.689 1 97.38 151 LYS B O 1
ATOM 2929 N N . GLU B 1 152 ? -16.156 29.312 0.623 1 97.06 152 GLU B N 1
ATOM 2930 C CA . GLU B 1 152 ? -16.266 28.688 -0.695 1 97.06 152 GLU B CA 1
ATOM 2931 C C . GLU B 1 152 ? -15.008 27.891 -1.028 1 97.06 152 GLU B C 1
ATOM 2933 O O . GLU B 1 152 ? -15.094 26.781 -1.551 1 97.06 152 GLU B O 1
ATOM 2938 N N . GLN B 1 153 ? -13.875 28.453 -0.734 1 97.81 153 GLN B N 1
ATOM 2939 C CA . GLN B 1 153 ? -12.609 27.766 -0.969 1 97.81 153 GLN B CA 1
ATOM 2940 C C . GLN B 1 153 ? -12.508 26.484 -0.135 1 97.81 153 GLN B C 1
ATOM 2942 O O . GLN B 1 153 ? -12.164 25.422 -0.655 1 97.81 153 GLN B O 1
ATOM 2947 N N . GLN B 1 154 ? -12.859 26.609 1.127 1 98.12 154 GLN B N 1
ATOM 2948 C CA . GLN B 1 154 ? -12.766 25.469 2.029 1 98.12 154 GLN B CA 1
ATOM 2949 C C . GLN B 1 154 ? -13.758 24.375 1.637 1 98.12 154 GLN B C 1
ATOM 2951 O O . GLN B 1 154 ? -13.422 23.188 1.652 1 98.12 154 GLN B O 1
ATOM 2956 N N . ASP B 1 155 ? -14.977 24.781 1.262 1 97.88 155 ASP B N 1
ATOM 2957 C CA . ASP B 1 155 ? -15.977 23.812 0.817 1 97.88 155 ASP B CA 1
ATOM 2958 C C . ASP B 1 155 ? -15.516 23.094 -0.445 1 97.88 155 ASP B C 1
ATOM 2960 O O . ASP B 1 155 ? -15.742 21.891 -0.593 1 97.88 155 ASP B O 1
ATOM 2964 N N . GLY B 1 156 ? -14.914 23.859 -1.312 1 97.88 156 GLY B N 1
ATOM 2965 C CA . GLY B 1 156 ? -14.367 23.25 -2.521 1 97.88 156 GLY B CA 1
ATOM 2966 C C . GLY B 1 156 ? -13.273 22.25 -2.246 1 97.88 156 GLY B C 1
ATOM 2967 O O . GLY B 1 156 ? -13.234 21.188 -2.869 1 97.88 156 GLY B O 1
ATOM 2968 N N . ILE B 1 157 ? -12.344 22.578 -1.351 1 98 157 ILE B N 1
ATOM 2969 C CA . ILE B 1 157 ? -11.281 21.672 -0.952 1 98 157 ILE B CA 1
ATOM 2970 C C . ILE B 1 157 ? -11.883 20.406 -0.359 1 98 157 ILE B C 1
ATOM 2972 O O . ILE B 1 157 ? -11.469 19.297 -0.71 1 98 157 ILE B O 1
ATOM 2976 N N . MET B 1 158 ? -12.898 20.547 0.463 1 97.62 158 MET B N 1
ATOM 2977 C CA . MET B 1 158 ? -13.578 19.406 1.058 1 97.62 158 MET B CA 1
ATOM 2978 C C . MET B 1 158 ? -14.188 18.516 -0.021 1 97.62 158 MET B C 1
ATOM 2980 O O . MET B 1 158 ? -14.102 17.281 0.06 1 97.62 158 MET B O 1
ATOM 2984 N N . ASP B 1 159 ? -14.781 19.125 -1.017 1 97.25 159 ASP B N 1
ATOM 2985 C CA . ASP B 1 159 ? -15.375 18.375 -2.115 1 97.25 159 ASP B CA 1
ATOM 2986 C C . ASP B 1 159 ? -14.305 17.578 -2.877 1 97.25 159 ASP B C 1
ATOM 2988 O O . ASP B 1 159 ? -14.516 16.422 -3.23 1 97.25 159 ASP B O 1
ATOM 2992 N N . CYS B 1 160 ? -13.195 18.234 -3.109 1 96.81 160 CYS B N 1
ATOM 2993 C CA . CYS B 1 160 ? -12.109 17.562 -3.805 1 96.81 160 CYS B CA 1
ATOM 2994 C C . CYS B 1 160 ? -11.641 16.328 -3.033 1 96.81 160 CYS B C 1
ATOM 2996 O O . CYS B 1 160 ? -11.336 15.297 -3.631 1 96.81 160 CYS B O 1
ATOM 2998 N N . ILE B 1 161 ? -11.617 16.438 -1.7 1 95.12 161 ILE B N 1
ATOM 2999 C CA . ILE B 1 161 ? -11.141 15.367 -0.842 1 95.12 161 ILE B CA 1
ATOM 3000 C C . ILE B 1 161 ? -12.172 14.242 -0.791 1 95.12 161 ILE B C 1
ATOM 3002 O O . ILE B 1 161 ? -11.867 13.094 -1.121 1 95.12 161 ILE B O 1
ATOM 3006 N N . TYR B 1 162 ? -13.43 14.57 -0.494 1 94.38 162 TYR B N 1
ATOM 3007 C CA . TYR B 1 162 ? -14.438 13.57 -0.159 1 94.38 162 TYR B CA 1
ATOM 3008 C C . TYR B 1 162 ? -15.141 13.062 -1.411 1 94.38 162 TYR B C 1
ATOM 3010 O O . TYR B 1 162 ? -15.312 11.852 -1.589 1 94.38 162 TYR B O 1
ATOM 3018 N N . LYS B 1 163 ? -15.531 13.977 -2.238 1 93.62 163 LYS B N 1
ATOM 3019 C CA . LYS B 1 163 ? -16.281 13.594 -3.434 1 93.62 163 LYS B CA 1
ATOM 3020 C C . LYS B 1 163 ? -15.336 13.266 -4.59 1 93.62 163 LYS B C 1
ATOM 3022 O O . LYS B 1 163 ? -15.727 12.578 -5.539 1 93.62 163 LYS B O 1
ATOM 3027 N N . GLY B 1 164 ? -14.141 13.68 -4.543 1 93.5 164 GLY B N 1
ATOM 3028 C CA . GLY B 1 164 ? -13.148 13.422 -5.574 1 93.5 164 GLY B CA 1
ATOM 3029 C C . GLY B 1 164 ? -12.305 12.188 -5.301 1 93.5 164 GLY B C 1
ATOM 3030 O O . GLY B 1 164 ? -12.633 11.094 -5.773 1 93.5 164 GLY B O 1
ATOM 3031 N N . VAL B 1 165 ? -11.297 12.383 -4.395 1 90.12 165 VAL B N 1
ATOM 3032 C CA . VAL B 1 165 ? -10.266 11.359 -4.23 1 90.12 165 VAL B CA 1
ATOM 3033 C C . VAL B 1 165 ? -10.844 10.156 -3.486 1 90.12 165 VAL B C 1
ATOM 3035 O O . VAL B 1 165 ? -10.734 9.016 -3.947 1 90.12 165 VAL B O 1
ATOM 3038 N N . LYS B 1 166 ? -11.539 10.391 -2.338 1 88.94 166 LYS B N 1
ATOM 3039 C CA . LYS B 1 166 ? -12.055 9.289 -1.539 1 88.94 166 LYS B CA 1
ATOM 3040 C C . LYS B 1 166 ? -13.133 8.516 -2.299 1 88.94 166 LYS B C 1
ATOM 3042 O O . LYS B 1 166 ? -13.375 7.34 -2.021 1 88.94 166 LYS B O 1
ATOM 3047 N N . ALA B 1 167 ? -13.688 9.195 -3.303 1 87.75 167 ALA B N 1
ATOM 3048 C CA . ALA B 1 167 ? -14.734 8.555 -4.109 1 87.75 167 ALA B CA 1
ATOM 3049 C C . ALA B 1 167 ? -14.148 7.969 -5.391 1 87.75 167 ALA B C 1
ATOM 3051 O O . ALA B 1 167 ? -14.883 7.426 -6.219 1 87.75 167 ALA B O 1
ATOM 3052 N N . GLY B 1 168 ? -12.898 8.125 -5.578 1 84.38 168 GLY B N 1
ATOM 3053 C CA . GLY B 1 168 ? -12.25 7.566 -6.754 1 84.38 168 GLY B CA 1
ATOM 3054 C C . GLY B 1 168 ? -12.461 8.398 -8 1 84.38 168 GLY B C 1
ATOM 3055 O O . GLY B 1 168 ? -12.391 7.879 -9.117 1 84.38 168 GLY B O 1
ATOM 3056 N N . LYS B 1 169 ? -12.766 9.672 -7.895 1 90.62 169 LYS B N 1
ATOM 3057 C CA . LYS B 1 169 ? -13.07 10.562 -9.016 1 90.62 169 LYS B CA 1
ATOM 3058 C C . LYS B 1 169 ? -12.078 11.711 -9.086 1 90.62 169 LYS B C 1
ATOM 3060 O O . LYS B 1 169 ? -12.461 12.859 -9.32 1 90.62 169 LYS B O 1
ATOM 3065 N N . THR B 1 170 ? -10.828 11.43 -8.852 1 91.25 170 THR B N 1
ATOM 3066 C CA . THR B 1 170 ? -9.773 12.43 -8.773 1 91.25 170 THR B CA 1
ATOM 3067 C C . THR B 1 170 ? -9.727 13.266 -10.047 1 91.25 170 THR B C 1
ATOM 3069 O O . THR B 1 170 ? -9.727 14.492 -9.992 1 91.25 170 THR B O 1
ATOM 3072 N N . GLN B 1 171 ? -9.766 12.664 -11.195 1 94.12 171 GLN B N 1
ATOM 3073 C CA . GLN B 1 171 ? -9.609 13.352 -12.469 1 94.12 171 GLN B CA 1
ATOM 3074 C C . GLN B 1 171 ? -10.734 14.359 -12.688 1 94.12 171 GLN B C 1
ATOM 3076 O O . GLN B 1 171 ? -10.508 15.445 -13.219 1 94.12 171 GLN B O 1
ATOM 3081 N N . GLU B 1 172 ? -11.883 13.992 -12.242 1 96.06 172 GLU B N 1
ATOM 3082 C CA . GLU B 1 172 ? -13.055 14.852 -12.414 1 96.06 172 GLU B CA 1
ATOM 3083 C C . GLU B 1 172 ? -12.922 16.141 -11.609 1 96.06 172 GLU B C 1
ATOM 3085 O O . GLU B 1 172 ? -13.508 17.156 -11.961 1 96.06 172 GLU B O 1
ATOM 3090 N N . PHE B 1 173 ? -12.117 16.109 -10.602 1 97.25 173 PHE B N 1
ATOM 3091 C CA . PHE B 1 173 ? -12.07 17.234 -9.68 1 97.25 173 PHE B CA 1
ATOM 3092 C C . PHE B 1 173 ? -10.805 18.047 -9.883 1 97.25 173 PHE B C 1
ATOM 3094 O O . PHE B 1 173 ? -10.586 19.047 -9.195 1 97.25 173 PHE B O 1
ATOM 3101 N N . VAL B 1 174 ? -9.977 17.703 -10.867 1 97.56 174 VAL B N 1
ATOM 3102 C CA . VAL B 1 174 ? -8.711 18.391 -11.125 1 97.56 174 VAL B CA 1
ATOM 3103 C C . VAL B 1 174 ? -8.977 19.844 -11.477 1 97.56 174 VAL B C 1
ATOM 3105 O O . VAL B 1 174 ? -8.367 20.75 -10.906 1 97.56 174 VAL B O 1
ATOM 3108 N N . PRO B 1 175 ? -9.961 20.156 -12.398 1 97.69 175 PRO B N 1
ATOM 3109 C CA . PRO B 1 175 ? -10.203 21.562 -12.727 1 97.69 175 PRO B CA 1
ATOM 3110 C C . PRO B 1 175 ? -10.703 22.375 -11.531 1 97.69 175 PRO B C 1
ATOM 3112 O O . PRO B 1 175 ? -10.344 23.531 -11.367 1 97.69 175 PRO B O 1
ATOM 3115 N N . ILE B 1 176 ? -11.508 21.75 -10.734 1 97.62 176 ILE B N 1
ATOM 3116 C CA . ILE B 1 176 ? -12.047 22.406 -9.547 1 97.62 176 ILE B CA 1
ATOM 3117 C C . ILE B 1 176 ? -10.914 22.719 -8.57 1 97.62 176 ILE B C 1
ATOM 3119 O O . ILE B 1 176 ? -10.82 23.844 -8.047 1 97.62 176 ILE B O 1
ATOM 3123 N N . PHE B 1 177 ? -10.07 21.812 -8.375 1 98 177 PHE B N 1
ATOM 3124 C CA . PHE B 1 177 ? -8.938 21.984 -7.469 1 98 177 PHE B CA 1
ATOM 3125 C C . PHE B 1 177 ? -8.031 23.125 -7.934 1 98 177 PHE B C 1
ATOM 3127 O O . PHE B 1 177 ? -7.676 24 -7.145 1 98 177 PHE B O 1
ATOM 3134 N N . ASN B 1 178 ? -7.75 23.078 -9.211 1 98.25 178 ASN B N 1
ATOM 3135 C CA . ASN B 1 178 ? -6.883 24.109 -9.773 1 98.25 178 ASN B CA 1
ATOM 3136 C C . ASN B 1 178 ? -7.5 25.5 -9.633 1 98.25 178 ASN B C 1
ATOM 3138 O O . ASN B 1 178 ? -6.801 26.469 -9.336 1 98.25 178 ASN B O 1
ATOM 3142 N N . LYS B 1 179 ? -8.742 25.562 -9.82 1 97.94 179 LYS B N 1
ATOM 3143 C CA . LYS B 1 179 ? -9.438 26.828 -9.68 1 97.94 179 LYS B CA 1
ATOM 3144 C C . LYS B 1 179 ? -9.352 27.344 -8.25 1 97.94 179 LYS B C 1
ATOM 3146 O O . LYS B 1 179 ? -9.094 28.531 -8.023 1 97.94 179 LYS B O 1
ATOM 3151 N N . ILE B 1 180 ? -9.547 26.5 -7.277 1 98.12 180 ILE B N 1
ATOM 3152 C CA . ILE B 1 180 ? -9.508 26.875 -5.867 1 98.12 180 ILE B CA 1
ATOM 3153 C C . ILE B 1 180 ? -8.109 27.359 -5.496 1 98.12 180 ILE B C 1
ATOM 3155 O O . ILE B 1 180 ? -7.949 28.422 -4.895 1 98.12 180 ILE B O 1
ATOM 3159 N N . ILE B 1 181 ? -7.082 26.594 -5.906 1 97.94 181 ILE B N 1
ATOM 3160 C CA . ILE B 1 181 ? -5.703 26.891 -5.523 1 97.94 181 ILE B CA 1
ATOM 3161 C C . ILE B 1 181 ? -5.254 28.203 -6.16 1 97.94 181 ILE B C 1
ATOM 3163 O O . ILE B 1 181 ? -4.523 28.969 -5.539 1 97.94 181 ILE B O 1
ATOM 3167 N N . SER B 1 182 ? -5.715 28.453 -7.379 1 97.56 182 SER B N 1
ATOM 3168 C CA . SER B 1 182 ? -5.332 29.672 -8.078 1 97.56 182 SER B CA 1
ATOM 3169 C C . SER B 1 182 ? -5.84 30.906 -7.344 1 97.56 182 SER B C 1
ATOM 3171 O O . SER B 1 182 ? -5.27 32 -7.48 1 97.56 182 SER B O 1
ATOM 3173 N N . GLY B 1 183 ? -6.867 30.766 -6.523 1 97.06 183 GLY B N 1
ATOM 3174 C CA . GLY B 1 183 ? -7.453 31.875 -5.793 1 97.06 183 GLY B CA 1
ATOM 3175 C C . GLY B 1 183 ? -6.859 32.062 -4.41 1 97.06 183 GLY B C 1
ATOM 3176 O O . GLY B 1 183 ? -7.207 33 -3.701 1 97.06 183 GLY B O 1
ATOM 3177 N N . ILE B 1 184 ? -5.973 31.219 -3.986 1 97.56 184 ILE B N 1
ATOM 3178 C CA . ILE B 1 184 ? -5.316 31.281 -2.686 1 97.56 184 ILE B CA 1
ATOM 3179 C C . ILE B 1 184 ? -3.895 31.812 -2.854 1 97.56 184 ILE B C 1
ATOM 3181 O O . ILE B 1 184 ? -3.088 31.234 -3.578 1 97.56 184 ILE B O 1
ATOM 3185 N N . LYS B 1 185 ? -3.596 32.875 -2.221 1 96.94 185 LYS B N 1
ATOM 3186 C CA . LYS B 1 185 ? -2.252 33.469 -2.277 1 96.94 185 LYS B CA 1
ATOM 3187 C C . LYS B 1 185 ? -1.438 33.062 -1.048 1 96.94 185 LYS B C 1
ATOM 3189 O O . LYS B 1 185 ? -1.849 33.312 0.084 1 96.94 185 LYS B O 1
ATOM 3194 N N . ALA B 1 186 ? -0.31 32.469 -1.237 1 98.19 186 ALA B N 1
ATOM 3195 C CA . ALA B 1 186 ? 0.604 32.031 -0.178 1 98.19 186 ALA B CA 1
ATOM 3196 C C . ALA B 1 186 ? 2.023 31.875 -0.711 1 98.19 186 ALA B C 1
ATOM 3198 O O . ALA B 1 186 ? 2.232 31.797 -1.924 1 98.19 186 ALA B O 1
ATOM 3199 N N . ASP B 1 187 ? 2.982 31.906 0.142 1 98.25 187 ASP B N 1
ATOM 3200 C CA . ASP B 1 187 ? 4.363 31.641 -0.238 1 98.25 187 ASP B CA 1
ATOM 3201 C C . ASP B 1 187 ? 4.578 30.156 -0.507 1 98.25 187 ASP B C 1
ATOM 3203 O O . ASP B 1 187 ? 5.309 29.781 -1.431 1 98.25 187 ASP B O 1
ATOM 3207 N N . VAL B 1 188 ? 4.035 29.312 0.373 1 98.44 188 VAL B N 1
ATOM 3208 C CA . VAL B 1 188 ? 4.148 27.859 0.31 1 98.44 188 VAL B CA 1
ATOM 3209 C C . VAL B 1 188 ? 2.797 27.219 0.621 1 98.44 188 VAL B C 1
ATOM 3211 O O . VAL B 1 188 ? 2.01 27.766 1.399 1 98.44 188 VAL B O 1
ATOM 3214 N N . TYR B 1 189 ? 2.529 26.109 -0.044 1 98.56 189 TYR B N 1
ATOM 3215 C CA . TYR B 1 189 ? 1.32 25.328 0.172 1 98.56 189 TYR B CA 1
ATOM 3216 C C . TYR B 1 189 ? 1.654 23.969 0.785 1 98.56 189 TYR B C 1
ATOM 3218 O O . TYR B 1 189 ? 2.656 23.344 0.424 1 98.56 189 TYR B O 1
ATOM 3226 N N . ILE B 1 190 ? 0.872 23.562 1.734 1 98.56 190 ILE B N 1
ATOM 3227 C CA . ILE B 1 190 ? 1.029 22.219 2.285 1 98.56 190 ILE B CA 1
ATOM 3228 C C . ILE B 1 190 ? -0.141 21.344 1.849 1 98.56 190 ILE B C 1
ATOM 3230 O O . ILE B 1 190 ? -1.303 21.672 2.088 1 98.56 190 ILE B O 1
ATOM 3234 N N . ALA B 1 191 ? 0.156 20.266 1.156 1 98.25 191 ALA B N 1
ATOM 3235 C CA . ALA B 1 191 ? -0.844 19.219 0.943 1 98.25 191 ALA B CA 1
ATOM 3236 C C . ALA B 1 191 ? -1.11 18.438 2.23 1 98.25 191 ALA B C 1
ATOM 3238 O O . ALA B 1 191 ? -0.571 17.344 2.428 1 98.25 191 ALA B O 1
ATOM 3239 N N . ALA B 1 192 ? -2.023 19 3.006 1 97.88 192 ALA B N 1
ATOM 3240 C CA . ALA B 1 192 ? -2.201 18.562 4.391 1 97.88 192 ALA B CA 1
ATOM 3241 C C . ALA B 1 192 ? -3.424 17.672 4.527 1 97.88 192 ALA B C 1
ATOM 3243 O O . ALA B 1 192 ? -4.16 17.75 5.516 1 97.88 192 ALA B O 1
ATOM 3244 N N . CYS B 1 193 ? -3.773 17.016 3.562 1 95.5 193 CYS B N 1
ATOM 3245 C CA . CYS B 1 193 ? -4.645 15.852 3.506 1 95.5 193 CYS B CA 1
ATOM 3246 C C . CYS B 1 193 ? -4.055 14.773 2.602 1 95.5 193 CYS B C 1
ATOM 3248 O O . CYS B 1 193 ? -3.516 15.078 1.537 1 95.5 193 CYS B O 1
ATOM 3250 N N . THR B 1 194 ? -4.168 13.609 3.045 1 89.75 194 THR B N 1
ATOM 3251 C CA . THR B 1 194 ? -3.469 12.523 2.375 1 89.75 194 THR B CA 1
ATOM 3252 C C . THR B 1 194 ? -4.039 12.289 0.979 1 89.75 194 THR B C 1
ATOM 3254 O O . THR B 1 194 ? -3.404 11.648 0.139 1 89.75 194 THR B O 1
ATOM 3257 N N . GLU B 1 195 ? -5.141 12.938 0.692 1 90.38 195 GLU B N 1
ATOM 3258 C CA . GLU B 1 195 ? -5.758 12.891 -0.63 1 90.38 195 GLU B CA 1
ATOM 3259 C C . GLU B 1 195 ? -5.207 13.984 -1.538 1 90.38 195 GLU B C 1
ATOM 3261 O O . GLU B 1 195 ? -5.172 13.828 -2.76 1 90.38 195 GLU B O 1
ATOM 3266 N N . ILE B 1 196 ? -4.738 15.047 -1.015 1 94.44 196 ILE B N 1
ATOM 3267 C CA . ILE B 1 196 ? -4.379 16.25 -1.768 1 94.44 196 ILE B CA 1
ATOM 3268 C C . ILE B 1 196 ? -3.18 15.945 -2.666 1 94.44 196 ILE B C 1
ATOM 3270 O O . ILE B 1 196 ? -3.123 16.406 -3.809 1 94.44 196 ILE B O 1
ATOM 3274 N N . PRO B 1 197 ? -2.184 15.172 -2.199 1 93.12 197 PRO B N 1
ATOM 3275 C CA . PRO B 1 197 ? -1.05 14.844 -3.064 1 93.12 197 PRO B CA 1
ATOM 3276 C C . PRO B 1 197 ? -1.481 14.211 -4.387 1 93.12 197 PRO B C 1
ATOM 3278 O O . PRO B 1 197 ? -0.774 14.328 -5.391 1 93.12 197 PRO B O 1
ATOM 3281 N N . MET B 1 198 ? -2.637 13.602 -4.379 1 90.44 198 MET B N 1
ATOM 3282 C CA . MET B 1 198 ? -3.127 12.945 -5.586 1 90.44 198 MET B CA 1
ATOM 3283 C C . MET B 1 198 ? -3.428 13.969 -6.676 1 90.44 198 MET B C 1
ATOM 3285 O O . MET B 1 198 ? -3.531 13.617 -7.852 1 90.44 198 MET B O 1
ATOM 3289 N N . PHE B 1 199 ? -3.572 15.266 -6.387 1 94.56 199 PHE B N 1
ATOM 3290 C CA . PHE B 1 199 ? -3.867 16.328 -7.332 1 94.56 199 PHE B CA 1
ATOM 3291 C C . PHE B 1 199 ? -2.584 16.984 -7.824 1 94.56 199 PHE B C 1
ATOM 3293 O O . PHE B 1 199 ? -2.59 17.703 -8.828 1 94.56 199 PHE B O 1
ATOM 3300 N N . LEU B 1 200 ? -1.464 16.797 -7.203 1 95.69 200 LEU B N 1
ATOM 3301 C CA . LEU B 1 200 ? -0.259 17.594 -7.418 1 95.69 200 LEU B CA 1
ATOM 3302 C C . LEU B 1 200 ? 0.287 17.375 -8.828 1 95.69 200 LEU B C 1
ATOM 3304 O O . LEU B 1 200 ? 0.75 18.328 -9.469 1 95.69 200 LEU B O 1
ATOM 3308 N N . PRO B 1 201 ? 0.21 16.156 -9.375 1 93.06 201 PRO B N 1
ATOM 3309 C CA . PRO B 1 201 ? 0.708 15.961 -10.734 1 93.06 201 PRO B CA 1
ATOM 3310 C C . PRO B 1 201 ? -0.097 16.734 -11.781 1 93.06 201 PRO B C 1
ATOM 3312 O O . PRO B 1 201 ? 0.349 16.891 -12.922 1 93.06 201 PRO B O 1
ATOM 3315 N N . PHE B 1 202 ? -1.206 17.297 -11.414 1 95.25 202 PHE B N 1
ATOM 3316 C CA . PHE B 1 202 ? -2.111 17.906 -12.391 1 95.25 202 PHE B CA 1
ATOM 3317 C C . PHE B 1 202 ? -2.209 19.406 -12.172 1 95.25 202 PHE B C 1
ATOM 3319 O O . PHE B 1 202 ? -3.066 20.062 -12.758 1 95.25 202 PHE B O 1
ATOM 3326 N N . LEU B 1 203 ? -1.352 19.906 -11.375 1 96.44 203 LEU B N 1
ATOM 3327 C CA . LEU B 1 203 ? -1.354 21.344 -11.141 1 96.44 203 LEU B CA 1
ATOM 3328 C C . LEU B 1 203 ? -1.103 22.109 -12.438 1 96.44 203 LEU B C 1
ATOM 3330 O O . LEU B 1 203 ? -0.293 21.672 -13.258 1 96.44 203 LEU B O 1
ATOM 3334 N N . ASP B 1 204 ? -1.725 23.25 -12.547 1 95.81 204 ASP B N 1
ATOM 3335 C CA . ASP B 1 204 ? -1.624 24.016 -13.789 1 95.81 204 ASP B CA 1
ATOM 3336 C C . ASP B 1 204 ? -0.567 25.109 -13.68 1 95.81 204 ASP B C 1
ATOM 3338 O O . ASP B 1 204 ? -0.257 25.781 -14.664 1 95.81 204 ASP B O 1
ATOM 3342 N N . ARG B 1 205 ? -0.109 25.391 -12.469 1 94.62 205 ARG B N 1
ATOM 3343 C CA . ARG B 1 205 ? 0.959 26.344 -12.195 1 94.62 205 ARG B CA 1
ATOM 3344 C C . ARG B 1 205 ? 2.02 25.734 -11.281 1 94.62 205 ARG B C 1
ATOM 3346 O O . ARG B 1 205 ? 1.812 24.672 -10.703 1 94.62 205 ARG B O 1
ATOM 3353 N N . ASP B 1 206 ? 3.133 26.453 -11.25 1 93.44 206 ASP B N 1
ATOM 3354 C CA . ASP B 1 206 ? 4.23 26 -10.406 1 93.44 206 ASP B CA 1
ATOM 3355 C C . ASP B 1 206 ? 4.074 26.516 -8.977 1 93.44 206 ASP B C 1
ATOM 3357 O O . ASP B 1 206 ? 4.684 27.516 -8.602 1 93.44 206 ASP B O 1
ATOM 3361 N N . TYR B 1 207 ? 3.311 25.875 -8.18 1 96.38 207 TYR B N 1
ATOM 3362 C CA . TYR B 1 207 ? 3.156 26.203 -6.766 1 96.38 207 TYR B CA 1
ATOM 3363 C C . TYR B 1 207 ? 4.223 25.5 -5.926 1 96.38 207 TYR B C 1
ATOM 3365 O O . TYR B 1 207 ? 4.637 24.391 -6.242 1 96.38 207 TYR B O 1
ATOM 3373 N N . LYS B 1 208 ? 4.641 26.172 -4.949 1 97.19 208 LYS B N 1
ATOM 3374 C CA . LYS B 1 208 ? 5.543 25.547 -3.99 1 97.19 208 LYS B CA 1
ATOM 3375 C C . LYS B 1 208 ? 4.773 24.703 -2.977 1 97.19 208 LYS B C 1
ATOM 3377 O O . LYS B 1 208 ? 4.449 25.172 -1.886 1 97.19 208 LYS B O 1
ATOM 3382 N N . PHE B 1 209 ? 4.562 23.453 -3.348 1 97.75 209 PHE B N 1
ATOM 3383 C CA . PHE B 1 209 ? 3.814 22.547 -2.482 1 97.75 209 PHE B CA 1
ATOM 3384 C C . PHE B 1 209 ? 4.758 21.672 -1.657 1 97.75 209 PHE B C 1
ATOM 3386 O O . PHE B 1 209 ? 5.742 21.156 -2.18 1 97.75 209 PHE B O 1
ATOM 3393 N N . ILE B 1 210 ? 4.445 21.562 -0.385 1 97.88 210 ILE B N 1
ATOM 3394 C CA . ILE B 1 210 ? 4.996 20.516 0.473 1 97.88 210 ILE B CA 1
ATOM 3395 C C . ILE B 1 210 ? 4.004 19.359 0.576 1 97.88 210 ILE B C 1
ATOM 3397 O O . ILE B 1 210 ? 2.859 19.547 0.99 1 97.88 210 ILE B O 1
ATOM 3401 N N . ASP B 1 211 ? 4.387 18.188 0.179 1 97.88 211 ASP B N 1
ATOM 3402 C CA . ASP B 1 211 ? 3.613 16.969 0.379 1 97.88 211 ASP B CA 1
ATOM 3403 C C . ASP B 1 211 ? 3.816 16.422 1.787 1 97.88 211 ASP B C 1
ATOM 3405 O O . ASP B 1 211 ? 4.824 15.766 2.064 1 97.88 211 ASP B O 1
ATOM 3409 N N . ALA B 1 212 ? 2.852 16.672 2.596 1 98 212 ALA B N 1
ATOM 3410 C CA . ALA B 1 212 ? 2.992 16.297 4 1 98 212 ALA B CA 1
ATOM 3411 C C . ALA B 1 212 ? 3.25 14.797 4.145 1 98 212 ALA B C 1
ATOM 3413 O O . ALA B 1 212 ? 4.02 14.375 5.012 1 98 212 ALA B O 1
ATOM 3414 N N . THR B 1 213 ? 2.617 13.992 3.34 1 97.69 213 THR B N 1
ATOM 3415 C CA . THR B 1 213 ? 2.781 12.547 3.414 1 97.69 213 THR B CA 1
ATOM 3416 C C . THR B 1 213 ? 4.195 12.141 3.004 1 97.69 213 THR B C 1
ATOM 3418 O O . THR B 1 213 ? 4.77 11.211 3.574 1 97.69 213 THR B O 1
ATOM 3421 N N . LEU B 1 214 ? 4.723 12.797 1.99 1 97.94 214 LEU B N 1
ATOM 3422 C CA . LEU B 1 214 ? 6.098 12.539 1.579 1 97.94 214 LEU B CA 1
ATOM 3423 C C . LEU B 1 214 ? 7.074 12.891 2.697 1 97.94 214 LEU B C 1
ATOM 3425 O O . LEU B 1 214 ? 8.016 12.141 2.963 1 97.94 214 LEU B O 1
ATOM 3429 N N . GLU B 1 215 ? 6.848 14.023 3.33 1 98.19 215 GLU B N 1
ATOM 3430 C CA . GLU B 1 215 ? 7.727 14.438 4.422 1 98.19 215 GLU B CA 1
ATOM 3431 C C . GLU B 1 215 ? 7.641 13.469 5.598 1 98.19 215 GLU B C 1
ATOM 3433 O O . GLU B 1 215 ? 8.648 13.164 6.234 1 98.19 215 GLU B O 1
ATOM 3438 N N . LEU B 1 216 ? 6.414 13.023 5.898 1 98.38 216 LEU B N 1
ATOM 3439 C CA . LEU B 1 216 ? 6.25 12.016 6.938 1 98.38 216 LEU B CA 1
ATOM 3440 C C . LEU B 1 216 ? 7.004 10.734 6.578 1 98.38 216 LEU B C 1
ATOM 3442 O O . LEU B 1 216 ? 7.641 10.125 7.438 1 98.38 216 LEU B O 1
ATOM 3446 N N . ALA B 1 217 ? 6.902 10.312 5.312 1 98.5 217 ALA B N 1
ATOM 3447 C CA . ALA B 1 217 ? 7.602 9.117 4.836 1 98.5 217 ALA B CA 1
ATOM 3448 C C . ALA B 1 217 ? 9.109 9.242 5.051 1 98.5 217 ALA B C 1
ATOM 3450 O O . ALA B 1 217 ? 9.758 8.289 5.488 1 98.5 217 ALA B O 1
ATOM 3451 N N . LYS B 1 218 ? 9.664 10.414 4.719 1 98.06 218 LYS B N 1
ATOM 3452 C CA . LYS B 1 218 ? 11.086 10.648 4.906 1 98.06 218 LYS B CA 1
ATOM 3453 C C . LYS B 1 218 ? 11.484 10.477 6.371 1 98.06 218 LYS B C 1
ATOM 3455 O O . LYS B 1 218 ? 12.477 9.805 6.676 1 98.06 218 LYS B O 1
ATOM 3460 N N . VAL B 1 219 ? 10.656 11.039 7.27 1 97.75 219 VAL B N 1
ATOM 3461 C CA . VAL B 1 219 ? 10.922 10.945 8.703 1 97.75 219 VAL B CA 1
ATOM 3462 C C . VAL B 1 219 ? 10.836 9.492 9.148 1 97.75 219 VAL B C 1
ATOM 3464 O O . VAL B 1 219 ? 11.664 9.023 9.93 1 97.75 219 VAL B O 1
ATOM 3467 N N . GLY B 1 220 ? 9.828 8.789 8.688 1 98.19 220 GLY B N 1
ATOM 3468 C CA . GLY B 1 220 ? 9.672 7.379 9.008 1 98.19 220 GLY B CA 1
ATOM 3469 C C . GLY B 1 220 ? 10.844 6.531 8.57 1 98.19 220 GLY B C 1
ATOM 3470 O O . GLY B 1 220 ? 11.352 5.711 9.336 1 98.19 220 GLY B O 1
ATOM 3471 N N . VAL B 1 221 ? 11.289 6.723 7.332 1 98.12 221 VAL B N 1
ATOM 3472 C CA . VAL B 1 221 ? 12.398 5.945 6.781 1 98.12 221 VAL B CA 1
ATOM 3473 C C . VAL B 1 221 ? 13.672 6.238 7.566 1 98.12 221 VAL B C 1
ATOM 3475 O O . VAL B 1 221 ? 14.422 5.32 7.91 1 98.12 221 VAL B O 1
ATOM 3478 N N . GLU B 1 222 ? 13.898 7.512 7.875 1 97.06 222 GLU B N 1
ATOM 3479 C CA . GLU B 1 222 ? 15.07 7.887 8.664 1 97.06 222 GLU B CA 1
ATOM 3480 C C . GLU B 1 222 ? 15.039 7.242 10.047 1 97.06 222 GLU B C 1
ATOM 3482 O O . GLU B 1 222 ? 16.047 6.707 10.508 1 97.06 222 GLU B O 1
ATOM 3487 N N . PHE B 1 223 ? 13.898 7.305 10.672 1 96.81 223 PHE B N 1
ATOM 3488 C CA . PHE B 1 223 ? 13.742 6.695 11.984 1 96.81 223 PHE B CA 1
ATOM 3489 C C . PHE B 1 223 ? 13.992 5.195 11.922 1 96.81 223 PHE B C 1
ATOM 3491 O O . PHE B 1 223 ? 14.695 4.645 12.773 1 96.81 223 PHE B O 1
ATOM 3498 N N . GLY B 1 224 ? 13.422 4.52 10.93 1 96.62 224 GLY B N 1
ATOM 3499 C CA . GLY B 1 224 ? 13.531 3.076 10.781 1 96.62 224 GLY B CA 1
ATOM 3500 C C . GLY B 1 224 ? 14.945 2.607 10.523 1 96.62 224 GLY B C 1
ATOM 3501 O O . GLY B 1 224 ? 15.352 1.544 10.992 1 96.62 224 GLY B O 1
ATOM 3502 N N . LEU B 1 225 ? 15.672 3.4 9.719 1 94.75 225 LEU B N 1
ATOM 3503 C CA . LEU B 1 225 ? 17.047 3.043 9.359 1 94.75 225 LEU B CA 1
ATOM 3504 C C . LEU B 1 225 ? 18.016 3.434 10.461 1 94.75 225 LEU B C 1
ATOM 3506 O O . LEU B 1 225 ? 19.203 3.145 10.375 1 94.75 225 LEU B O 1
ATOM 3510 N N . GLU B 1 226 ? 17.438 3.838 11.586 1 84.25 226 GLU B N 1
ATOM 3511 C CA . GLU B 1 226 ? 18.234 4.254 12.734 1 84.25 226 GLU B CA 1
ATOM 3512 C C . GLU B 1 226 ? 19.25 5.324 12.344 1 84.25 226 GLU B C 1
ATOM 3514 O O . GLU B 1 226 ? 20.375 5.328 12.844 1 84.25 226 GLU B O 1
ATOM 3519 N N . ARG B 1 227 ? 18.844 5.918 11.406 1 66.19 227 ARG B N 1
ATOM 3520 C CA . ARG B 1 227 ? 19.672 7.082 11.125 1 66.19 227 ARG B CA 1
ATOM 3521 C C . ARG B 1 227 ? 19.266 8.273 11.984 1 66.19 227 ARG B C 1
ATOM 3523 O O . ARG B 1 227 ? 18.094 8.391 12.367 1 66.19 227 ARG B O 1
ATOM 3530 N N . LYS B 1 228 ? 20.094 8.664 12.789 1 48.22 228 LYS B N 1
ATOM 3531 C CA . LYS B 1 228 ? 19.906 9.773 13.719 1 48.22 228 LYS B CA 1
ATOM 3532 C C . LYS B 1 228 ? 19.078 10.883 13.094 1 48.22 228 LYS B C 1
ATOM 3534 O O . LYS B 1 228 ? 19.359 11.336 11.977 1 48.22 228 LYS B O 1
ATOM 3539 N N . ILE B 1 229 ? 17.75 10.82 13.344 1 41.28 229 ILE B N 1
ATOM 3540 C CA . ILE B 1 229 ? 17.062 12.078 13.102 1 41.28 229 ILE B CA 1
ATOM 3541 C C . ILE B 1 229 ? 17.594 13.148 14.062 1 41.28 229 ILE B C 1
ATOM 3543 O O . ILE B 1 229 ? 17.844 12.867 15.234 1 41.28 229 ILE B O 1
#

Organism: Campylobacter curvus (strain 525.92) (NCBI:txid360105)

Foldseek 3Di:
DFEEEEEAQLQNVLVVVLVVLLQVLQPDPDDVSHFHYHYDNPNVQDNLQCVLVPRDDHSQVVLLVRLLVSVVVRGQEYEYSWLLCCLCQVVSCVNNVHHYQHLLLLQVVVCCVPPVPFAEEEELHAPSNVSSCSNVVVCVVVNHHYFDDDPVLNVLSNCCQVVDQSVPNNVVSLVSPQVSVVPTDGQEYEPSGSRSVVNVVSHPDDGHYGDSSSSSSVVVSCVRVVPDD/DFEEEEEAQLQNVLVVVLVVLLQVLQPDPDDVSHFHYHYDNPNVQDNLQCVLVPRDDHSQVVLLVRLLVSVVVRGQEYEYSWLLCCLCQVVSCVNNVHHYQHLLLLQVVVCCVPPVPFAEEEELHAPSNVSSCSNVVVCVVVNHHYFDDDPVLNVLSNCCQVVDQSVPNNVVSLVSPQVSVVPTDGQEYEPSGSRSVVNVVSHPDDGHYGDSSSSSSVVVSCVRVVPDD

Solvent-accessible surface area (backbone atoms only — not comparable to full-atom values): 23661 Å² total; per-residue (Å²): 120,42,34,33,18,33,48,23,9,74,35,51,67,28,28,34,49,41,52,42,48,30,54,72,68,41,95,40,86,48,45,56,62,35,66,36,38,36,34,43,24,45,6,71,43,44,58,52,42,42,26,71,72,70,71,51,61,77,30,57,68,50,51,28,50,48,48,36,50,36,42,73,68,58,27,66,35,29,39,59,37,35,53,50,55,53,71,46,43,68,62,35,27,68,75,42,68,45,50,67,62,56,42,51,58,36,33,52,55,48,42,54,70,76,40,70,83,57,44,38,32,32,69,49,41,45,72,30,28,58,76,67,33,55,50,52,61,57,33,51,75,70,70,36,42,72,53,84,71,54,72,66,48,49,52,48,48,39,41,41,41,56,64,7,42,67,53,71,33,46,76,77,29,45,66,57,50,46,54,48,53,72,72,55,85,54,62,33,33,32,29,43,25,58,52,45,56,76,51,58,89,68,53,88,64,93,68,53,66,42,49,21,55,59,34,32,24,53,52,49,45,35,54,27,66,64,40,86,121,119,43,35,32,19,32,47,23,9,73,35,50,67,28,28,34,48,42,52,42,49,30,54,72,69,40,95,40,84,48,46,56,62,38,67,36,39,37,35,41,23,44,6,70,41,43,58,51,42,41,26,72,71,70,71,50,61,76,30,58,67,50,52,29,50,49,47,36,49,36,42,74,67,57,26,66,37,29,38,57,39,36,52,49,56,54,72,44,43,69,60,34,27,67,74,43,69,45,50,67,61,56,43,51,60,35,33,53,54,48,42,54,71,76,41,72,84,57,43,38,32,32,71,47,41,44,70,30,26,59,74,68,32,54,49,51,61,58,33,51,76,70,71,36,42,72,53,85,72,53,72,67,48,49,52,49,48,40,41,40,42,55,64,7,42,66,54,71,34,45,76,78,30,46,67,58,49,46,55,47,54,74,71,57,84,55,62,33,34,32,30,43,25,57,52,45,56,76,50,58,89,68,54,88,64,92,70,53,66,42,48,21,56,59,35,30,25,53,52,51,44,36,54,28,64,66,39,85,121

Radius of gyration: 22.63 Å; Cα contacts (8 Å, |Δi|>4): 970; chains: 2; bounding box: 42×64×55 Å

Secondary structure (DSSP, 8-state):
---EEEEE-SSHHHHHHHHHHHHHHS--SSGGGS--EEEEE-TTSPPHHHHHTTSS--SHHHHHHHHHHHHHTT-SEEEES-SGGGGGHHHHHHHH--EE--HHHHHHHHHHHH-TT--EEEEE--HHHHHTTTTHHHHHHTTPEEPP--HHHHHHHHHIIIIIITTT-HHHHHHHHHHHHHT---SEEEE-STTGGGGGGG-SS---EEEHHHHHHHHHHHHHTT---/---EEEEE-SSHHHHHHHHHHHHHHS--SSGGGS--EEEEE-TTSPPHHHHHTTSS--SHHHHHHHHHHHHHTT-SEEEES-SGGGGGHHHHHHHH--EE--HHHHHHHHHHHH-TT--EEEEE--HHHHHTTTTHHHHHHTTPEEPP--HHHHHHHHHIIIIIITTT-HHHHHHHHHHHHHT---SEEEE-STTGGGGGGG-SS---EEEHHHHHHHHHHHHHTT---

Sequence (458 aa):
MKCLGIIGGMGPLASADLYKKMTELTPATCDQEHLHIVIDSYSQIEDRTKFIMGEGPSPLPKLVESAKRLKNAGCEALLMSCNTAHFFAEDIQKQAGVKILHIARAAVDAIKGRYPDAKDIAVIATSGTKKARVYDKILDEYRLNSVSFTKEQQDGIMDCIYKGVKAGKTQEFVPIFNKIISGIKADVYIAACTEIPMFLPFLDRDYKFIDATLELAKVGVEFGLERKIMKCLGIIGGMGPLASADLYKKMTELTPATCDQEHLHIVIDSYSQIEDRTKFIMGEGPSPLPKLVESAKRLKNAGCEALLMSCNTAHFFAEDIQKQAGVKILHIARAAVDAIKGRYPDAKDIAVIATSGTKKARVYDKILDEYRLNSVSFTKEQQDGIMDCIYKGVKAGKTQEFVPIFNKIISGIKADVYIAACTEIPMFLPFLDRDYKFIDATLELAKVGVEFGLERKI